Protein AF-0000000073378204 (afdb_homodimer)

Secondary structure (DSSP, 8-state):
--GGG-HHHHHHHHHHHHT--EEEEE-SSHHHHHHHHHHHHHHT--EEEEE-HHHHHHHTTHHHHHHHHHHHH-SS-EEEEEEEE-SHHHHHHHHHHS--SEEEE--TTS-HHHHHHHHHHHHHHHHTTT-EEEE--SB-EE-BTTB--GGGSPPB---HHHHHHHHTTT-SEE---SS-EES---TT-----HHHHHHHHHHHGGGSEEEE----S--HHHHHHHHHTTEEEEEE-HHHHHHHHHHHHHHBTTB-HHHHHHHHHHHHHHHHHHHHHHTT-TTS--/--GGG-HHHHHHHHHHHHT--EEEEE-SSHHHHHHHHHHHHHHT--EEEEE-HHHHHHHTTHHHHHHHHHHHH-SS-EEEEEEEE-SHHHHHHHHHH---SEEEE--TTS-HHHHHHHHHHHHHHHHTTT-EEEE--SB-EE-BTTB--GGGSPPB---HHHHHHHHTTT-SEE---SS-EES---TT-----HHHHHHHHHHHGGGSEEEE----S--HHHHHHHHHTTEEEEEE-HHHHHHHHHHHHHHBTTB-HHHHHHHHHHHHHHHHHHHHHHTT-TTS--

Structure (mmCIF, N/CA/C/O backbone):
data_AF-0000000073378204-model_v1
#
loop_
_entity.id
_entity.type
_entity.pdbx_description
1 polymer 'Fructose-bisphosphate aldolase'
#
loop_
_atom_site.group_PDB
_atom_site.id
_atom_site.type_symbol
_atom_site.label_atom_id
_atom_site.label_alt_id
_atom_site.label_comp_id
_atom_site.label_asym_id
_atom_site.label_entity_id
_atom_site.label_seq_id
_atom_site.pdbx_PDB_ins_code
_atom_site.Cartn_x
_atom_site.Cartn_y
_atom_site.Cartn_z
_atom_site.occupancy
_atom_site.B_iso_or_equiv
_atom_site.auth_seq_id
_atom_site.auth_comp_id
_atom_site.auth_asym_id
_atom_site.auth_atom_id
_atom_site.pdbx_PDB_model_num
ATOM 1 N N . MET A 1 1 ? 7.633 -24.75 12.312 1 57.06 1 MET A N 1
ATOM 2 C CA . MET A 1 1 ? 6.176 -24.797 12.219 1 57.06 1 MET A CA 1
ATOM 3 C C . MET A 1 1 ? 5.73 -25.75 11.117 1 57.06 1 MET A C 1
ATOM 5 O O . MET A 1 1 ? 6.355 -25.828 10.062 1 57.06 1 MET A O 1
ATOM 9 N N . SER A 1 2 ? 4.984 -26.734 11.469 1 72.56 2 SER A N 1
ATOM 10 C CA . SER A 1 2 ? 4.527 -27.812 10.586 1 72.56 2 SER A CA 1
ATOM 11 C C . SER A 1 2 ? 3.59 -27.266 9.508 1 72.56 2 SER A C 1
ATOM 13 O O . SER A 1 2 ? 3.012 -26.188 9.664 1 72.56 2 SER A O 1
ATOM 15 N N . LEU A 1 3 ? 3.717 -27.734 8.211 1 88.31 3 LEU A N 1
ATOM 16 C CA . LEU A 1 3 ? 2.859 -27.406 7.082 1 88.31 3 LEU A CA 1
ATOM 17 C C . LEU A 1 3 ? 1.402 -27.734 7.387 1 88.31 3 LEU A C 1
ATOM 19 O O . LEU A 1 3 ? 0.507 -27.359 6.621 1 88.31 3 LEU A O 1
ATOM 23 N N . SER A 1 4 ? 1.128 -28.344 8.5 1 83.06 4 SER A N 1
ATOM 24 C CA . SER A 1 4 ? -0.202 -28.859 8.805 1 83.06 4 SER A CA 1
ATOM 25 C C . SER A 1 4 ? -1.228 -27.734 8.883 1 83.06 4 SER A C 1
ATOM 27 O O . SER A 1 4 ? -2.402 -27.938 8.57 1 83.06 4 SER A O 1
ATOM 29 N N . ASN A 1 5 ? -0.866 -26.547 9.094 1 87.19 5 ASN A N 1
ATOM 30 C CA . ASN A 1 5 ? -1.813 -25.438 9.219 1 87.19 5 ASN A CA 1
ATOM 31 C C . ASN A 1 5 ? -1.605 -24.391 8.133 1 87.19 5 ASN A C 1
ATOM 33 O O . ASN A 1 5 ? -1.984 -23.234 8.297 1 87.19 5 ASN A O 1
ATOM 37 N N . ASN A 1 6 ? -1.101 -24.859 7.051 1 95.31 6 ASN A N 1
ATOM 38 C CA . ASN A 1 6 ? -0.832 -23.906 5.973 1 95.31 6 ASN A CA 1
ATOM 39 C C . ASN A 1 6 ? -2.08 -23.641 5.141 1 95.31 6 ASN A C 1
ATOM 41 O O . ASN A 1 6 ? -2.613 -24.547 4.5 1 95.31 6 ASN A O 1
ATOM 45 N N . ARG A 1 7 ? -2.523 -22.484 5.07 1 93.44 7 ARG A N 1
ATOM 46 C CA . ARG A 1 7 ? -3.771 -22.078 4.43 1 93.44 7 ARG A CA 1
ATOM 47 C C . ARG A 1 7 ? -3.705 -22.281 2.922 1 93.44 7 ARG A C 1
ATOM 49 O O . ARG A 1 7 ? -4.711 -22.609 2.289 1 93.44 7 ARG A O 1
ATOM 56 N N . ALA A 1 8 ? -2.568 -22.094 2.35 1 97.38 8 ALA A N 1
ATOM 57 C CA . ALA A 1 8 ? -2.418 -22.219 0.901 1 97.38 8 ALA A CA 1
ATOM 58 C C . ALA A 1 8 ? -2.633 -23.656 0.445 1 97.38 8 ALA A C 1
ATOM 60 O O . ALA A 1 8 ? -3.242 -23.906 -0.601 1 97.38 8 ALA A O 1
ATOM 61 N N . LEU A 1 9 ? -2.172 -24.594 1.227 1 97.56 9 LEU A N 1
ATOM 62 C CA . LEU A 1 9 ? -2.355 -26 0.885 1 97.56 9 LEU A CA 1
ATOM 63 C C . LEU A 1 9 ? -3.834 -26.375 0.898 1 97.56 9 LEU A C 1
ATOM 65 O O . LEU A 1 9 ? -4.312 -27.062 -0.005 1 97.56 9 LEU A O 1
ATOM 69 N N . ASP A 1 10 ? -4.5 -25.891 1.884 1 96.62 10 ASP A N 1
ATOM 70 C CA . ASP A 1 10 ? -5.918 -26.203 2.016 1 96.62 10 ASP A CA 1
ATOM 71 C C . ASP A 1 10 ? -6.707 -25.672 0.816 1 96.62 10 ASP A C 1
ATOM 73 O O . ASP A 1 10 ? -7.59 -26.359 0.301 1 96.62 10 ASP A O 1
ATOM 77 N N . ILE A 1 11 ? -6.359 -24.547 0.421 1 97.38 11 ILE A N 1
ATOM 78 C CA . ILE A 1 11 ? -7.094 -23.891 -0.661 1 97.38 11 ILE A CA 1
ATOM 79 C C . ILE A 1 11 ? -6.887 -24.672 -1.961 1 97.38 11 ILE A C 1
ATOM 81 O O . ILE A 1 11 ? -7.848 -24.938 -2.688 1 97.38 11 ILE A O 1
ATOM 85 N N . LEU A 1 12 ? -5.676 -25.047 -2.266 1 97.75 12 LEU A N 1
ATOM 86 C CA . LEU A 1 12 ? -5.418 -25.734 -3.527 1 97.75 12 LEU A CA 1
ATOM 87 C C . LEU A 1 12 ? -5.93 -27.172 -3.486 1 97.75 12 LEU A C 1
ATOM 89 O O . LEU A 1 12 ? -6.367 -27.703 -4.508 1 97.75 12 LEU A O 1
ATOM 93 N N . ASN A 1 13 ? -5.867 -27.781 -2.314 1 96.94 13 ASN A N 1
ATOM 94 C CA . ASN A 1 13 ? -6.461 -29.109 -2.176 1 96.94 13 ASN A CA 1
ATOM 95 C C . ASN A 1 13 ? -7.969 -29.078 -2.428 1 96.94 13 ASN A C 1
ATOM 97 O O . ASN A 1 13 ? -8.5 -29.953 -3.121 1 96.94 13 ASN A O 1
ATOM 101 N N . HIS A 1 14 ? -8.578 -28.109 -1.845 1 98 14 HIS A N 1
ATOM 102 C CA . HIS A 1 14 ? -10.016 -27.953 -2.055 1 98 14 HIS A CA 1
ATOM 103 C C . HIS A 1 14 ? -10.336 -27.719 -3.527 1 98 14 HIS A C 1
ATOM 105 O O . HIS A 1 14 ? -11.289 -28.281 -4.059 1 98 14 HIS A O 1
ATOM 111 N N . ALA A 1 15 ? -9.57 -26.922 -4.176 1 98.56 15 ALA A N 1
ATOM 112 C CA . ALA A 1 15 ? -9.773 -26.609 -5.59 1 98.56 15 ALA A CA 1
ATOM 113 C C . ALA A 1 15 ? -9.609 -27.859 -6.453 1 98.56 15 ALA A C 1
ATOM 115 O O . ALA A 1 15 ? -10.414 -28.109 -7.352 1 98.56 15 ALA A O 1
ATOM 116 N N . ALA A 1 16 ? -8.562 -28.578 -6.184 1 97.5 16 ALA A N 1
ATOM 117 C CA . ALA A 1 16 ? -8.297 -29.797 -6.934 1 97.5 16 ALA A CA 1
ATOM 118 C C . ALA A 1 16 ? -9.43 -30.812 -6.766 1 97.5 16 ALA A C 1
ATOM 120 O O . ALA A 1 16 ? -9.883 -31.406 -7.746 1 97.5 16 ALA A O 1
ATOM 121 N N . SER A 1 17 ? -9.93 -30.938 -5.559 1 96.88 17 SER A N 1
ATOM 122 C CA . SER A 1 17 ? -10.961 -31.922 -5.254 1 96.88 17 SER A CA 1
ATOM 123 C C . SER A 1 17 ? -12.305 -31.516 -5.848 1 96.88 17 SER A C 1
ATOM 125 O O . SER A 1 17 ? -13.141 -32.375 -6.156 1 96.88 17 SER A O 1
ATOM 127 N N . ASN A 1 18 ? -12.477 -30.25 -5.98 1 97.88 18 ASN A N 1
ATOM 128 C CA . ASN A 1 18 ? -13.773 -29.75 -6.441 1 97.88 18 ASN A CA 1
ATOM 129 C C . ASN A 1 18 ? -13.703 -29.234 -7.871 1 97.88 18 ASN A C 1
ATOM 131 O O . ASN A 1 18 ? -14.656 -28.641 -8.367 1 97.88 18 ASN A O 1
ATOM 135 N N . HIS A 1 19 ? -12.617 -29.359 -8.508 1 97.31 19 HIS A N 1
ATOM 136 C CA . HIS A 1 19 ? -12.414 -29.156 -9.938 1 97.31 19 HIS A CA 1
ATOM 137 C C . HIS A 1 19 ? -12.672 -27.703 -10.328 1 97.31 19 HIS A C 1
ATOM 139 O O . HIS A 1 19 ? -13.461 -27.438 -11.242 1 97.31 19 HIS A O 1
ATOM 145 N N . TYR A 1 20 ? -12 -26.781 -9.719 1 98.44 20 TYR A N 1
ATOM 146 C CA . TYR A 1 20 ? -11.953 -25.375 -10.102 1 98.44 2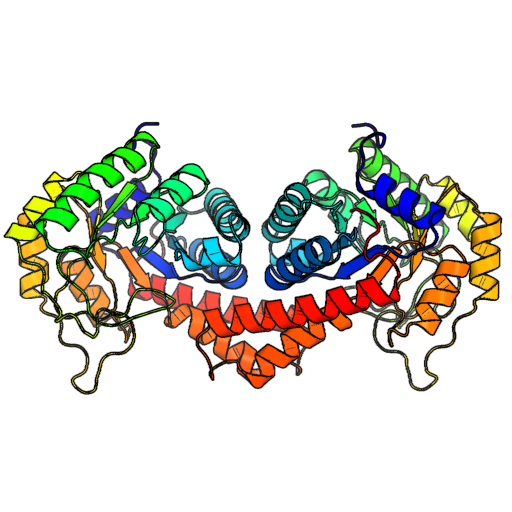0 TYR A CA 1
ATOM 147 C C . TYR A 1 20 ? -10.547 -24.812 -9.945 1 98.44 20 TYR A C 1
ATOM 149 O O . TYR A 1 20 ? -9.641 -25.516 -9.477 1 98.44 20 TYR A O 1
ATOM 157 N N . GLY A 1 21 ? -10.336 -23.594 -10.422 1 98.5 21 GLY A N 1
ATOM 158 C CA . GLY A 1 21 ? -9.039 -22.938 -10.328 1 98.5 21 GLY A CA 1
ATOM 159 C C . GLY A 1 21 ? -9.031 -21.781 -9.344 1 98.5 21 GLY A C 1
ATOM 160 O O . GLY A 1 21 ? -9.938 -20.953 -9.352 1 98.5 21 GLY A O 1
ATOM 161 N N . VAL A 1 22 ? -8.062 -21.766 -8.469 1 98.75 22 VAL A N 1
ATOM 162 C CA . VAL A 1 22 ? -7.883 -20.625 -7.566 1 98.75 22 VAL A CA 1
ATOM 163 C C . VAL A 1 22 ? -7.266 -19.453 -8.328 1 98.75 22 VAL A C 1
ATOM 165 O O . VAL A 1 22 ? -6.199 -19.594 -8.93 1 98.75 22 VAL A O 1
ATOM 168 N N . PRO A 1 23 ? -7.984 -18.312 -8.344 1 98.5 23 PRO A N 1
ATOM 169 C CA . PRO A 1 23 ? -7.34 -17.141 -8.945 1 98.5 23 PRO A CA 1
ATOM 170 C C . PRO A 1 23 ? -6.148 -16.641 -8.133 1 98.5 23 PRO A C 1
ATOM 172 O O . PRO A 1 23 ? -6.309 -16.234 -6.977 1 98.5 23 PRO A O 1
ATOM 175 N N . ALA A 1 24 ? -4.992 -16.703 -8.633 1 98.38 24 ALA A N 1
ATOM 176 C CA . ALA A 1 24 ? -3.785 -16.125 -8.047 1 98.38 24 ALA A CA 1
ATOM 177 C C . ALA A 1 24 ? -3.389 -14.836 -8.766 1 98.38 24 ALA A C 1
ATOM 179 O O . ALA A 1 24 ? -2.801 -14.883 -9.852 1 98.38 24 ALA A O 1
ATOM 180 N N . MET A 1 25 ? -3.664 -13.766 -8.141 1 98.38 25 MET A N 1
ATOM 181 C CA . MET A 1 25 ? -3.586 -12.461 -8.797 1 98.38 25 MET A CA 1
ATOM 182 C C . MET A 1 25 ? -2.246 -11.789 -8.523 1 98.38 25 MET A C 1
ATOM 184 O O . MET A 1 25 ? -1.874 -11.594 -7.363 1 98.38 25 MET A O 1
ATOM 188 N N . CYS A 1 26 ? -1.526 -11.453 -9.586 1 97.31 26 CYS A N 1
ATOM 189 C CA . CYS A 1 26 ? -0.28 -10.711 -9.445 1 97.31 26 CYS A CA 1
ATOM 190 C C . CYS A 1 26 ? -0.55 -9.273 -9.023 1 97.31 26 CYS A C 1
ATOM 192 O O . CYS A 1 26 ? -1.123 -8.492 -9.781 1 97.31 26 CYS A O 1
ATOM 194 N N . CYS A 1 27 ? -0.089 -8.953 -7.855 1 98.38 27 CYS A N 1
ATOM 195 C CA . CYS A 1 27 ? -0.317 -7.609 -7.332 1 98.38 27 CYS A CA 1
ATOM 196 C C . CYS A 1 27 ? 0.992 -6.836 -7.219 1 98.38 27 CYS A C 1
ATOM 198 O O . CYS A 1 27 ? 2.014 -7.395 -6.816 1 98.38 27 CYS A O 1
ATOM 200 N N . TYR A 1 28 ? 0.91 -5.535 -7.551 1 97.94 28 TYR A N 1
ATOM 201 C CA . TYR A 1 28 ? 2.096 -4.688 -7.531 1 97.94 28 TYR A CA 1
ATOM 202 C C . TYR A 1 28 ? 1.899 -3.498 -6.602 1 97.94 28 TYR A C 1
ATOM 204 O O . TYR A 1 28 ? 2.84 -2.744 -6.34 1 97.94 28 TYR A O 1
ATOM 212 N N . ASN A 1 29 ? 0.733 -3.305 -6.121 1 98.38 29 ASN A N 1
ATOM 213 C CA . ASN A 1 29 ? 0.37 -2.172 -5.273 1 98.38 29 ASN A CA 1
ATOM 214 C C . ASN A 1 29 ? -0.802 -2.51 -4.359 1 98.38 29 ASN A C 1
ATOM 216 O O . ASN A 1 29 ? -1.336 -3.619 -4.41 1 98.38 29 ASN A O 1
ATOM 220 N N . LEU A 1 30 ? -1.118 -1.62 -3.471 1 98.62 30 LEU A N 1
ATOM 221 C CA . LEU A 1 30 ? -2.193 -1.842 -2.51 1 98.62 30 LEU A CA 1
ATOM 222 C C . LEU A 1 30 ? -3.535 -1.991 -3.221 1 98.62 30 LEU A C 1
ATOM 224 O O . LEU A 1 30 ? -4.395 -2.758 -2.777 1 98.62 30 LEU A O 1
ATOM 228 N N . GLU A 1 31 ? -3.756 -1.239 -4.312 1 98.81 31 GLU A N 1
ATOM 229 C CA . GLU A 1 31 ? -4.992 -1.285 -5.09 1 98.81 31 GLU A CA 1
ATOM 230 C C . GLU A 1 31 ? -5.293 -2.703 -5.562 1 98.81 31 GLU A C 1
ATOM 232 O O . GLU A 1 31 ? -6.43 -3.17 -5.465 1 98.81 31 GLU A O 1
ATOM 237 N N . GLY A 1 32 ? -4.227 -3.354 -6.039 1 98.81 32 GLY A N 1
ATOM 238 C CA . GLY A 1 32 ? -4.41 -4.73 -6.477 1 98.81 32 GLY A CA 1
ATOM 239 C C . GLY A 1 32 ? -4.789 -5.668 -5.344 1 98.81 32 GLY A C 1
ATOM 240 O O . GLY A 1 32 ? -5.625 -6.559 -5.523 1 98.81 32 GLY A O 1
ATOM 241 N N . ILE A 1 33 ? -4.137 -5.523 -4.227 1 98.94 33 ILE A N 1
ATOM 242 C CA . ILE A 1 33 ? -4.441 -6.328 -3.045 1 98.94 33 ILE A CA 1
ATOM 243 C C . ILE A 1 33 ? -5.898 -6.121 -2.645 1 98.94 33 ILE A C 1
ATOM 245 O O . ILE A 1 33 ? -6.641 -7.09 -2.459 1 98.94 33 ILE A O 1
ATOM 249 N N . LEU A 1 34 ? -6.32 -4.879 -2.561 1 98.94 34 LEU A N 1
ATOM 250 C CA . LEU A 1 34 ? -7.688 -4.551 -2.18 1 98.94 34 LEU A CA 1
ATOM 251 C C . LEU A 1 34 ? -8.688 -5.133 -3.176 1 98.94 34 LEU A C 1
ATOM 253 O O . LEU A 1 34 ? -9.68 -5.742 -2.779 1 98.94 34 LEU A O 1
ATOM 257 N N . ALA A 1 35 ? -8.398 -4.926 -4.43 1 98.94 35 ALA A N 1
ATOM 258 C CA . ALA A 1 35 ? -9.289 -5.418 -5.48 1 98.94 35 ALA A CA 1
ATOM 259 C C . ALA A 1 35 ? -9.469 -6.93 -5.383 1 98.94 35 ALA A C 1
ATOM 261 O O . ALA A 1 35 ? -10.578 -7.441 -5.543 1 98.94 35 ALA A O 1
ATOM 262 N N . THR A 1 36 ? -8.383 -7.621 -5.16 1 98.94 36 THR A N 1
ATOM 263 C CA . THR A 1 36 ? -8.414 -9.078 -5.082 1 98.94 36 THR A CA 1
ATOM 264 C C . THR A 1 36 ? -9.258 -9.539 -3.896 1 98.94 36 THR A C 1
ATOM 266 O O . THR A 1 36 ? -10.125 -10.406 -4.043 1 98.94 36 THR A O 1
ATOM 269 N N . VAL A 1 37 ? -9.047 -8.961 -2.748 1 98.94 37 VAL A N 1
ATOM 270 C CA . VAL A 1 37 ? -9.758 -9.352 -1.537 1 98.94 37 VAL A CA 1
ATOM 271 C C . VAL A 1 37 ? -11.234 -9.016 -1.67 1 98.94 37 VAL A C 1
ATOM 273 O O . VAL A 1 37 ? -12.102 -9.844 -1.373 1 98.94 37 VAL A O 1
ATOM 276 N N . ARG A 1 38 ? -11.531 -7.797 -2.117 1 98.88 38 ARG A N 1
ATOM 277 C CA . ARG A 1 38 ? -12.914 -7.375 -2.285 1 98.88 38 ARG A CA 1
ATOM 278 C C . ARG A 1 38 ? -13.648 -8.281 -3.268 1 98.88 38 ARG A C 1
ATOM 280 O O . ARG A 1 38 ? -14.805 -8.648 -3.035 1 98.88 38 ARG A O 1
ATOM 287 N N . ALA A 1 39 ? -12.992 -8.609 -4.363 1 98.94 39 ALA A N 1
ATOM 288 C CA . ALA A 1 39 ? -13.594 -9.516 -5.344 1 98.94 39 ALA A CA 1
ATOM 289 C C . ALA A 1 39 ? -13.867 -10.883 -4.734 1 98.94 39 ALA A C 1
ATOM 291 O O . ALA A 1 39 ? -14.953 -11.445 -4.922 1 98.94 39 ALA A O 1
ATOM 292 N N . ALA A 1 40 ? -12.859 -11.414 -4.043 1 98.94 40 ALA A N 1
ATOM 293 C CA . ALA A 1 40 ? -12.992 -12.727 -3.422 1 98.94 40 ALA A CA 1
ATOM 294 C C . ALA A 1 40 ? -14.156 -12.75 -2.439 1 98.94 40 ALA A C 1
ATOM 296 O O . ALA A 1 40 ? -14.945 -13.703 -2.416 1 98.94 40 ALA A O 1
ATOM 297 N N . GLU A 1 41 ? -14.281 -11.75 -1.634 1 98.88 41 GLU A N 1
ATOM 298 C CA . GLU A 1 41 ? -15.375 -11.672 -0.671 1 98.88 41 GLU A CA 1
ATOM 299 C C . GLU A 1 41 ? -16.719 -11.531 -1.375 1 98.88 41 GLU A C 1
ATOM 301 O O . GLU A 1 41 ? -17.703 -12.188 -0.996 1 98.88 41 GLU A O 1
ATOM 306 N N . ALA A 1 42 ? -16.766 -10.688 -2.398 1 98.88 42 ALA A N 1
ATOM 307 C CA . ALA A 1 42 ? -18.016 -10.469 -3.137 1 98.88 42 ALA A CA 1
ATOM 308 C C . ALA A 1 42 ? -18.484 -11.75 -3.811 1 98.88 42 ALA A C 1
ATOM 310 O O . ALA A 1 42 ? -19.688 -12.016 -3.877 1 98.88 42 ALA A O 1
ATOM 311 N N . LYS A 1 43 ? -17.531 -12.539 -4.266 1 98.88 43 LYS A N 1
ATOM 312 C CA . LYS A 1 43 ? -17.859 -13.727 -5.047 1 98.88 43 LYS A CA 1
ATOM 313 C C . LYS A 1 43 ? -17.812 -14.984 -4.184 1 98.88 43 LYS A C 1
ATOM 315 O O . LYS A 1 43 ? -18.062 -16.094 -4.668 1 98.88 43 LYS A O 1
ATOM 320 N N . ARG A 1 44 ? -17.438 -14.82 -2.875 1 98.88 44 ARG A N 1
ATOM 321 C CA . ARG A 1 44 ? -17.266 -15.953 -1.971 1 98.88 44 ARG A CA 1
ATOM 322 C C . ARG A 1 44 ? -16.328 -16.984 -2.566 1 98.88 44 ARG A C 1
ATOM 324 O O . ARG A 1 44 ? -16.625 -18.172 -2.588 1 98.88 44 ARG A O 1
ATOM 331 N N . SER A 1 45 ? -15.281 -16.516 -3.082 1 98.88 45 SER A N 1
ATOM 332 C CA . SER A 1 45 ? -14.25 -17.297 -3.742 1 98.88 45 SER A CA 1
ATOM 333 C C . SER A 1 45 ? -12.945 -17.281 -2.945 1 98.88 45 SER A C 1
ATOM 335 O O . SER A 1 45 ? -12.625 -16.281 -2.293 1 98.88 45 SER A O 1
ATOM 337 N N . PRO A 1 46 ? -12.172 -18.391 -2.914 1 98.88 46 PRO A N 1
ATOM 338 C CA . PRO A 1 46 ? -10.773 -18.25 -2.49 1 98.88 46 PRO A CA 1
ATOM 339 C C . PRO A 1 46 ? -9.93 -17.453 -3.48 1 98.88 46 PRO A C 1
ATOM 341 O O . PRO A 1 46 ? -10.344 -17.234 -4.621 1 98.88 46 PRO A O 1
ATOM 344 N N . ALA A 1 47 ? -8.867 -16.984 -3.037 1 98.88 47 ALA A N 1
ATOM 345 C CA . ALA A 1 47 ? -7.922 -16.297 -3.916 1 98.88 47 ALA A CA 1
ATOM 346 C C . ALA A 1 47 ? -6.512 -16.328 -3.34 1 98.88 47 ALA A C 1
ATOM 348 O O . ALA A 1 47 ? -6.316 -16.688 -2.178 1 98.88 47 ALA A O 1
ATOM 349 N N . MET A 1 48 ? -5.582 -16.062 -4.145 1 98.81 48 MET A N 1
ATOM 350 C CA . MET A 1 48 ? -4.191 -15.867 -3.74 1 98.81 48 MET A CA 1
ATOM 351 C C . MET A 1 48 ? -3.672 -14.516 -4.215 1 98.81 48 MET A C 1
ATOM 353 O O . MET A 1 48 ?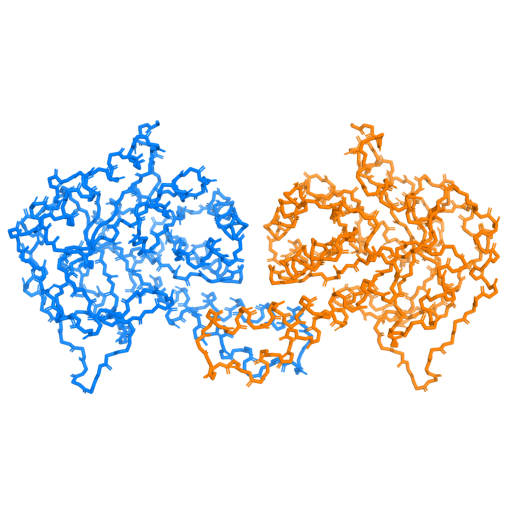 -3.943 -14.102 -5.344 1 98.81 48 MET A O 1
ATOM 357 N N . ILE A 1 49 ? -3.049 -13.828 -3.309 1 98.88 49 ILE A N 1
ATOM 358 C CA . ILE A 1 49 ? -2.301 -12.633 -3.67 1 98.88 49 ILE A CA 1
ATOM 359 C C . ILE A 1 49 ? -0.861 -13.008 -4.016 1 98.88 49 ILE A C 1
ATOM 361 O O . ILE A 1 49 ? -0.121 -13.508 -3.166 1 98.88 49 ILE A O 1
ATOM 365 N N . LEU A 1 50 ? -0.532 -12.742 -5.25 1 98.38 50 LEU A N 1
ATOM 366 C CA . LEU A 1 50 ? 0.798 -13.094 -5.734 1 98.38 50 LEU A CA 1
ATOM 367 C C . LEU A 1 50 ? 1.697 -11.867 -5.805 1 98.38 50 LEU A C 1
ATOM 369 O O . LEU A 1 50 ? 1.312 -10.844 -6.371 1 98.38 50 LEU A O 1
ATOM 373 N N . LEU A 1 51 ? 2.846 -12.031 -5.203 1 98 51 LEU A N 1
ATOM 374 C CA . LEU A 1 51 ? 3.871 -11 -5.273 1 98 51 LEU A CA 1
ATOM 375 C C . LEU A 1 51 ? 5.152 -11.539 -5.902 1 98 51 LEU A C 1
ATOM 377 O O . LEU A 1 51 ? 5.461 -12.727 -5.758 1 98 51 LEU A O 1
ATOM 381 N N . PHE A 1 52 ? 5.848 -10.703 -6.598 1 96.75 52 PHE A N 1
ATOM 382 C CA . PHE A 1 52 ? 7.168 -11.023 -7.129 1 96.75 52 PHE A CA 1
ATOM 383 C C . PHE A 1 52 ? 8.258 -10.508 -6.199 1 96.75 52 PHE A C 1
ATOM 385 O O . PHE A 1 52 ? 8.008 -9.656 -5.34 1 96.75 52 PHE A O 1
ATOM 392 N N . PRO A 1 53 ? 9.492 -11.055 -6.367 1 96.25 53 PRO A N 1
ATOM 393 C CA . PRO A 1 53 ? 10.609 -10.492 -5.602 1 96.25 53 PRO A CA 1
ATOM 394 C C . PRO A 1 53 ? 10.711 -8.977 -5.73 1 96.25 53 PRO A C 1
ATOM 396 O O . PRO A 1 53 ? 11.164 -8.305 -4.801 1 96.25 53 PRO A O 1
ATOM 399 N N . TRP A 1 54 ? 10.242 -8.422 -6.824 1 95.94 54 TRP A N 1
ATOM 400 C CA . TRP A 1 54 ? 10.211 -6.98 -7.051 1 95.94 54 TRP A CA 1
ATOM 401 C C . TRP A 1 54 ? 9.539 -6.262 -5.887 1 95.94 54 TRP A C 1
ATOM 403 O O . TRP A 1 54 ? 9.984 -5.195 -5.461 1 95.94 54 TRP A O 1
ATOM 413 N N . ALA A 1 55 ? 8.492 -6.844 -5.363 1 96.25 55 ALA A N 1
ATOM 414 C CA . ALA A 1 55 ? 7.742 -6.223 -4.273 1 96.25 55 ALA A CA 1
ATOM 415 C C . ALA A 1 55 ? 8.633 -6.012 -3.051 1 96.25 55 ALA A C 1
ATOM 417 O O . ALA A 1 55 ? 8.531 -4.984 -2.371 1 96.25 55 ALA A O 1
ATOM 418 N N . VAL A 1 56 ? 9.469 -6.984 -2.785 1 95.5 56 VAL A N 1
ATOM 419 C CA . VAL A 1 56 ? 10.375 -6.91 -1.644 1 95.5 56 VAL A CA 1
ATOM 420 C C . VAL A 1 56 ? 11.469 -5.879 -1.918 1 95.5 56 VAL A C 1
ATOM 422 O O . VAL A 1 56 ? 11.812 -5.086 -1.041 1 95.5 56 VAL A O 1
ATOM 425 N N . HIS A 1 57 ? 11.992 -5.906 -3.113 1 95.38 57 HIS A N 1
ATOM 426 C CA . HIS A 1 57 ? 13.023 -4.938 -3.473 1 95.38 57 HIS A CA 1
ATOM 427 C C . HIS A 1 57 ? 12.469 -3.516 -3.449 1 95.38 57 HIS A C 1
ATOM 429 O O . HIS A 1 57 ? 13.148 -2.592 -2.994 1 95.38 57 HIS A O 1
ATOM 435 N N . TYR A 1 58 ? 11.305 -3.354 -3.914 1 96.94 58 TYR A N 1
ATOM 436 C CA . TYR A 1 58 ? 10.656 -2.057 -4.086 1 96.94 58 TYR A CA 1
ATOM 437 C C . TYR A 1 58 ? 10.172 -1.507 -2.752 1 96.94 58 TYR A C 1
ATOM 439 O O . TYR A 1 58 ? 10.367 -0.329 -2.449 1 96.94 58 TYR A O 1
ATOM 447 N N . ALA A 1 59 ? 9.547 -2.359 -1.939 1 96.5 59 ALA A N 1
ATOM 448 C CA . ALA A 1 59 ? 8.828 -1.857 -0.772 1 96.5 59 ALA A CA 1
ATOM 449 C C . ALA A 1 59 ? 9.25 -2.592 0.495 1 96.5 59 ALA A C 1
ATOM 451 O O . ALA A 1 59 ? 8.602 -2.482 1.534 1 96.5 59 ALA A O 1
ATOM 452 N N . ASP A 1 60 ? 10.32 -3.408 0.297 1 91.62 60 ASP A N 1
ATOM 453 C CA . ASP A 1 60 ? 10.711 -4.273 1.404 1 91.62 60 ASP A CA 1
ATOM 454 C C . ASP A 1 60 ? 9.523 -5.098 1.904 1 91.62 60 ASP A C 1
ATOM 456 O O . ASP A 1 60 ? 8.812 -5.719 1.11 1 91.62 60 ASP A O 1
ATOM 460 N N . GLY A 1 61 ? 9.258 -5.062 3.258 1 94.88 61 GLY A N 1
ATOM 461 C CA . GLY A 1 61 ? 8.219 -5.91 3.814 1 94.88 61 GLY A CA 1
ATOM 462 C C . GLY A 1 61 ? 6.848 -5.258 3.797 1 94.88 61 GLY A C 1
ATOM 463 O O . GLY A 1 61 ? 5.844 -5.91 4.082 1 94.88 61 GLY A O 1
ATOM 464 N N . LEU A 1 62 ? 6.754 -4.016 3.32 1 98 62 LEU A N 1
ATOM 465 C CA . LEU A 1 62 ? 5.531 -3.246 3.525 1 98 62 LEU A CA 1
ATOM 466 C C . LEU A 1 62 ? 4.383 -3.826 2.705 1 98 62 LEU A C 1
ATOM 468 O O . LEU A 1 62 ? 3.295 -4.062 3.234 1 98 62 LEU A O 1
ATOM 472 N N . LEU A 1 63 ? 4.621 -4.066 1.411 1 98.25 63 LEU A N 1
ATOM 473 C CA . LEU A 1 63 ? 3.562 -4.598 0.561 1 98.25 63 LEU A CA 1
ATOM 474 C C . LEU A 1 63 ? 3.205 -6.023 0.965 1 98.25 63 LEU A C 1
ATOM 476 O O . LEU A 1 63 ? 2.029 -6.398 0.964 1 98.25 63 LEU A O 1
ATOM 480 N N . VAL A 1 64 ? 4.203 -6.828 1.365 1 98.5 64 VAL A N 1
ATOM 481 C CA . VAL A 1 64 ? 4.008 -8.211 1.797 1 98.5 64 VAL A CA 1
ATOM 482 C C . VAL A 1 64 ? 3.125 -8.242 3.043 1 98.5 64 VAL A C 1
ATOM 484 O O . VAL A 1 64 ? 2.174 -9.016 3.119 1 98.5 64 VAL A O 1
ATOM 487 N N . HIS A 1 65 ? 3.412 -7.406 3.992 1 98.62 65 HIS A N 1
ATOM 488 C CA . HIS A 1 65 ? 2.672 -7.402 5.25 1 98.62 65 HIS A CA 1
ATOM 489 C C . HIS A 1 65 ? 1.264 -6.848 5.059 1 98.62 65 HIS A C 1
ATOM 491 O O . HIS A 1 65 ? 0.324 -7.285 5.727 1 98.62 65 HIS A O 1
ATOM 497 N N . ALA A 1 66 ? 1.138 -5.895 4.172 1 98.69 66 ALA A N 1
ATOM 498 C CA . ALA A 1 66 ? -0.205 -5.438 3.82 1 98.69 66 ALA A CA 1
ATOM 499 C C . ALA A 1 66 ? -1.025 -6.57 3.207 1 98.69 66 ALA A C 1
ATOM 501 O O . ALA A 1 66 ? -2.191 -6.758 3.561 1 98.69 66 ALA A O 1
ATOM 502 N N . ALA A 1 67 ? -0.422 -7.297 2.299 1 98.81 67 ALA A N 1
ATOM 503 C CA . ALA A 1 67 ? -1.097 -8.438 1.679 1 98.81 67 ALA A CA 1
ATOM 504 C C . ALA A 1 67 ? -1.479 -9.484 2.721 1 98.81 67 ALA A C 1
ATOM 506 O O . ALA A 1 67 ? -2.596 -10 2.703 1 98.81 67 ALA A O 1
ATOM 507 N N . ALA A 1 68 ? -0.538 -9.789 3.574 1 98.69 68 ALA A N 1
ATOM 508 C CA . ALA A 1 68 ? -0.778 -10.789 4.609 1 98.69 68 ALA A CA 1
ATOM 509 C C . ALA A 1 68 ? -1.921 -10.359 5.527 1 98.69 68 ALA A C 1
ATOM 511 O O . ALA A 1 68 ? -2.787 -11.172 5.867 1 98.69 68 ALA A O 1
ATOM 512 N N . GLU A 1 69 ? -1.903 -9.109 5.973 1 98.56 69 GLU A N 1
ATOM 513 C CA . GLU A 1 69 ? -2.982 -8.609 6.816 1 98.56 69 GLU A CA 1
ATOM 514 C C . GLU A 1 69 ? -4.328 -8.688 6.102 1 98.56 69 GLU A C 1
ATOM 516 O O . GLU A 1 69 ? -5.324 -9.109 6.688 1 98.56 69 GLU A O 1
ATOM 521 N N . ALA A 1 70 ? -4.32 -8.258 4.848 1 98.75 70 ALA A N 1
ATOM 522 C CA . ALA A 1 70 ? -5.551 -8.305 4.062 1 98.75 70 ALA A CA 1
ATOM 523 C C . ALA A 1 70 ? -6.074 -9.734 3.953 1 98.75 70 ALA A C 1
ATOM 525 O O . ALA A 1 70 ? -7.273 -9.977 4.109 1 98.75 70 ALA A O 1
ATOM 526 N N . ALA A 1 71 ? -5.184 -10.625 3.664 1 98.69 71 ALA A N 1
ATOM 527 C CA . ALA A 1 71 ? -5.555 -12.031 3.516 1 98.69 71 ALA A CA 1
ATOM 528 C C . ALA A 1 71 ? -6.137 -12.586 4.812 1 98.69 71 ALA A C 1
ATOM 530 O O . ALA A 1 71 ? -7.16 -13.266 4.797 1 98.69 71 ALA A O 1
ATOM 531 N N . ARG A 1 72 ? -5.547 -12.305 5.922 1 97.75 72 ARG A N 1
ATOM 532 C CA . ARG A 1 72 ? -5.953 -12.844 7.215 1 97.75 72 ARG A CA 1
ATOM 533 C C . ARG A 1 72 ? -7.297 -12.273 7.652 1 97.75 72 ARG A C 1
ATOM 535 O O . ARG A 1 72 ? -8.07 -12.945 8.328 1 97.75 72 ARG A O 1
ATOM 542 N N . LYS A 1 73 ? -7.582 -11.094 7.254 1 97.62 73 LYS A N 1
ATOM 543 C CA . LYS A 1 73 ? -8.805 -10.422 7.684 1 97.62 73 LYS A CA 1
ATOM 544 C C . LYS A 1 73 ? -9.984 -10.789 6.789 1 97.62 73 LYS A C 1
ATOM 546 O O . LYS A 1 73 ? -11.141 -10.531 7.133 1 97.62 73 LYS A O 1
ATOM 551 N N . ALA A 1 74 ? -9.68 -11.344 5.66 1 98.25 74 ALA A N 1
ATOM 552 C CA . ALA A 1 74 ? -10.727 -11.648 4.684 1 98.25 74 ALA A CA 1
ATOM 553 C C . ALA A 1 74 ? -11.711 -12.672 5.238 1 98.25 74 ALA A C 1
ATOM 555 O O . ALA A 1 74 ? -11.336 -13.555 6.016 1 98.25 74 ALA A O 1
ATOM 556 N N . SER A 1 75 ? -12.938 -12.609 4.789 1 98.5 75 SER A N 1
ATOM 557 C CA . SER A 1 75 ? -13.984 -13.508 5.254 1 98.5 75 SER A CA 1
ATOM 558 C C . SER A 1 75 ? -13.984 -14.812 4.465 1 98.5 75 SER A C 1
ATOM 560 O O . SER A 1 75 ? -14.75 -15.727 4.766 1 98.5 75 SER A O 1
ATOM 562 N N . VAL A 1 76 ? -13.25 -14.953 3.426 1 98.75 76 VAL A N 1
ATOM 563 C CA . VAL A 1 76 ? -13.016 -16.156 2.633 1 98.75 76 VAL A CA 1
ATOM 564 C C . VAL A 1 76 ? -11.531 -16.5 2.629 1 98.75 76 VAL A C 1
ATOM 566 O O . VAL A 1 76 ? -10.695 -15.656 2.977 1 98.75 76 VAL A O 1
ATOM 569 N N . PRO A 1 77 ? -11.133 -17.734 2.309 1 98.62 77 PRO A N 1
ATOM 570 C CA . PRO A 1 77 ? -9.719 -18.094 2.334 1 98.62 77 PRO A CA 1
ATOM 571 C C . PRO A 1 77 ? -8.898 -17.344 1.285 1 98.62 77 PRO A C 1
ATOM 573 O O . PRO A 1 77 ? -9.188 -17.438 0.089 1 98.62 77 PRO A O 1
ATOM 576 N N . ILE A 1 78 ? -7.992 -16.594 1.691 1 98.81 78 ILE A N 1
ATOM 577 C CA . ILE A 1 78 ? -7.02 -15.906 0.849 1 98.81 78 ILE A CA 1
ATOM 578 C C . ILE A 1 78 ? -5.609 -16.141 1.383 1 98.81 78 ILE A C 1
ATOM 580 O O . ILE A 1 78 ? -5.395 -16.172 2.596 1 98.81 78 ILE A O 1
ATOM 584 N N . THR A 1 79 ? -4.672 -16.344 0.546 1 98.75 79 THR A N 1
ATOM 585 C CA . THR A 1 79 ? -3.289 -16.594 0.947 1 98.75 79 THR A CA 1
ATOM 586 C C . THR A 1 79 ? -2.332 -15.703 0.153 1 98.75 79 THR A C 1
ATOM 588 O O . THR A 1 79 ? -2.736 -15.062 -0.818 1 98.75 79 THR A O 1
ATOM 591 N N . VAL A 1 80 ? -1.104 -15.609 0.614 1 98.88 80 VAL A N 1
ATOM 592 C CA . VAL A 1 80 ? -0.073 -14.789 -0.012 1 98.88 80 VAL A CA 1
ATOM 593 C C . VAL A 1 80 ? 1.058 -15.672 -0.523 1 98.88 80 VAL A C 1
ATOM 595 O O . VAL A 1 80 ? 1.536 -16.562 0.195 1 98.88 80 VAL A O 1
ATOM 598 N N . HIS A 1 81 ? 1.462 -15.438 -1.775 1 98.75 81 HIS A N 1
ATOM 599 C CA . HIS A 1 81 ? 2.447 -16.266 -2.461 1 98.75 81 HIS A CA 1
ATOM 600 C C . HIS A 1 81 ? 3.551 -15.414 -3.08 1 98.75 81 HIS A C 1
ATOM 602 O O . HIS A 1 81 ? 3.271 -14.383 -3.703 1 98.75 81 HIS A O 1
ATOM 608 N N . MET A 1 82 ? 4.812 -15.789 -2.832 1 97.94 82 MET A N 1
ATOM 609 C CA . MET A 1 82 ? 5.93 -15.227 -3.588 1 97.94 82 MET A CA 1
ATOM 610 C C . MET A 1 82 ? 6.145 -16 -4.887 1 97.94 82 MET A C 1
ATOM 612 O O . MET A 1 82 ? 6.516 -17.172 -4.867 1 97.94 82 MET A O 1
ATOM 616 N N . ASP A 1 83 ? 5.961 -15.281 -5.988 1 96.56 83 ASP A N 1
ATOM 617 C CA . ASP A 1 83 ? 6.105 -15.898 -7.301 1 96.56 83 ASP A CA 1
ATOM 618 C C . ASP A 1 83 ? 7.5 -15.656 -7.871 1 96.56 83 ASP A C 1
ATOM 620 O O . ASP A 1 83 ? 8.055 -14.562 -7.727 1 96.56 83 ASP A O 1
ATOM 624 N N . HIS A 1 84 ? 8.109 -16.672 -8.43 1 94.56 84 HIS A N 1
ATOM 625 C CA . HIS A 1 84 ? 9.375 -16.656 -9.164 1 94.56 84 HIS A CA 1
ATOM 626 C C . HIS A 1 84 ? 10.5 -16.094 -8.305 1 94.56 84 HIS A C 1
ATOM 628 O O . HIS A 1 84 ? 11.203 -15.164 -8.727 1 94.56 84 HIS A O 1
ATOM 634 N N . ALA A 1 85 ? 10.695 -16.547 -7.137 1 95.5 85 ALA A N 1
ATOM 635 C CA . ALA A 1 85 ? 11.93 -16.266 -6.406 1 95.5 85 ALA A CA 1
ATOM 636 C C . ALA A 1 85 ? 13.109 -17.031 -7.008 1 95.5 85 ALA A C 1
ATOM 638 O O . ALA A 1 85 ? 13.141 -18.266 -6.969 1 95.5 85 ALA A O 1
ATOM 639 N N . GLN A 1 86 ? 14.141 -16.281 -7.469 1 93.69 86 GLN A N 1
ATOM 640 C CA . GLN A 1 86 ? 15.062 -16.922 -8.406 1 93.69 86 GLN A CA 1
ATOM 641 C C . GLN A 1 86 ? 16.469 -17.016 -7.816 1 93.69 86 GLN A C 1
ATOM 643 O O . GLN A 1 86 ? 17.422 -17.328 -8.531 1 93.69 86 GLN A O 1
ATOM 648 N N . THR A 1 87 ? 16.625 -16.641 -6.562 1 95.25 87 THR A N 1
ATOM 649 C CA . THR A 1 87 ? 17.891 -16.844 -5.875 1 95.25 87 THR A CA 1
ATOM 650 C C . THR A 1 87 ? 17.672 -17.359 -4.461 1 95.25 87 THR A C 1
ATOM 652 O O . THR A 1 87 ? 16.656 -17.062 -3.832 1 95.25 87 THR A O 1
ATOM 655 N N . PRO A 1 88 ? 18.656 -18.203 -4.027 1 97.94 88 PRO A N 1
ATOM 656 C CA . PRO A 1 88 ? 18.547 -18.672 -2.645 1 97.94 88 PRO A CA 1
ATOM 657 C C . PRO A 1 88 ? 18.406 -17.516 -1.646 1 97.94 88 PRO A C 1
ATOM 659 O O . PRO A 1 88 ? 17.656 -17.625 -0.676 1 97.94 88 PRO A O 1
ATOM 662 N N . GLU A 1 89 ? 19.047 -16.453 -1.897 1 97.81 89 GLU A N 1
ATOM 663 C CA . GLU A 1 89 ? 19.062 -15.305 -0.987 1 97.81 89 GLU A CA 1
ATOM 664 C C . GLU A 1 89 ? 17.672 -14.703 -0.839 1 97.81 89 GLU A C 1
ATOM 666 O O . GLU A 1 89 ? 17.219 -14.461 0.278 1 97.81 89 GLU A O 1
ATOM 671 N N . ILE A 1 90 ? 16.984 -14.461 -1.946 1 97.19 90 ILE A N 1
ATOM 672 C CA . ILE A 1 90 ? 15.672 -13.812 -1.873 1 97.19 90 ILE A CA 1
ATOM 673 C C . ILE A 1 90 ? 14.656 -14.773 -1.274 1 97.19 90 ILE A C 1
ATOM 675 O O . ILE A 1 90 ? 13.734 -14.359 -0.57 1 97.19 90 ILE A O 1
ATOM 679 N N . ILE A 1 91 ? 14.844 -16.062 -1.537 1 98.25 91 ILE A N 1
ATOM 680 C CA . ILE A 1 91 ? 13.945 -17.078 -0.984 1 98.25 91 ILE A CA 1
ATOM 681 C C . ILE A 1 91 ? 14.086 -17.109 0.536 1 98.25 91 ILE A C 1
ATOM 683 O O . ILE A 1 91 ? 13.086 -17.078 1.26 1 98.25 91 ILE A O 1
ATOM 687 N N . ARG A 1 92 ? 15.289 -17.141 1.017 1 98.5 92 ARG A N 1
ATOM 688 C CA . ARG A 1 92 ? 15.523 -17.172 2.459 1 98.5 92 ARG A CA 1
ATOM 689 C C . ARG A 1 92 ? 15.047 -15.875 3.107 1 98.5 92 ARG A C 1
ATOM 691 O O . ARG A 1 92 ? 14.445 -15.891 4.184 1 98.5 92 ARG A O 1
ATOM 698 N N . TYR A 1 93 ? 15.305 -14.773 2.494 1 98.06 93 TYR A N 1
ATOM 699 C CA . TYR A 1 93 ? 14.859 -13.492 3.018 1 98.06 93 TYR A CA 1
ATOM 700 C C . TYR A 1 93 ? 13.336 -13.438 3.115 1 98.06 93 TYR A C 1
ATOM 702 O O . TYR A 1 93 ? 12.789 -13.031 4.141 1 98.06 93 TYR A O 1
ATOM 710 N N . ALA A 1 94 ? 12.703 -13.82 2.027 1 97.5 94 ALA A N 1
ATOM 711 C CA . ALA A 1 94 ? 11.242 -13.812 1.986 1 97.5 94 ALA A CA 1
ATOM 712 C C . ALA A 1 94 ? 10.656 -14.742 3.053 1 97.5 94 ALA A C 1
ATOM 714 O O . ALA A 1 94 ? 9.664 -14.398 3.701 1 97.5 94 ALA A O 1
ATOM 715 N N . ALA A 1 95 ? 11.281 -15.883 3.186 1 97.81 95 ALA A N 1
ATOM 716 C CA . ALA A 1 95 ? 10.812 -16.844 4.184 1 97.81 95 ALA A CA 1
ATOM 717 C C . ALA A 1 95 ? 10.922 -16.266 5.59 1 97.81 95 ALA A C 1
ATOM 719 O O . ALA A 1 95 ? 10.039 -16.484 6.426 1 97.81 95 ALA A O 1
ATOM 720 N N . ASP A 1 96 ? 11.93 -15.508 5.844 1 97.75 96 ASP A N 1
ATOM 721 C CA . ASP A 1 96 ? 12.188 -14.984 7.18 1 97.75 96 ASP A CA 1
ATOM 722 C C . ASP A 1 96 ? 11.422 -13.68 7.414 1 97.75 96 ASP A C 1
ATOM 724 O O . ASP A 1 96 ? 11.203 -13.281 8.562 1 97.75 96 ASP A O 1
ATOM 728 N N . LEU A 1 97 ? 11.078 -13.008 6.383 1 96.56 97 LEU A N 1
ATOM 729 C CA . LEU A 1 97 ? 10.391 -11.727 6.434 1 96.56 97 LEU A CA 1
ATOM 730 C C . LEU A 1 97 ? 9.016 -11.867 7.078 1 96.56 97 LEU A C 1
ATOM 732 O O . LEU A 1 97 ? 8.531 -10.945 7.742 1 96.56 97 LEU A O 1
ATOM 736 N N . GLY A 1 98 ? 8.43 -13.062 6.91 1 96.06 98 GLY A N 1
ATOM 737 C CA . GLY A 1 98 ? 7.055 -13.266 7.336 1 96.06 98 GLY A CA 1
ATOM 738 C C . GLY A 1 98 ? 6.035 -12.734 6.348 1 96.06 98 GLY A C 1
ATOM 739 O O . GLY A 1 98 ? 6.328 -11.812 5.578 1 96.06 98 GLY A O 1
ATOM 740 N N . GLY A 1 99 ? 4.918 -13.32 6.375 1 97.31 99 GLY A N 1
ATOM 741 C CA . GLY A 1 99 ? 3.83 -12.836 5.543 1 97.31 99 GLY A CA 1
ATOM 742 C C . GLY A 1 99 ? 3.469 -13.781 4.414 1 97.31 99 GLY A C 1
ATOM 743 O O . GLY A 1 99 ? 2.33 -13.789 3.943 1 97.31 99 GLY A O 1
ATOM 744 N N . PHE A 1 100 ? 4.359 -14.586 3.992 1 98.31 100 PHE A N 1
ATOM 745 C CA . PHE A 1 100 ? 4.09 -15.508 2.9 1 98.31 100 PHE A CA 1
ATOM 746 C C . PHE A 1 100 ? 3.605 -16.859 3.436 1 98.31 100 PHE A C 1
ATOM 748 O O . PHE A 1 100 ? 4.18 -17.391 4.383 1 98.31 100 PHE A O 1
ATOM 755 N N . ASP A 1 101 ? 2.607 -17.344 2.768 1 98.56 101 ASP A N 1
ATOM 756 C CA . ASP A 1 101 ? 2.129 -18.688 3.045 1 98.56 101 ASP A CA 1
ATOM 757 C C . ASP A 1 101 ? 2.812 -19.719 2.139 1 98.56 101 ASP A C 1
ATOM 759 O O . ASP A 1 101 ? 2.85 -20.906 2.453 1 98.56 101 ASP A O 1
ATOM 763 N N . SER A 1 102 ? 3.295 -19.266 1.064 1 98.81 102 SER A N 1
ATOM 764 C CA . SER A 1 102 ? 3.947 -20.109 0.078 1 98.81 102 SER A CA 1
ATOM 765 C C . SER A 1 102 ? 4.945 -19.328 -0.762 1 98.81 102 SER A C 1
ATOM 767 O O . SER A 1 102 ? 4.832 -18.109 -0.888 1 98.81 102 SER A O 1
ATOM 769 N N . ILE A 1 103 ? 5.949 -20.031 -1.276 1 98.75 103 ILE A N 1
ATOM 770 C CA . ILE A 1 103 ? 7.004 -19.422 -2.084 1 98.75 103 ILE A CA 1
ATOM 771 C C . ILE A 1 103 ? 7.336 -20.328 -3.264 1 98.75 103 ILE A C 1
ATOM 773 O O . ILE A 1 103 ? 7.477 -21.547 -3.102 1 98.75 103 ILE A O 1
ATOM 777 N N . MET A 1 104 ? 7.402 -19.766 -4.438 1 98.25 104 MET A N 1
ATOM 778 C CA . MET A 1 104 ? 7.934 -20.5 -5.578 1 98.25 104 MET A CA 1
ATOM 779 C C . MET A 1 104 ? 9.461 -20.484 -5.578 1 98.25 104 MET A C 1
ATOM 781 O O . MET A 1 104 ? 10.07 -19.422 -5.664 1 98.25 104 MET A O 1
ATOM 785 N N . VAL A 1 105 ? 10.008 -21.625 -5.48 1 97.81 105 VAL A N 1
ATOM 786 C CA . VAL A 1 105 ? 11.445 -21.844 -5.637 1 97.81 105 VAL A CA 1
ATOM 787 C C . VAL A 1 105 ? 11.781 -22.031 -7.117 1 97.81 105 VAL A C 1
ATOM 789 O O . VAL A 1 105 ? 11.695 -23.141 -7.641 1 97.81 105 VAL A O 1
ATOM 792 N N . ASP A 1 106 ? 12.141 -20.938 -7.754 1 95.25 106 ASP A N 1
ATOM 793 C CA . ASP A 1 106 ? 12.406 -20.984 -9.188 1 95.25 106 ASP A CA 1
ATOM 794 C C . ASP A 1 106 ? 13.906 -21 -9.477 1 95.25 106 ASP A C 1
ATOM 796 O O . ASP A 1 106 ? 14.531 -19.953 -9.617 1 95.25 106 ASP A O 1
ATOM 800 N N . MET A 1 107 ? 14.438 -22.188 -9.633 1 92.62 107 MET A N 1
ATOM 801 C CA . MET A 1 107 ? 15.844 -22.359 -9.969 1 92.62 107 MET A CA 1
ATOM 802 C C . MET A 1 107 ? 16 -22.859 -11.406 1 92.62 107 MET A C 1
ATOM 804 O O . MET A 1 107 ? 17 -23.484 -11.734 1 92.62 107 MET A O 1
ATOM 808 N N . SER A 1 108 ? 15.016 -22.547 -12.219 1 88.19 108 SER A N 1
ATOM 809 C CA . SER A 1 108 ? 14.93 -23.141 -13.555 1 88.19 108 SER A CA 1
ATOM 810 C C . SER A 1 108 ? 15.992 -22.547 -14.477 1 88.19 108 SER A C 1
ATOM 812 O O . SER A 1 108 ? 16.25 -23.078 -15.555 1 88.19 108 SER A O 1
ATOM 814 N N . HIS A 1 109 ? 16.594 -21.438 -14.07 1 85.94 109 HIS A N 1
ATOM 815 C CA . HIS A 1 109 ? 17.641 -20.844 -14.898 1 85.94 109 HIS A CA 1
ATOM 816 C C . HIS A 1 109 ? 18.969 -21.562 -14.711 1 85.94 109 HIS A C 1
ATOM 818 O O . HIS A 1 109 ? 19.922 -21.328 -15.461 1 85.94 109 HIS A O 1
ATOM 824 N N . TYR A 1 110 ? 19.031 -22.531 -13.789 1 87.31 110 TYR A N 1
ATOM 825 C CA . TYR A 1 110 ? 20.188 -23.391 -13.609 1 87.31 110 TYR A CA 1
ATOM 826 C C . TYR A 1 110 ? 20.047 -24.688 -14.414 1 87.31 110 TYR A C 1
ATOM 828 O O . TYR A 1 110 ? 18.953 -25.031 -14.852 1 87.31 110 TYR A O 1
ATOM 836 N N . GLU A 1 111 ? 21.188 -25.344 -14.594 1 88 111 GLU A N 1
ATOM 837 C CA . GLU A 1 111 ? 21.125 -26.703 -15.133 1 88 111 GLU A CA 1
ATOM 838 C C . GLU A 1 111 ? 20.344 -27.641 -14.203 1 88 111 GLU A C 1
ATOM 840 O O . GLU A 1 111 ? 20.266 -27.391 -12.992 1 88 111 GLU A O 1
ATOM 845 N N . LYS A 1 112 ? 19.875 -28.656 -14.742 1 87.88 112 LYS A N 1
ATOM 846 C CA . LYS A 1 112 ? 18.906 -29.516 -14.07 1 87.88 112 LYS A CA 1
ATOM 847 C C . LYS A 1 112 ? 19.438 -29.984 -12.719 1 87.88 112 LYS A C 1
ATOM 849 O O . LYS A 1 112 ? 18.734 -29.906 -11.711 1 87.88 112 LYS A O 1
ATOM 854 N N . GLU A 1 113 ? 20.625 -30.516 -12.711 1 92.75 113 GLU A N 1
ATOM 855 C CA . GLU A 1 113 ? 21.188 -31.062 -11.469 1 92.75 113 GLU A CA 1
ATOM 856 C C . GLU A 1 113 ? 21.25 -30 -10.383 1 92.75 113 GLU A C 1
ATOM 858 O O . GLU A 1 113 ? 20.859 -30.25 -9.242 1 92.75 113 GLU A O 1
ATOM 863 N N . LYS A 1 114 ? 21.703 -28.875 -10.766 1 94.12 114 LYS A N 1
ATOM 864 C CA . LYS A 1 114 ? 21.797 -27.766 -9.82 1 94.12 114 LYS A CA 1
ATOM 865 C C . LYS A 1 114 ? 20.406 -27.266 -9.438 1 94.12 114 LYS A C 1
ATOM 867 O O . LYS A 1 114 ? 20.156 -26.938 -8.273 1 94.12 114 LYS A O 1
ATOM 872 N N . ASN A 1 115 ? 19.516 -27.141 -10.383 1 93.69 115 ASN A N 1
ATOM 873 C CA . ASN A 1 115 ? 18.125 -26.781 -10.125 1 93.69 115 ASN A CA 1
ATOM 874 C C . ASN A 1 115 ? 17.5 -27.688 -9.07 1 93.69 115 ASN A C 1
ATOM 876 O O . ASN A 1 115 ? 16.969 -27.203 -8.062 1 93.69 115 ASN A O 1
ATOM 880 N N . LEU A 1 116 ? 17.703 -28.969 -9.211 1 96.19 116 LEU A N 1
ATOM 881 C CA . LEU A 1 116 ? 17.109 -29.938 -8.297 1 96.19 116 LEU A CA 1
ATOM 882 C C . LEU A 1 116 ? 17.75 -29.844 -6.914 1 96.19 116 LEU A C 1
ATOM 884 O O . LEU A 1 116 ? 17.047 -29.891 -5.902 1 96.19 116 LEU A O 1
ATOM 888 N N . ALA A 1 117 ? 19.062 -29.719 -6.879 1 97.44 117 ALA A N 1
ATOM 889 C CA . ALA A 1 117 ? 19.766 -29.656 -5.602 1 97.44 117 ALA A CA 1
ATOM 890 C C . ALA A 1 117 ? 19.344 -28.422 -4.801 1 97.44 117 ALA A C 1
ATOM 892 O O . ALA A 1 117 ? 19.031 -28.531 -3.611 1 97.44 117 ALA A O 1
ATOM 893 N N . LEU A 1 118 ? 19.297 -27.312 -5.441 1 97.69 118 LEU A N 1
ATOM 894 C CA . LEU A 1 118 ? 18.906 -26.078 -4.777 1 97.69 118 LEU A CA 1
ATOM 895 C C . LEU A 1 118 ? 17.438 -26.109 -4.371 1 97.69 118 LEU A C 1
ATOM 897 O O . LEU A 1 118 ? 17.078 -25.641 -3.291 1 97.69 118 LEU A O 1
ATOM 901 N N . THR A 1 119 ? 16.656 -26.625 -5.25 1 98.19 119 THR A N 1
ATOM 902 C CA . THR A 1 119 ? 15.227 -26.75 -4.93 1 98.19 119 THR A CA 1
ATOM 903 C C . THR A 1 119 ? 15.023 -27.578 -3.67 1 98.19 119 THR A C 1
ATOM 905 O O . THR A 1 119 ? 14.289 -27.188 -2.768 1 98.19 119 THR A O 1
ATOM 908 N N . ARG A 1 120 ? 15.695 -28.719 -3.6 1 98.31 120 ARG A N 1
ATOM 909 C CA . ARG A 1 120 ? 15.57 -29.578 -2.424 1 98.31 120 ARG A CA 1
ATOM 910 C C . ARG A 1 120 ? 15.969 -28.812 -1.156 1 98.31 120 ARG A C 1
ATOM 912 O O . ARG A 1 120 ? 15.25 -28.875 -0.151 1 98.31 120 ARG A O 1
ATOM 919 N N . GLU A 1 121 ? 17.031 -28.141 -1.251 1 98.5 121 GLU A N 1
ATOM 920 C CA . GLU A 1 121 ? 17.531 -27.391 -0.104 1 98.5 121 GLU A CA 1
ATOM 921 C C . GLU A 1 121 ? 16.562 -26.297 0.322 1 98.5 121 GLU A C 1
ATOM 923 O O . GLU A 1 121 ? 16.234 -26.172 1.505 1 98.5 121 GLU A O 1
ATOM 928 N N . LEU A 1 122 ? 16.109 -25.531 -0.575 1 98.75 122 LEU A N 1
ATOM 929 C CA . LEU A 1 122 ? 15.297 -24.344 -0.291 1 98.75 122 LEU A CA 1
ATOM 930 C C . LEU A 1 122 ? 13.875 -24.766 0.092 1 98.75 122 LEU A C 1
ATOM 932 O O . LEU A 1 122 ? 13.234 -24.094 0.902 1 98.75 122 LEU A O 1
ATOM 936 N N . VAL A 1 123 ? 13.422 -25.875 -0.458 1 98.44 123 VAL A N 1
ATOM 937 C CA . VAL A 1 123 ? 12.133 -26.422 -0.061 1 98.44 123 VAL A CA 1
ATOM 938 C C . VAL A 1 123 ? 12.172 -26.797 1.418 1 98.44 123 VAL A C 1
ATOM 940 O O . VAL A 1 123 ? 11.25 -26.484 2.17 1 98.44 123 VAL A O 1
ATOM 943 N N . ALA A 1 124 ? 13.188 -27.469 1.805 1 98.19 124 ALA A N 1
ATOM 944 C CA . ALA A 1 124 ? 13.336 -27.844 3.211 1 98.19 124 ALA A CA 1
ATOM 945 C C . ALA A 1 124 ? 13.352 -26.609 4.102 1 98.19 124 ALA A C 1
ATOM 947 O O . ALA A 1 124 ? 12.719 -26.578 5.16 1 98.19 124 ALA A O 1
ATOM 948 N N . TYR A 1 125 ? 14.086 -25.594 3.67 1 98.31 125 TYR A N 1
ATOM 949 C CA . TYR A 1 125 ? 14.18 -24.359 4.418 1 98.31 125 TYR A CA 1
ATOM 950 C C . TYR A 1 125 ? 12.805 -23.719 4.613 1 98.31 125 TYR A C 1
ATOM 952 O O . TYR A 1 125 ? 12.461 -23.297 5.719 1 98.31 125 TYR A O 1
ATOM 960 N N . CYS A 1 126 ? 12.031 -23.672 3.586 1 98.31 126 CYS A N 1
ATOM 961 C CA . CYS A 1 126 ? 10.703 -23.078 3.619 1 98.31 126 CYS A CA 1
ATOM 962 C C . CYS A 1 126 ? 9.75 -23.938 4.445 1 98.31 126 CYS A C 1
ATOM 964 O O . CYS A 1 126 ? 9.023 -23.422 5.301 1 98.31 126 CYS A O 1
ATOM 966 N N . ASN A 1 127 ? 9.805 -25.234 4.227 1 97.38 127 ASN A N 1
ATOM 967 C CA . ASN A 1 127 ? 8.898 -26.141 4.914 1 97.38 127 ASN A CA 1
ATOM 968 C C . ASN A 1 127 ? 9.117 -26.125 6.426 1 97.38 127 ASN A C 1
ATOM 970 O O . ASN A 1 127 ? 8.164 -26.234 7.199 1 97.38 127 ASN A O 1
ATOM 974 N N . GLU A 1 128 ? 10.312 -25.969 6.812 1 96.62 128 GLU A N 1
ATOM 975 C CA . GLU A 1 128 ? 10.633 -25.875 8.234 1 96.62 128 GLU A CA 1
ATOM 976 C C . GLU A 1 128 ? 9.969 -24.656 8.875 1 96.62 128 GLU A C 1
ATOM 978 O O . GLU A 1 128 ? 9.781 -24.625 10.094 1 96.62 128 GLU A O 1
ATOM 983 N N . ARG A 1 129 ? 9.625 -23.766 8.109 1 96.38 129 ARG A N 1
ATOM 984 C CA . ARG A 1 129 ? 9.039 -22.516 8.586 1 96.38 129 ARG A CA 1
ATOM 985 C C . ARG A 1 129 ? 7.535 -22.484 8.305 1 96.38 129 ARG A C 1
ATOM 987 O O . ARG A 1 129 ? 6.902 -21.438 8.422 1 96.38 129 ARG A O 1
ATOM 994 N N . GLY A 1 130 ? 7.027 -23.578 7.836 1 97 130 GLY A N 1
ATOM 995 C CA . GLY A 1 130 ? 5.602 -23.703 7.586 1 97 130 GLY A CA 1
ATOM 996 C C . GLY A 1 130 ? 5.164 -23.062 6.285 1 97 130 GLY A C 1
ATOM 997 O O . GLY A 1 130 ? 3.992 -22.703 6.121 1 97 130 GLY A O 1
ATOM 998 N N . ILE A 1 131 ? 6.066 -22.844 5.406 1 98.44 131 ILE A N 1
ATOM 999 C CA . ILE A 1 131 ? 5.789 -22.219 4.121 1 98.44 131 ILE A CA 1
ATOM 1000 C C . ILE A 1 131 ? 5.734 -23.281 3.023 1 98.44 131 ILE A C 1
ATOM 1002 O O . ILE A 1 131 ? 6.676 -24.062 2.857 1 98.44 131 ILE A O 1
ATOM 1006 N N . ALA A 1 132 ? 4.613 -23.344 2.283 1 98.62 132 ALA A N 1
ATOM 1007 C CA . ALA A 1 132 ? 4.484 -24.25 1.151 1 98.62 132 ALA A CA 1
ATOM 1008 C C . ALA A 1 132 ? 5.352 -23.797 -0.02 1 98.62 132 ALA A C 1
ATOM 1010 O O . ALA A 1 132 ? 5.734 -22.641 -0.101 1 98.62 132 ALA A O 1
ATOM 1011 N N . THR A 1 133 ? 5.676 -24.781 -0.895 1 98.75 133 THR A N 1
ATOM 1012 C CA . THR A 1 133 ? 6.613 -24.422 -1.949 1 98.75 133 THR A CA 1
ATOM 1013 C C . THR A 1 133 ? 6.105 -24.875 -3.312 1 98.75 133 THR A C 1
ATOM 1015 O O . THR A 1 133 ? 5.418 -25.906 -3.41 1 98.75 133 THR A O 1
ATOM 1018 N N . GLU A 1 134 ? 6.41 -24.109 -4.293 1 98.69 134 GLU A N 1
ATOM 1019 C CA . GLU A 1 134 ? 6.148 -24.328 -5.711 1 98.69 134 GLU A CA 1
ATOM 1020 C C . GLU A 1 134 ? 7.449 -24.359 -6.512 1 98.69 134 GLU A C 1
ATOM 1022 O O . GLU A 1 134 ? 8.414 -23.672 -6.168 1 98.69 134 GLU A O 1
ATOM 1027 N N . ALA A 1 135 ? 7.516 -25.141 -7.555 1 97.44 135 ALA A N 1
ATOM 1028 C CA . ALA A 1 135 ? 8.672 -25.156 -8.453 1 97.44 135 ALA A CA 1
ATOM 1029 C C . ALA A 1 135 ? 8.234 -25.266 -9.906 1 97.44 135 ALA A C 1
ATOM 1031 O O . ALA A 1 135 ? 7.09 -25.641 -10.195 1 97.44 135 ALA A O 1
ATOM 1032 N N . GLU A 1 136 ? 9.07 -24.844 -10.758 1 92.44 136 GLU A N 1
ATOM 1033 C CA . GLU A 1 136 ? 8.867 -24.891 -12.203 1 92.44 136 GLU A CA 1
ATOM 1034 C C . GLU A 1 136 ? 9.875 -25.812 -12.875 1 92.44 136 GLU A C 1
ATOM 1036 O O . GLU A 1 136 ? 11 -25.406 -13.164 1 92.44 136 GLU A O 1
ATOM 1041 N N . PRO A 1 137 ? 9.375 -27.062 -13.086 1 91 137 PRO A N 1
ATOM 1042 C CA . PRO A 1 137 ? 10.227 -27.922 -13.914 1 91 137 PRO A CA 1
ATOM 1043 C C . PRO A 1 137 ? 10.289 -27.453 -15.367 1 91 137 PRO A C 1
ATOM 1045 O O . PRO A 1 137 ? 9.359 -26.812 -15.859 1 91 137 PRO A O 1
ATOM 1048 N N . GLY A 1 138 ? 11.242 -27.766 -16.031 1 87.38 138 GLY A N 1
ATOM 1049 C CA . GLY A 1 138 ? 11.43 -27.203 -17.359 1 87.38 138 GLY A CA 1
ATOM 1050 C C . GLY A 1 138 ? 11.781 -25.734 -17.328 1 87.38 138 GLY A C 1
ATOM 1051 O O . GLY A 1 138 ? 12.508 -25.281 -16.453 1 87.38 138 GLY A O 1
ATOM 1052 N N . ARG A 1 139 ? 11.422 -25.109 -18.438 1 84.81 139 ARG A N 1
ATOM 1053 C CA . ARG A 1 139 ? 11.672 -23.688 -18.562 1 84.81 139 ARG A CA 1
ATOM 1054 C C . ARG A 1 139 ? 10.609 -23.016 -19.422 1 84.81 139 ARG A C 1
ATOM 1056 O O . ARG A 1 139 ? 10.516 -23.281 -20.625 1 84.81 139 ARG A O 1
ATOM 1063 N N . ILE A 1 140 ? 9.758 -22.266 -18.734 1 83.81 140 ILE A N 1
ATOM 1064 C CA . ILE A 1 140 ? 8.766 -21.484 -19.469 1 83.81 140 ILE A CA 1
ATOM 1065 C C . ILE A 1 140 ? 9.414 -20.219 -20.016 1 83.81 140 ILE A C 1
ATOM 1067 O O . ILE A 1 140 ? 10.016 -19.438 -19.281 1 83.81 140 ILE A O 1
ATOM 1071 N N . GLU A 1 141 ? 9.25 -19.953 -21.234 1 82.25 141 GLU A N 1
ATOM 1072 C CA . GLU A 1 141 ? 9.898 -18.828 -21.906 1 82.25 141 GLU A CA 1
ATOM 1073 C C . GLU A 1 141 ? 9.211 -17.516 -21.594 1 82.25 141 GLU A C 1
ATOM 1075 O O . GLU A 1 141 ? 8.109 -17.5 -21.031 1 82.25 141 GLU A O 1
ATOM 1080 N N . GLY A 1 142 ? 9.953 -16.469 -21.953 1 79.19 142 GLY A N 1
ATOM 1081 C CA . GLY A 1 142 ? 9.398 -15.141 -21.812 1 79.19 142 GLY A CA 1
ATOM 1082 C C . GLY A 1 142 ? 9.766 -14.469 -20.5 1 79.19 142 GLY A C 1
ATOM 1083 O O . GLY A 1 142 ? 10.625 -14.969 -19.766 1 79.19 142 GLY A O 1
ATOM 1084 N N . GLY A 1 143 ? 9.297 -13.273 -20.328 1 72.56 143 GLY A N 1
ATOM 1085 C CA . GLY A 1 143 ? 9.609 -12.516 -19.125 1 72.56 143 GLY A CA 1
ATOM 1086 C C . GLY A 1 143 ? 8.469 -11.633 -18.672 1 72.56 143 GLY A C 1
ATOM 1087 O O . GLY A 1 143 ? 7.555 -11.328 -19.438 1 72.56 143 GLY A O 1
ATOM 1088 N N . GLU A 1 144 ? 8.508 -11.445 -17.328 1 72.06 144 GLU A N 1
ATOM 1089 C CA . GLU A 1 144 ? 7.543 -10.531 -16.734 1 72.06 144 GLU A CA 1
ATOM 1090 C C . GLU A 1 144 ? 8.047 -9.977 -15.406 1 72.06 144 GLU A C 1
ATOM 1092 O O . GLU A 1 144 ? 8.531 -10.734 -14.555 1 72.06 144 GLU A O 1
ATOM 1097 N N . ASP A 1 145 ? 8.016 -8.664 -15.32 1 71.5 145 ASP A N 1
ATOM 1098 C CA . ASP A 1 145 ? 8.148 -7.938 -14.062 1 71.5 145 ASP A CA 1
ATOM 1099 C C . ASP A 1 145 ? 9.375 -8.414 -13.273 1 71.5 145 ASP A C 1
ATOM 1101 O O . ASP A 1 145 ? 9.266 -8.742 -12.094 1 71.5 145 ASP A O 1
ATOM 1105 N N . GLY A 1 146 ? 10.453 -8.656 -13.945 1 68.31 146 GLY A N 1
ATOM 1106 C CA . GLY A 1 146 ? 11.734 -8.977 -13.328 1 68.31 146 GLY A CA 1
ATOM 1107 C C . GLY A 1 146 ? 12.094 -10.453 -13.414 1 68.31 146 GLY A C 1
ATOM 1108 O O . GLY A 1 146 ? 13.156 -10.867 -12.953 1 68.31 146 GLY A O 1
ATOM 1109 N N . VAL A 1 147 ? 11.141 -11.195 -13.859 1 69.31 147 VAL A N 1
ATOM 1110 C CA . VAL A 1 147 ? 11.469 -12.594 -14.133 1 69.31 147 VAL A CA 1
ATOM 1111 C C . VAL A 1 147 ? 12.414 -12.68 -15.328 1 69.31 147 VAL A C 1
ATOM 1113 O O . VAL A 1 147 ? 12.148 -12.109 -16.391 1 69.31 147 VAL A O 1
ATOM 1116 N N . ALA A 1 148 ? 13.633 -13.141 -14.992 1 62.28 148 ALA A N 1
ATOM 1117 C CA . ALA A 1 148 ? 14.711 -13.172 -15.977 1 62.28 148 ALA A CA 1
ATOM 1118 C C . ALA A 1 148 ? 14.227 -13.773 -17.297 1 62.28 148 ALA A C 1
ATOM 1120 O O . ALA A 1 148 ? 13.516 -14.773 -17.312 1 62.28 148 ALA A O 1
ATOM 1121 N N . ASP A 1 149 ? 14.383 -12.914 -18.328 1 59.84 149 ASP A N 1
ATOM 1122 C CA . ASP A 1 149 ? 14.117 -13.359 -19.688 1 59.84 149 ASP A CA 1
ATOM 1123 C C . ASP A 1 149 ? 15.07 -14.477 -20.094 1 59.84 149 ASP A C 1
ATOM 1125 O O . ASP A 1 149 ? 16.281 -14.297 -20.109 1 59.84 149 ASP A O 1
ATOM 1129 N N . THR A 1 150 ? 14.578 -15.672 -19.906 1 56.47 150 THR A N 1
ATOM 1130 C CA . THR A 1 150 ? 15.391 -16.781 -20.375 1 56.47 150 THR A CA 1
ATOM 1131 C C . THR A 1 150 ? 15.344 -16.875 -21.906 1 56.47 150 THR A C 1
ATOM 1133 O O . THR A 1 150 ? 15.469 -17.953 -22.469 1 56.47 150 THR A O 1
ATOM 1136 N N . ALA A 1 151 ? 15.125 -15.672 -22.562 1 54.62 151 ALA A N 1
ATOM 1137 C CA . ALA A 1 151 ? 15.023 -15.617 -24.016 1 54.62 151 ALA A CA 1
ATOM 1138 C C . ALA A 1 151 ? 16.203 -16.328 -24.672 1 54.62 151 ALA A C 1
ATOM 1140 O O . ALA A 1 151 ? 16.047 -16.969 -25.719 1 54.62 151 ALA A O 1
ATOM 1141 N N . ASP A 1 152 ? 17.25 -16.172 -23.922 1 56.72 152 ASP A N 1
ATOM 1142 C CA . ASP A 1 152 ? 18.375 -16.797 -24.594 1 56.72 152 ASP A CA 1
ATOM 1143 C C . ASP A 1 152 ? 18.438 -18.297 -24.312 1 56.72 152 ASP A C 1
ATOM 1145 O O . ASP A 1 152 ? 19.25 -19.016 -24.906 1 56.72 152 ASP A O 1
ATOM 1149 N N . LEU A 1 153 ? 17.5 -18.672 -23.359 1 63.75 153 LEU A N 1
ATOM 1150 C CA . LEU A 1 153 ? 17.5 -20.109 -23.094 1 63.75 153 LEU A CA 1
ATOM 1151 C C . LEU A 1 153 ? 16.312 -20.781 -23.797 1 63.75 153 LEU A C 1
ATOM 1153 O O . LEU A 1 153 ? 15.188 -20.281 -23.75 1 63.75 153 LEU A O 1
ATOM 1157 N N . GLU A 1 154 ? 16.547 -21.609 -24.562 1 68.56 154 GLU A N 1
ATOM 1158 C CA . GLU A 1 154 ? 15.461 -22.344 -25.219 1 68.56 154 GLU A CA 1
ATOM 1159 C C . GLU A 1 154 ? 14.516 -22.953 -24.188 1 68.56 154 GLU A C 1
ATOM 1161 O O . GLU A 1 154 ? 14.945 -23.453 -23.141 1 68.56 154 GLU A O 1
ATOM 1166 N N . GLY A 1 155 ? 13.234 -22.656 -24.391 1 73.5 155 GLY A N 1
ATOM 1167 C CA . GLY A 1 155 ? 12.227 -23.312 -23.562 1 73.5 155 GLY A CA 1
ATOM 1168 C C . GLY A 1 155 ? 12.398 -24.828 -23.5 1 73.5 155 GLY A C 1
ATOM 1169 O O . GLY A 1 155 ? 12.891 -25.438 -24.453 1 73.5 155 GLY A O 1
ATOM 1170 N N . LEU A 1 156 ? 12.203 -25.281 -22.297 1 83.12 156 LEU A N 1
ATOM 1171 C CA . LEU A 1 156 ? 12.227 -26.734 -22.062 1 83.12 156 LEU A CA 1
ATOM 1172 C C . LEU A 1 156 ? 10.891 -27.219 -21.516 1 83.12 156 LEU A C 1
ATOM 1174 O O . LEU A 1 156 ? 10.492 -26.844 -20.406 1 83.12 156 LEU A O 1
ATOM 1178 N N . LEU A 1 157 ? 10.219 -28.031 -22.328 1 93.56 157 LEU A N 1
ATOM 1179 C CA . LEU A 1 157 ? 8.93 -28.547 -21.875 1 93.56 157 LEU A CA 1
ATOM 1180 C C . LEU A 1 157 ? 9.109 -29.578 -20.766 1 93.56 157 LEU A C 1
ATOM 1182 O O . LEU A 1 157 ? 10.055 -30.375 -20.797 1 93.56 157 LEU A O 1
ATOM 1186 N N . THR A 1 158 ? 8.234 -29.516 -19.844 1 95.75 158 THR A N 1
ATOM 1187 C CA . THR A 1 158 ? 8.281 -30.438 -18.719 1 95.75 158 THR A CA 1
ATOM 1188 C C . THR A 1 158 ? 7.914 -31.844 -19.141 1 95.75 158 THR A C 1
ATOM 1190 O O . THR A 1 158 ? 6.969 -32.031 -19.922 1 95.75 158 THR A O 1
ATOM 1193 N N . THR A 1 159 ? 8.703 -32.875 -18.656 1 96.56 159 THR A N 1
ATOM 1194 C CA . THR A 1 159 ? 8.375 -34.25 -18.906 1 96.56 159 THR A CA 1
ATOM 1195 C C . THR A 1 159 ? 7.82 -34.906 -17.641 1 96.56 159 THR A C 1
ATOM 1197 O O . THR A 1 159 ? 8.086 -34.469 -16.531 1 96.56 159 THR A O 1
ATOM 1200 N N . PRO A 1 160 ? 7.047 -35.969 -17.797 1 97.38 160 PRO A N 1
ATOM 1201 C CA . PRO A 1 160 ? 6.582 -36.719 -16.625 1 97.38 160 PRO A CA 1
ATOM 1202 C C . PRO A 1 160 ? 7.727 -37.188 -15.719 1 97.38 160 PRO A C 1
ATOM 1204 O O . PRO A 1 160 ? 7.621 -37.094 -14.492 1 97.38 160 PRO A O 1
ATOM 1207 N N . GLU A 1 161 ? 8.828 -37.625 -16.344 1 96.12 161 GLU A N 1
ATOM 1208 C CA . GLU A 1 161 ? 9.977 -38.094 -15.578 1 96.12 161 GLU A CA 1
ATOM 1209 C C . GLU A 1 161 ? 10.57 -36.969 -14.734 1 96.12 161 GLU A C 1
ATOM 1211 O O . GLU A 1 161 ? 10.859 -37.156 -13.547 1 96.12 161 GLU A O 1
ATOM 1216 N N . GLU A 1 162 ? 10.727 -35.875 -15.328 1 95.44 162 GLU A N 1
ATOM 1217 C CA . GLU A 1 162 ? 11.25 -34.719 -14.617 1 95.44 162 GLU A CA 1
ATOM 1218 C C . GLU A 1 162 ? 10.32 -34.312 -13.477 1 95.44 162 GLU A C 1
ATOM 1220 O O . GLU A 1 162 ? 10.781 -33.844 -12.43 1 95.44 162 GLU A O 1
ATOM 1225 N N . SER A 1 163 ? 9.094 -34.406 -13.719 1 97.5 163 SER A N 1
ATOM 1226 C CA . SER A 1 163 ? 8.109 -34.031 -12.703 1 97.5 163 SER A CA 1
ATOM 1227 C C . SER A 1 163 ? 8.273 -34.875 -11.445 1 97.5 163 SER A C 1
ATOM 1229 O O . SER A 1 163 ? 8.133 -34.375 -10.328 1 97.5 163 SER A O 1
ATOM 1231 N N . ILE A 1 164 ? 8.562 -36.156 -11.602 1 98 164 ILE A N 1
ATOM 1232 C CA . ILE A 1 164 ? 8.773 -37.031 -10.461 1 98 164 ILE A CA 1
ATOM 1233 C C . ILE A 1 164 ? 10 -36.562 -9.672 1 98 164 ILE A C 1
ATOM 1235 O O . ILE A 1 164 ? 9.984 -36.594 -8.438 1 98 164 ILE A O 1
ATOM 1239 N N . GLU A 1 165 ? 10.992 -36.188 -10.383 1 97.81 165 GLU A N 1
ATOM 1240 C CA . GLU A 1 165 ? 12.203 -35.719 -9.719 1 97.81 165 GLU A CA 1
ATOM 1241 C C . GLU A 1 165 ? 11.906 -34.5 -8.859 1 97.81 165 GLU A C 1
ATOM 1243 O O . GLU A 1 165 ? 12.43 -34.375 -7.75 1 97.81 165 GLU A O 1
ATOM 1248 N N . PHE A 1 166 ? 11.148 -33.625 -9.359 1 97.81 166 PHE A N 1
ATOM 1249 C CA . PHE A 1 166 ? 10.82 -32.406 -8.617 1 97.81 166 PHE A CA 1
ATOM 1250 C C . PHE A 1 166 ? 9.883 -32.719 -7.453 1 97.81 166 PHE A C 1
ATOM 1252 O O . PHE A 1 166 ? 10.008 -32.156 -6.375 1 97.81 166 PHE A O 1
ATOM 1259 N N . VAL A 1 167 ? 8.93 -33.625 -7.641 1 98.25 167 VAL A N 1
ATOM 1260 C CA . VAL A 1 167 ? 8.07 -34.062 -6.543 1 98.25 167 VAL A CA 1
ATOM 1261 C C . VAL A 1 167 ? 8.938 -34.594 -5.402 1 98.25 167 VAL A C 1
ATOM 1263 O O . VAL A 1 167 ? 8.664 -34.312 -4.23 1 98.25 167 VAL A O 1
ATOM 1266 N N . ASN A 1 168 ? 9.961 -35.312 -5.758 1 98.06 168 ASN A N 1
ATOM 1267 C CA . ASN A 1 168 ? 10.836 -35.938 -4.773 1 98.06 168 ASN A CA 1
ATOM 1268 C C . ASN A 1 168 ? 11.633 -34.906 -3.984 1 98.06 168 ASN A C 1
ATOM 1270 O O . ASN A 1 168 ? 12.234 -35.219 -2.957 1 98.06 168 ASN A O 1
ATOM 1274 N N . THR A 1 169 ? 11.695 -33.625 -4.449 1 98.06 169 THR A N 1
ATOM 1275 C CA . THR A 1 169 ? 12.367 -32.594 -3.693 1 98.06 169 THR A CA 1
ATOM 1276 C C . THR A 1 169 ? 11.516 -32.156 -2.504 1 98.06 169 THR A C 1
ATOM 1278 O O . THR A 1 169 ? 12.008 -31.469 -1.601 1 98.06 169 THR A O 1
ATOM 1281 N N . GLY A 1 170 ? 10.227 -32.438 -2.502 1 97.81 170 GLY A N 1
ATOM 1282 C CA . GLY A 1 170 ? 9.344 -32.125 -1.395 1 97.81 170 GLY A CA 1
ATOM 1283 C C . GLY A 1 170 ? 8.445 -30.922 -1.682 1 97.81 170 GLY A C 1
ATOM 1284 O O . GLY A 1 170 ? 7.781 -30.406 -0.78 1 97.81 170 GLY A O 1
ATOM 1285 N N . ILE A 1 171 ? 8.383 -30.5 -2.906 1 98.31 171 ILE A N 1
ATOM 1286 C CA . ILE A 1 171 ? 7.535 -29.375 -3.264 1 98.31 171 ILE A CA 1
ATOM 1287 C C . ILE A 1 171 ? 6.07 -29.75 -3.086 1 98.31 171 ILE A C 1
ATOM 1289 O O . ILE A 1 171 ? 5.727 -30.938 -3.049 1 98.31 171 ILE A O 1
ATOM 1293 N N . ASN A 1 172 ? 5.215 -28.703 -3.014 1 98.38 172 ASN A N 1
ATOM 1294 C CA . ASN A 1 172 ? 3.777 -28.906 -2.873 1 98.38 172 ASN A CA 1
ATOM 1295 C C . ASN A 1 172 ? 3.047 -28.672 -4.191 1 98.38 172 ASN A C 1
ATOM 1297 O O . ASN A 1 172 ? 1.996 -29.266 -4.434 1 98.38 172 ASN A O 1
ATOM 1301 N N . TRP A 1 173 ? 3.623 -27.797 -5.004 1 98.69 173 TRP A N 1
ATOM 1302 C CA . TRP A 1 173 ? 2.977 -27.438 -6.266 1 98.69 173 TRP A CA 1
ATOM 1303 C C . TRP A 1 173 ? 3.979 -27.453 -7.414 1 98.69 173 TRP A C 1
ATOM 1305 O O . TRP A 1 173 ? 5.156 -27.141 -7.219 1 98.69 173 TRP A O 1
ATOM 1315 N N . LEU A 1 174 ? 3.494 -27.828 -8.586 1 98.25 174 LEU A N 1
ATOM 1316 C CA . LEU A 1 174 ? 4.301 -27.922 -9.797 1 98.25 174 LEU A CA 1
ATOM 1317 C C . LEU A 1 174 ? 3.729 -27.031 -10.898 1 98.25 174 LEU A C 1
ATOM 1319 O O . LEU A 1 174 ? 2.531 -27.078 -11.188 1 98.25 174 LEU A O 1
ATOM 1323 N N . ALA A 1 175 ? 4.59 -26.156 -11.477 1 97 175 ALA A N 1
ATOM 1324 C CA . ALA A 1 175 ? 4.211 -25.328 -12.617 1 97 175 ALA A CA 1
ATOM 1325 C C . ALA A 1 175 ? 4.859 -25.844 -13.898 1 97 175 ALA A C 1
ATOM 1327 O O . ALA A 1 175 ? 5.938 -25.391 -14.289 1 97 175 ALA A O 1
ATOM 1328 N N . PRO A 1 176 ? 4.203 -26.656 -14.641 1 96.5 176 PRO A N 1
ATOM 1329 C CA . PRO A 1 176 ? 4.84 -27.312 -15.789 1 96.5 176 PRO A CA 1
ATOM 1330 C C . PRO A 1 176 ? 4.906 -26.406 -17.016 1 96.5 176 PRO A C 1
ATOM 1332 O O . PRO A 1 176 ? 4.008 -25.578 -17.234 1 96.5 176 PRO A O 1
ATOM 1335 N N . ALA A 1 177 ? 5.941 -26.594 -17.75 1 94.06 177 ALA A N 1
ATOM 1336 C CA . ALA A 1 177 ? 6.039 -26.016 -19.094 1 94.06 177 ALA A CA 1
ATOM 1337 C C . ALA A 1 177 ? 5.402 -26.938 -20.125 1 94.06 177 ALA A C 1
ATOM 1339 O O . ALA A 1 177 ? 5.867 -28.062 -20.344 1 94.06 177 ALA A O 1
ATOM 1340 N N . PHE A 1 178 ? 4.379 -26.484 -20.812 1 95.06 178 PHE A N 1
ATOM 1341 C CA . PHE A 1 178 ? 3.691 -27.328 -21.781 1 95.06 178 PHE A CA 1
ATOM 1342 C C . PHE A 1 178 ? 3.199 -26.5 -22.969 1 95.06 178 PHE A C 1
ATOM 1344 O O . PHE A 1 178 ? 2.107 -26.734 -23.484 1 95.06 178 PHE A O 1
ATOM 1351 N N . GLY A 1 179 ? 3.992 -25.453 -23.281 1 92.38 179 GLY A N 1
ATOM 1352 C CA . GLY A 1 179 ? 3.705 -24.562 -24.391 1 92.38 179 GLY A CA 1
ATOM 1353 C C . GLY A 1 179 ? 3.295 -23.172 -23.938 1 92.38 179 GLY A C 1
ATOM 1354 O O . GLY A 1 179 ? 3.162 -22.25 -24.766 1 92.38 179 GLY A O 1
ATOM 1355 N N . ASN A 1 180 ? 3.031 -22.969 -22.609 1 91.94 180 ASN A N 1
ATOM 1356 C CA . ASN A 1 180 ? 2.715 -21.672 -22.016 1 91.94 180 ASN A CA 1
ATOM 1357 C C . ASN A 1 180 ? 3.932 -20.75 -21.984 1 91.94 180 ASN A C 1
ATOM 1359 O O . ASN A 1 180 ? 5.07 -21.219 -22.062 1 91.94 180 ASN A O 1
ATOM 1363 N N . VAL A 1 181 ? 3.662 -19.469 -22 1 87.69 181 VAL A N 1
ATOM 1364 C CA . VAL A 1 181 ? 4.738 -18.484 -22.031 1 87.69 181 VAL A CA 1
ATOM 1365 C C . VAL A 1 181 ? 4.461 -17.375 -21.016 1 87.69 181 VAL A C 1
ATOM 1367 O O . VAL A 1 181 ? 3.312 -16.953 -20.859 1 87.69 181 VAL A O 1
ATOM 1370 N N . HIS A 1 182 ? 5.516 -16.906 -20.312 1 84.69 182 HIS A N 1
ATOM 1371 C CA . HIS A 1 182 ? 5.367 -15.711 -19.5 1 84.69 182 HIS A CA 1
ATOM 1372 C C . HIS A 1 182 ? 5.199 -14.469 -20.359 1 84.69 182 HIS A C 1
ATOM 1374 O O . HIS A 1 182 ? 6.051 -14.172 -21.203 1 84.69 182 HIS A O 1
ATOM 1380 N N . GLY A 1 183 ? 4.117 -13.773 -20.188 1 81.06 183 GLY A N 1
ATOM 1381 C CA . GLY A 1 183 ? 3.932 -12.562 -20.969 1 81.06 183 GLY A CA 1
ATOM 1382 C C . GLY A 1 183 ? 3.186 -12.797 -22.266 1 81.06 183 GLY A C 1
ATOM 1383 O O . GLY A 1 183 ? 2.201 -13.539 -22.297 1 81.06 183 GLY A O 1
ATOM 1384 N N . GLU A 1 184 ? 3.701 -12.133 -23.281 1 79.44 184 GLU A N 1
ATOM 1385 C CA . GLU A 1 184 ? 2.975 -12.141 -24.547 1 79.44 184 GLU A CA 1
ATOM 1386 C C . GLU A 1 184 ? 3.457 -13.273 -25.453 1 79.44 184 GLU A C 1
ATOM 1388 O O . GLU A 1 184 ? 4.66 -13.516 -25.562 1 79.44 184 GLU A O 1
ATOM 1393 N N . TYR A 1 185 ? 2.436 -13.891 -25.953 1 82.88 185 TYR A N 1
ATOM 1394 C CA . TYR A 1 185 ? 2.744 -14.898 -26.953 1 82.88 185 TYR A CA 1
ATOM 1395 C C . TYR A 1 185 ? 3.158 -14.25 -28.266 1 82.88 185 TYR A C 1
ATOM 1397 O O . TYR A 1 185 ? 2.658 -13.18 -28.625 1 82.88 185 TYR A O 1
ATOM 1405 N N . GLY A 1 186 ? 4.051 -14.812 -28.906 1 78.56 186 GLY A N 1
ATOM 1406 C CA . GLY A 1 186 ? 4.449 -14.352 -30.234 1 78.56 186 GLY A CA 1
ATOM 1407 C C . GLY A 1 186 ? 3.379 -14.555 -31.281 1 78.56 186 GLY A C 1
ATOM 1408 O O . GLY A 1 186 ? 2.227 -14.844 -30.969 1 78.56 186 GLY A O 1
ATOM 1409 N N . PRO A 1 187 ? 3.764 -14.328 -32.469 1 83.25 187 PRO A N 1
ATOM 1410 C CA . PRO A 1 187 ? 2.812 -14.344 -33.594 1 83.25 187 PRO A CA 1
ATOM 1411 C C . PRO A 1 187 ? 2.137 -15.695 -33.75 1 83.25 187 PRO A C 1
ATOM 1413 O O . PRO A 1 187 ? 1.018 -15.773 -34.281 1 83.25 187 PRO A O 1
ATOM 1416 N N . ARG A 1 188 ? 2.807 -16.766 -33.406 1 83.75 188 ARG A N 1
ATOM 1417 C CA . ARG A 1 188 ? 2.242 -18.094 -33.562 1 83.75 188 ARG A CA 1
ATOM 1418 C C . ARG A 1 188 ? 1.073 -18.312 -32.594 1 83.75 188 ARG A C 1
ATOM 1420 O O . ARG A 1 188 ? 0.303 -19.266 -32.75 1 83.75 188 ARG A O 1
ATOM 1427 N N . GLY A 1 189 ? 1.009 -17.469 -31.656 1 83.19 189 GLY A N 1
ATOM 1428 C CA . GLY A 1 189 ? -0.085 -17.547 -30.703 1 83.19 189 GLY A CA 1
ATOM 1429 C C . GLY A 1 189 ? 0.087 -18.672 -29.688 1 83.19 189 GLY A C 1
ATOM 1430 O O . GLY A 1 189 ? 1.181 -19.219 -29.547 1 83.19 189 GLY A O 1
ATOM 1431 N N . ILE A 1 190 ? -0.976 -19.031 -29.016 1 85.12 190 ILE A N 1
ATOM 1432 C CA . ILE A 1 190 ? -0.962 -19.984 -27.906 1 85.12 190 ILE A CA 1
ATOM 1433 C C . ILE A 1 190 ? -1.009 -21.406 -28.453 1 85.12 190 ILE A C 1
ATOM 1435 O O . ILE A 1 190 ? -1.878 -21.75 -29.25 1 85.12 190 ILE A O 1
ATOM 1439 N N . GLN A 1 191 ? -0.026 -22.156 -28.188 1 88.94 191 GLN A N 1
ATOM 1440 C CA . GLN A 1 191 ? 0.03 -23.578 -28.5 1 88.94 191 GLN A CA 1
ATOM 1441 C C . GLN A 1 191 ? 0.322 -24.406 -27.25 1 88.94 191 GLN A C 1
ATOM 1443 O O . GLN A 1 191 ? 1.481 -24.703 -26.953 1 88.94 191 GLN A O 1
ATOM 1448 N N . LEU A 1 192 ? -0.741 -24.906 -26.578 1 94.12 192 LEU A N 1
ATOM 1449 C CA . LEU A 1 192 ? -0.605 -25.672 -25.328 1 94.12 192 LEU A CA 1
ATOM 1450 C C . LEU A 1 192 ? -0.727 -27.172 -25.594 1 94.12 192 LEU A C 1
ATOM 1452 O O . LEU A 1 192 ? -1.574 -27.594 -26.375 1 94.12 192 LEU A O 1
ATOM 1456 N N . GLU A 1 193 ? 0.159 -27.906 -25.031 1 95.94 193 GLU A N 1
ATOM 1457 C CA . GLU A 1 193 ? 0.125 -29.359 -25.141 1 95.94 193 GLU A CA 1
ATOM 1458 C C . GLU A 1 193 ? -0.653 -29.984 -23.984 1 95.94 193 GLU A C 1
ATOM 1460 O O . GLU A 1 193 ? -0.059 -30.5 -23.047 1 95.94 193 GLU A O 1
ATOM 1465 N N . TYR A 1 194 ? -1.952 -30.062 -24.125 1 96.88 194 TYR A N 1
ATOM 1466 C CA . TYR A 1 194 ? -2.836 -30.547 -23.062 1 96.88 194 TYR A CA 1
ATOM 1467 C C . TYR A 1 194 ? -2.572 -32 -22.75 1 96.88 194 TYR A C 1
ATOM 1469 O O . TYR A 1 194 ? -2.682 -32.438 -21.594 1 96.88 194 TYR A O 1
ATOM 1477 N N . ASP A 1 195 ? -2.213 -32.75 -23.812 1 98 195 ASP A N 1
ATOM 1478 C CA . ASP A 1 195 ? -1.893 -34.156 -23.578 1 98 195 ASP A CA 1
ATOM 1479 C C . ASP A 1 195 ? -0.688 -34.281 -22.656 1 98 195 ASP A C 1
ATOM 1481 O O . ASP A 1 195 ? -0.654 -35.188 -21.797 1 98 195 ASP A O 1
ATOM 1485 N N . ARG A 1 196 ? 0.275 -33.469 -22.906 1 97.62 196 ARG A N 1
ATOM 1486 C CA . ARG A 1 196 ? 1.446 -33.438 -22.031 1 97.62 196 ARG A CA 1
ATOM 1487 C C . ARG A 1 196 ? 1.057 -33.125 -20.594 1 97.62 196 ARG A C 1
ATOM 1489 O O . ARG A 1 196 ? 1.507 -33.781 -19.656 1 97.62 196 ARG A O 1
ATOM 1496 N N . LEU A 1 197 ? 0.263 -32.125 -20.406 1 97.81 197 LEU A N 1
ATOM 1497 C CA . LEU A 1 197 ? -0.201 -31.688 -19.094 1 97.81 197 LEU A CA 1
ATOM 1498 C C . LEU A 1 197 ? -0.939 -32.844 -18.391 1 97.81 197 LEU A C 1
ATOM 1500 O O . LEU A 1 197 ? -0.713 -33.094 -17.203 1 97.81 197 LEU A O 1
ATOM 1504 N N . GLN A 1 198 ? -1.779 -33.5 -19.109 1 98.31 198 GLN A N 1
ATOM 1505 C CA . GLN A 1 198 ? -2.523 -34.625 -18.562 1 98.31 198 GLN A CA 1
ATOM 1506 C C . GLN A 1 198 ? -1.584 -35.75 -18.125 1 98.31 198 GLN A C 1
ATOM 1508 O O . GLN A 1 198 ? -1.771 -36.344 -17.047 1 98.31 198 GLN A O 1
ATOM 1513 N N . ARG A 1 199 ? -0.606 -36.031 -18.938 1 98.44 199 ARG A N 1
ATOM 1514 C CA . ARG A 1 199 ? 0.353 -37.094 -18.609 1 98.44 199 ARG A CA 1
ATOM 1515 C C . ARG A 1 199 ? 1.125 -36.75 -17.344 1 98.44 199 ARG A C 1
ATOM 1517 O O . ARG A 1 199 ? 1.407 -37.594 -16.516 1 98.44 199 ARG A O 1
ATOM 1524 N N . ILE A 1 200 ? 1.499 -35.5 -17.266 1 98.38 200 ILE A N 1
ATOM 1525 C CA . ILE A 1 200 ? 2.189 -35.031 -16.062 1 98.38 200 ILE A CA 1
ATOM 1526 C C . ILE A 1 200 ? 1.289 -35.219 -14.844 1 98.38 200 ILE A C 1
ATOM 1528 O O . ILE A 1 200 ? 1.723 -35.75 -13.82 1 98.38 200 ILE A O 1
ATOM 1532 N N . HIS A 1 201 ? 0.06 -34.812 -14.945 1 98.44 201 HIS A N 1
ATOM 1533 C CA . HIS A 1 201 ? -0.896 -34.969 -13.852 1 98.44 201 HIS A CA 1
ATOM 1534 C C . HIS A 1 201 ? -1.06 -36.406 -13.445 1 98.44 201 HIS A C 1
ATOM 1536 O O . HIS A 1 201 ? -1.059 -36.75 -12.258 1 98.44 201 HIS A O 1
ATOM 1542 N N . ASP A 1 202 ? -1.189 -37.281 -14.422 1 98.25 202 ASP A N 1
ATOM 1543 C CA . ASP A 1 202 ? -1.349 -38.719 -14.164 1 98.25 202 ASP A CA 1
ATOM 1544 C C . ASP A 1 202 ? -0.131 -39.281 -13.43 1 98.25 202 ASP A C 1
ATOM 1546 O O . ASP A 1 202 ? -0.256 -40.188 -12.625 1 98.25 202 ASP A O 1
ATOM 1550 N N . THR A 1 203 ? 0.928 -38.75 -13.789 1 98.44 203 THR A N 1
ATOM 1551 C CA . THR A 1 203 ? 2.191 -39.25 -13.25 1 98.44 203 THR A CA 1
ATOM 1552 C C . THR A 1 203 ? 2.375 -38.781 -11.805 1 98.44 203 THR A C 1
ATOM 1554 O O . THR A 1 203 ? 2.754 -39.594 -10.945 1 98.44 203 THR A O 1
ATOM 1557 N N . VAL A 1 204 ? 2.113 -37.531 -11.5 1 98.06 204 VAL A N 1
ATOM 1558 C CA . VAL A 1 204 ? 2.451 -37 -10.188 1 98.06 204 VAL A CA 1
ATOM 1559 C C . VAL A 1 204 ? 1.287 -37.188 -9.227 1 98.06 204 VAL A C 1
ATOM 1561 O O . VAL A 1 204 ? 1.469 -37.156 -8.008 1 98.06 204 VAL A O 1
ATOM 1564 N N . GLY A 1 205 ? 0.075 -37.375 -9.727 1 96 205 GLY A N 1
ATOM 1565 C CA . GLY A 1 205 ? -1.099 -37.594 -8.898 1 96 205 GLY A CA 1
ATOM 1566 C C . GLY A 1 205 ? -1.307 -36.531 -7.844 1 96 205 GLY A C 1
ATOM 1567 O O . GLY A 1 205 ? -1.166 -35.344 -8.125 1 96 205 GLY A O 1
ATOM 1568 N N . ASP A 1 206 ? -1.669 -37 -6.625 1 95.75 206 ASP A N 1
ATOM 1569 C CA . ASP A 1 206 ? -2.023 -36.094 -5.555 1 95.75 206 ASP A CA 1
ATOM 1570 C C . ASP A 1 206 ? -0.791 -35.688 -4.754 1 95.75 206 ASP A C 1
ATOM 1572 O O . ASP A 1 206 ? -0.903 -34.969 -3.75 1 95.75 206 ASP A O 1
ATOM 1576 N N . ASN A 1 207 ? 0.328 -36.094 -5.223 1 97.44 207 ASN A N 1
ATOM 1577 C CA . ASN A 1 207 ? 1.549 -35.75 -4.508 1 97.44 207 ASN A CA 1
ATOM 1578 C C . ASN A 1 207 ? 1.828 -34.25 -4.582 1 97.44 207 ASN A C 1
ATOM 1580 O O . ASN A 1 207 ? 2.461 -33.688 -3.686 1 97.44 207 ASN A O 1
ATOM 1584 N N . VAL A 1 208 ? 1.46 -33.625 -5.664 1 98.25 208 VAL A N 1
ATOM 1585 C CA . VAL A 1 208 ? 1.546 -32.188 -5.828 1 98.25 208 VAL A CA 1
ATOM 1586 C C . VAL A 1 208 ? 0.317 -31.672 -6.574 1 98.25 208 VAL A C 1
ATOM 1588 O O . VAL A 1 208 ? -0.369 -32.438 -7.25 1 98.25 208 VAL A O 1
ATOM 1591 N N . ARG A 1 209 ? 0.026 -30.438 -6.426 1 98.31 209 ARG A N 1
ATOM 1592 C CA . ARG A 1 209 ? -0.982 -29.766 -7.242 1 98.31 209 ARG A CA 1
ATOM 1593 C C . ARG A 1 209 ? -0.339 -29.031 -8.414 1 98.31 209 ARG A C 1
ATOM 1595 O O . ARG A 1 209 ? 0.792 -28.547 -8.312 1 98.31 209 ARG A O 1
ATOM 1602 N N . LEU A 1 210 ? -1.041 -28.953 -9.523 1 98.5 210 LEU A N 1
ATOM 1603 C CA . LEU A 1 210 ? -0.516 -28.312 -10.719 1 98.5 210 LEU A CA 1
ATOM 1604 C C . LEU A 1 210 ? -0.956 -26.844 -10.781 1 98.5 210 LEU A C 1
ATOM 1606 O O . LEU A 1 210 ? -2.092 -26.516 -10.43 1 98.5 210 LEU A O 1
ATOM 1610 N N . VAL A 1 211 ? -0.046 -26.016 -11.289 1 98.31 211 VAL A N 1
ATOM 1611 C CA . VAL A 1 211 ? -0.241 -24.578 -11.383 1 98.31 211 VAL A CA 1
ATOM 1612 C C . VAL A 1 211 ? -0.076 -24.125 -12.836 1 98.31 211 VAL A C 1
ATOM 1614 O O . VAL A 1 211 ? 0.803 -24.625 -13.547 1 98.31 211 VAL A O 1
ATOM 1617 N N . LEU A 1 212 ? -0.883 -23.219 -13.258 1 97 212 LEU A N 1
ATOM 1618 C CA . LEU A 1 212 ? -0.79 -22.672 -14.602 1 97 212 LEU A CA 1
ATOM 1619 C C . LEU A 1 212 ? -0.137 -21.281 -14.578 1 97 212 LEU A C 1
ATOM 1621 O O . LEU A 1 212 ? -0.652 -20.359 -13.945 1 97 212 LEU A O 1
ATOM 1625 N N . HIS A 1 213 ? 1 -21.125 -15.234 1 93.81 213 HIS A N 1
ATOM 1626 C CA . HIS A 1 213 ? 1.621 -19.844 -15.562 1 93.81 213 HIS A CA 1
ATOM 1627 C C . HIS A 1 213 ? 1.387 -19.484 -17.016 1 93.81 213 HIS A C 1
ATOM 1629 O O . HIS A 1 213 ? 1.355 -20.359 -17.891 1 93.81 213 HIS A O 1
ATOM 1635 N N . GLY A 1 214 ? 1.312 -18.219 -17.328 1 87.31 214 GLY A N 1
ATOM 1636 C CA . GLY A 1 214 ? 1.529 -17.703 -18.656 1 87.31 214 GLY A CA 1
ATOM 1637 C C . GLY A 1 214 ? 0.458 -18.109 -19.641 1 87.31 214 GLY A C 1
ATOM 1638 O O . GLY A 1 214 ? 0.767 -18.562 -20.75 1 87.31 214 GLY A O 1
ATOM 1639 N N . ALA A 1 215 ? -0.845 -18.031 -19.328 1 76.81 215 ALA A N 1
ATOM 1640 C CA . ALA A 1 215 ? -1.899 -18.359 -20.281 1 76.81 215 ALA A CA 1
ATOM 1641 C C . ALA A 1 215 ? -2.648 -17.109 -20.734 1 76.81 215 ALA A C 1
ATOM 1643 O O . ALA A 1 215 ? -3.873 -17.031 -20.609 1 76.81 215 ALA A O 1
ATOM 1644 N N . ASP A 1 216 ? -1.938 -16.156 -21.25 1 77.5 216 ASP A N 1
ATOM 1645 C CA . ASP A 1 216 ? -2.551 -14.977 -21.859 1 77.5 216 ASP A CA 1
ATOM 1646 C C . ASP A 1 216 ? -2.801 -15.188 -23.344 1 77.5 216 ASP A C 1
ATOM 1648 O O . ASP A 1 216 ? -1.873 -15.484 -24.094 1 77.5 216 ASP A O 1
ATOM 1652 N N . PRO A 1 217 ? -4.094 -15.133 -24.078 1 76.31 217 PRO A N 1
ATOM 1653 C CA . PRO A 1 217 ? -5.301 -14.539 -23.484 1 76.31 217 PRO A CA 1
ATOM 1654 C C . PRO A 1 217 ? -6.016 -15.492 -22.531 1 76.31 217 PRO A C 1
ATOM 1656 O O . PRO A 1 217 ? -5.969 -16.719 -22.719 1 76.31 217 PRO A O 1
ATOM 1659 N N . PHE A 1 218 ? -6.617 -14.984 -21.578 1 76.62 218 PHE A N 1
ATOM 1660 C CA . PHE A 1 218 ? -7.398 -15.641 -20.547 1 76.62 218 PHE A CA 1
ATOM 1661 C C . PHE A 1 218 ? -8.82 -15.93 -21.031 1 76.62 218 PHE A C 1
ATOM 1663 O O . PHE A 1 218 ? -9.703 -15.078 -20.906 1 76.62 218 PHE A O 1
ATOM 1670 N N . THR A 1 219 ? -8.969 -17.172 -21.656 1 88.06 219 THR A N 1
ATOM 1671 C CA . THR A 1 219 ? -10.32 -17.547 -22.047 1 88.06 219 THR A CA 1
ATOM 1672 C C . THR A 1 219 ? -10.867 -18.656 -21.172 1 88.06 219 THR A C 1
ATOM 1674 O O . THR A 1 219 ? -10.094 -19.438 -20.609 1 88.06 219 THR A O 1
ATOM 1677 N N . GLU A 1 220 ? -12.117 -18.719 -21.141 1 92.69 220 GLU A N 1
ATOM 1678 C CA . GLU A 1 220 ? -12.773 -19.75 -20.359 1 92.69 220 GLU A CA 1
ATOM 1679 C C . GLU A 1 220 ? -12.391 -21.141 -20.859 1 92.69 220 GLU A C 1
ATOM 1681 O O . GLU A 1 220 ? -12.242 -22.078 -20.062 1 92.69 220 GLU A O 1
ATOM 1686 N N . GLU A 1 221 ? -12.266 -21.266 -22.125 1 93.88 221 GLU A N 1
ATOM 1687 C CA . GLU A 1 221 ? -11.93 -22.562 -22.719 1 93.88 221 GLU A CA 1
ATOM 1688 C C . GLU A 1 221 ? -10.555 -23.031 -22.25 1 93.88 221 GLU A C 1
ATOM 1690 O O . GLU A 1 221 ? -10.391 -24.203 -21.875 1 93.88 221 GLU A O 1
ATOM 1695 N N . ILE A 1 222 ? -9.586 -22.172 -22.297 1 93.5 222 ILE A N 1
ATOM 1696 C CA . ILE A 1 222 ? -8.234 -22.516 -21.875 1 93.5 222 ILE A CA 1
ATOM 1697 C C . ILE A 1 222 ? -8.234 -22.922 -20.406 1 93.5 222 ILE A C 1
ATOM 1699 O O . ILE A 1 222 ? -7.668 -23.938 -20.016 1 93.5 222 ILE A O 1
ATOM 1703 N N . PHE A 1 223 ? -8.914 -22.156 -19.562 1 95 223 PHE A N 1
ATOM 1704 C CA . PHE A 1 223 ? -8.969 -22.422 -18.141 1 95 223 PHE A CA 1
ATOM 1705 C C . PHE A 1 223 ? -9.641 -23.766 -17.859 1 95 223 PHE A C 1
ATOM 1707 O O . PHE A 1 223 ? -9.125 -24.578 -17.094 1 95 223 PHE A O 1
ATOM 1714 N N . SER A 1 224 ? -10.711 -23.969 -18.578 1 95.94 224 SER A N 1
ATOM 1715 C CA . SER A 1 224 ? -11.469 -25.188 -18.359 1 95.94 224 SER A CA 1
ATOM 1716 C C . SER A 1 224 ? -10.641 -26.422 -18.719 1 95.94 224 SER A C 1
ATOM 1718 O O . SER A 1 224 ? -10.625 -27.406 -17.984 1 95.94 224 SER A O 1
ATOM 1720 N N . LYS A 1 225 ? -9.945 -26.344 -19.844 1 96.38 225 LYS A N 1
ATOM 1721 C CA . LYS A 1 225 ? -9.125 -27.469 -20.281 1 96.38 225 LYS A CA 1
ATOM 1722 C C . LYS A 1 225 ? -7.988 -27.734 -19.297 1 96.38 225 LYS A C 1
ATOM 1724 O O . LYS A 1 225 ? -7.688 -28.891 -18.984 1 96.38 225 LYS A O 1
ATOM 1729 N N . CYS A 1 226 ? -7.379 -26.688 -18.828 1 97.19 226 CYS A N 1
ATOM 1730 C CA . CYS A 1 226 ? -6.273 -26.844 -17.891 1 97.19 226 CYS A CA 1
ATOM 1731 C C . CYS A 1 226 ? -6.758 -27.406 -16.562 1 97.19 226 CYS A C 1
ATOM 1733 O O . CYS A 1 226 ? -6.098 -28.25 -15.961 1 97.19 226 CYS A O 1
ATOM 1735 N N . ILE A 1 227 ? -7.902 -26.938 -16.078 1 97.88 227 ILE A N 1
ATOM 1736 C CA . ILE A 1 227 ? -8.477 -27.422 -14.828 1 97.88 227 ILE A CA 1
ATOM 1737 C C . ILE A 1 227 ? -8.844 -28.891 -14.961 1 97.88 227 ILE A C 1
ATOM 1739 O O . ILE A 1 227 ? -8.609 -29.688 -14.047 1 97.88 227 ILE A O 1
ATOM 1743 N N . GLU A 1 228 ? -9.359 -29.234 -16.125 1 97.31 228 GLU A N 1
ATOM 1744 C CA . GLU A 1 228 ? -9.68 -30.641 -16.406 1 97.31 228 GLU A CA 1
ATOM 1745 C C . GLU A 1 228 ? -8.43 -31.516 -16.344 1 97.31 228 GLU A C 1
ATOM 1747 O O . GLU A 1 228 ? -8.508 -32.688 -15.953 1 97.31 228 GLU A O 1
ATOM 1752 N N . CYS A 1 229 ? -7.301 -30.906 -16.672 1 97.5 229 CYS A N 1
ATOM 1753 C CA . CYS A 1 229 ? -6.039 -31.625 -16.672 1 97.5 229 CYS A CA 1
ATOM 1754 C C . CYS A 1 229 ? -5.379 -31.562 -15.297 1 97.5 229 CYS A C 1
ATOM 1756 O O . CYS A 1 229 ? -4.227 -31.969 -15.133 1 97.5 229 CYS A O 1
ATOM 1758 N N . GLY A 1 230 ? -6.051 -30.984 -14.328 1 97.44 230 GLY A N 1
ATOM 1759 C CA . GLY A 1 230 ? -5.57 -31.109 -12.961 1 97.44 230 GLY A CA 1
ATOM 1760 C C . GLY A 1 230 ? -5.07 -29.797 -12.391 1 97.44 230 GLY A C 1
ATOM 1761 O O . GLY A 1 230 ? -4.684 -29.719 -11.219 1 97.44 230 GLY A O 1
ATOM 1762 N N . VAL A 1 231 ? -5.098 -28.719 -13.18 1 98.31 231 VAL A N 1
ATOM 1763 C CA . VAL A 1 231 ? -4.633 -27.422 -12.695 1 98.31 231 VAL A CA 1
ATOM 1764 C C . VAL A 1 231 ? -5.586 -26.906 -11.625 1 98.31 231 VAL A C 1
ATOM 1766 O O . VAL A 1 231 ? -6.805 -26.953 -11.781 1 98.31 231 VAL A O 1
ATOM 1769 N N . SER A 1 232 ? -4.984 -26.391 -10.555 1 98.31 232 SER A N 1
ATOM 1770 C CA . SER A 1 232 ? -5.828 -25.906 -9.469 1 98.31 232 SER A CA 1
ATOM 1771 C C . SER A 1 232 ? -5.461 -24.484 -9.07 1 98.31 232 SER A C 1
ATOM 1773 O O . SER A 1 232 ? -6.152 -23.859 -8.258 1 98.31 232 SER A O 1
ATOM 1775 N N . LYS A 1 233 ? -4.414 -23.953 -9.531 1 98.38 233 LYS A N 1
ATOM 1776 C CA . LYS A 1 233 ? -3.977 -22.578 -9.312 1 98.38 233 LYS A CA 1
ATOM 1777 C C . LYS A 1 233 ? -3.605 -21.906 -10.633 1 98.38 233 LYS A C 1
ATOM 1779 O O . LYS A 1 233 ? -2.867 -22.469 -11.445 1 98.38 233 LYS A O 1
ATOM 1784 N N . ILE A 1 234 ? -4.137 -20.734 -10.852 1 97.62 234 ILE A N 1
ATOM 1785 C CA . ILE A 1 234 ? -3.885 -20.031 -12.102 1 97.62 234 ILE A CA 1
ATOM 1786 C C . ILE A 1 234 ? -3.332 -18.641 -11.797 1 97.62 234 ILE A C 1
ATOM 1788 O O . ILE A 1 234 ? -3.998 -17.828 -11.156 1 97.62 234 ILE A O 1
ATOM 1792 N N . ASN A 1 235 ? -2.078 -18.359 -12.227 1 96.56 235 ASN A N 1
ATOM 1793 C CA . ASN A 1 235 ? -1.483 -17.047 -12.102 1 96.56 235 ASN A CA 1
ATOM 1794 C C . ASN A 1 235 ? -2.062 -16.062 -13.125 1 96.56 235 ASN A C 1
ATOM 1796 O O . ASN A 1 235 ? -2.047 -16.328 -14.32 1 96.56 235 ASN A O 1
ATOM 1800 N N . ILE A 1 236 ? -2.527 -14.992 -12.664 1 95.44 236 ILE A N 1
ATOM 1801 C CA . ILE A 1 236 ? -3.145 -13.992 -13.539 1 95.44 236 ILE A CA 1
ATOM 1802 C C . ILE A 1 236 ? -2.539 -12.625 -13.258 1 95.44 236 ILE A C 1
ATOM 1804 O O . ILE A 1 236 ? -2.525 -12.164 -12.109 1 95.44 236 ILE A O 1
ATOM 1808 N N . ASN A 1 237 ? -2.055 -11.93 -14.289 1 95.06 237 ASN A N 1
ATOM 1809 C CA . ASN A 1 237 ? -1.382 -10.641 -14.141 1 95.06 237 ASN A CA 1
ATOM 1810 C C . ASN A 1 237 ? -2.096 -9.547 -14.93 1 95.06 237 ASN A C 1
ATOM 1812 O O . ASN A 1 237 ? -2.764 -8.695 -14.344 1 95.06 237 ASN A O 1
ATOM 1816 N N . LYS A 1 238 ? -2.156 -9.656 -16.188 1 92.5 238 LYS A N 1
ATOM 1817 C CA . LYS A 1 238 ? -2.568 -8.562 -17.062 1 92.5 238 LYS A CA 1
ATOM 1818 C C . LYS A 1 238 ? -4.055 -8.258 -16.891 1 92.5 238 LYS A C 1
ATOM 1820 O O . LYS A 1 238 ? -4.469 -7.102 -17.016 1 92.5 238 LYS A O 1
ATOM 1825 N N . VAL A 1 239 ? -4.812 -9.25 -16.656 1 93.31 239 VAL A N 1
ATOM 1826 C CA . VAL A 1 239 ? -6.25 -9.055 -16.516 1 93.31 239 VAL A CA 1
ATOM 1827 C C . VAL A 1 239 ? -6.527 -8.031 -15.406 1 93.31 239 VAL A C 1
ATOM 1829 O O . VAL A 1 239 ? -7.383 -7.156 -15.562 1 93.31 239 VAL A O 1
ATOM 1832 N N . LEU A 1 240 ? -5.824 -8.117 -14.328 1 96.75 240 LEU A N 1
ATOM 1833 C CA . LEU A 1 240 ? -5.969 -7.223 -13.18 1 96.75 240 LEU A CA 1
ATOM 1834 C C . LEU A 1 240 ? -5.262 -5.898 -13.438 1 96.75 240 LEU A C 1
ATOM 1836 O O . LEU A 1 240 ? -5.867 -4.832 -13.312 1 96.75 240 LEU A O 1
ATOM 1840 N N . ASN A 1 241 ? -4.078 -5.934 -13.875 1 97.19 241 ASN A N 1
ATOM 1841 C CA . ASN A 1 241 ? -3.217 -4.758 -13.867 1 97.19 241 ASN A CA 1
ATOM 1842 C C . ASN A 1 241 ? -3.467 -3.871 -15.078 1 97.19 241 ASN A C 1
ATOM 1844 O O . ASN A 1 241 ? -3.232 -2.662 -15.031 1 97.19 241 ASN A O 1
ATOM 1848 N N . ASN A 1 242 ? -4 -4.453 -16.188 1 96.19 242 ASN A N 1
ATOM 1849 C CA . ASN A 1 242 ? -4.367 -3.621 -17.328 1 96.19 242 ASN A CA 1
ATOM 1850 C C . ASN A 1 242 ? -5.484 -2.643 -16.969 1 96.19 242 ASN A C 1
ATOM 1852 O O . ASN A 1 242 ? -5.543 -1.538 -17.516 1 96.19 242 ASN A O 1
ATOM 1856 N N . GLU A 1 243 ? -6.344 -3.102 -16.094 1 98.62 243 GLU A N 1
ATOM 1857 C CA . GLU A 1 243 ? -7.41 -2.201 -15.656 1 98.62 243 GLU A CA 1
ATOM 1858 C C . GLU A 1 243 ? -6.848 -1.014 -14.875 1 98.62 243 GLU A C 1
ATOM 1860 O O . GLU A 1 243 ? -7.289 0.122 -15.062 1 98.62 243 GLU A O 1
ATOM 1865 N N . TYR A 1 244 ? -5.922 -1.254 -14.008 1 98.81 244 TYR A N 1
ATOM 1866 C CA . TYR A 1 244 ? -5.242 -0.169 -13.305 1 98.81 244 TYR A CA 1
ATOM 1867 C C . TYR A 1 244 ? -4.621 0.814 -14.289 1 98.81 244 TYR A C 1
ATOM 1869 O O . TYR A 1 244 ? -4.863 2.021 -14.203 1 98.81 244 TYR A O 1
ATOM 1877 N N . VAL A 1 245 ? -3.873 0.283 -15.172 1 98.56 245 VAL A N 1
ATOM 1878 C CA . VAL A 1 245 ? -3.141 1.089 -16.141 1 98.56 245 VAL A CA 1
ATOM 1879 C C . VAL A 1 245 ? -4.121 1.89 -17 1 98.56 245 VAL A C 1
ATOM 1881 O O . VAL A 1 245 ? -3.908 3.078 -17.25 1 98.56 245 VAL A O 1
ATOM 1884 N N . ARG A 1 246 ? -5.156 1.263 -17.422 1 98.62 246 ARG A N 1
ATOM 1885 C CA . ARG A 1 246 ? -6.156 1.927 -18.25 1 98.62 246 ARG A CA 1
ATOM 1886 C C . ARG A 1 246 ? -6.758 3.127 -17.531 1 98.62 246 ARG A C 1
ATOM 1888 O O . ARG A 1 246 ? -6.828 4.223 -18.078 1 98.62 246 ARG A O 1
ATOM 1895 N N . VAL A 1 247 ? -7.18 2.934 -16.281 1 98.88 247 VAL A N 1
ATOM 1896 C CA . VAL A 1 247 ? -7.82 4.004 -15.531 1 98.88 247 VAL A CA 1
ATOM 1897 C C . VAL A 1 247 ? -6.828 5.145 -15.305 1 98.88 247 VAL A C 1
ATOM 1899 O O . VAL A 1 247 ? -7.176 6.316 -15.445 1 98.88 247 VAL A O 1
ATOM 1902 N N . GLN A 1 248 ? -5.602 4.789 -14.938 1 98.75 248 GLN A N 1
ATOM 1903 C CA . GLN A 1 248 ? -4.574 5.816 -14.773 1 98.75 248 GLN A CA 1
ATOM 1904 C C . GLN A 1 248 ? -4.371 6.605 -16.062 1 98.75 248 GLN A C 1
ATOM 1906 O O . GLN A 1 248 ? -4.312 7.836 -16.031 1 98.75 248 GLN A O 1
ATOM 1911 N N . ARG A 1 249 ? -4.266 5.934 -17.141 1 98.12 249 ARG A N 1
ATOM 1912 C CA . ARG A 1 249 ? -4.047 6.566 -18.438 1 98.12 249 ARG A CA 1
ATOM 1913 C C . ARG A 1 249 ? -5.195 7.5 -18.781 1 98.12 249 ARG A C 1
ATOM 1915 O O . ARG A 1 249 ? -4.973 8.609 -19.281 1 98.12 249 ARG A O 1
ATOM 1922 N N . GLU A 1 250 ? -6.371 7.105 -18.516 1 98.44 250 GLU A N 1
ATOM 1923 C CA . GLU A 1 250 ? -7.57 7.82 -18.938 1 98.44 250 GLU A CA 1
ATOM 1924 C C . GLU A 1 250 ? -7.891 8.977 -18 1 98.44 250 GLU A C 1
ATOM 1926 O O . GLU A 1 250 ? -8.414 10.008 -18.422 1 98.44 250 GLU A O 1
ATOM 1931 N N . LYS A 1 251 ? -7.547 8.812 -16.703 1 98.5 251 LYS A N 1
ATOM 1932 C CA . LYS A 1 251 ? -8.219 9.703 -15.758 1 98.5 251 LYS A CA 1
ATOM 1933 C C . LYS A 1 251 ? -7.211 10.453 -14.891 1 98.5 251 LYS A C 1
ATOM 1935 O O . LYS A 1 251 ? -7.57 11.406 -14.195 1 98.5 251 LYS A O 1
ATOM 1940 N N . ALA A 1 252 ? -5.965 10.055 -14.883 1 98.38 252 ALA A N 1
ATOM 1941 C CA . ALA A 1 252 ? -4.988 10.773 -14.07 1 98.38 252 ALA A CA 1
ATOM 1942 C C . ALA A 1 252 ? -4.938 12.25 -14.438 1 98.38 252 ALA A C 1
ATOM 1944 O O . ALA A 1 252 ? -4.785 12.602 -15.609 1 98.38 252 ALA A O 1
ATOM 1945 N N . GLY A 1 253 ? -5.07 13.133 -13.43 1 96.44 253 GLY A N 1
ATOM 1946 C CA . GLY A 1 253 ? -5.047 14.57 -13.641 1 96.44 253 GLY A CA 1
ATOM 1947 C C . GLY A 1 253 ? -6.402 15.141 -14.031 1 96.44 253 GLY A C 1
ATOM 1948 O O . GLY A 1 253 ? -6.57 16.359 -14.117 1 96.44 253 GLY A O 1
ATOM 1949 N N . ARG A 1 254 ? -7.367 14.234 -14.227 1 97.19 254 ARG A N 1
ATOM 1950 C CA . ARG A 1 254 ? -8.68 14.68 -14.672 1 97.19 254 ARG A CA 1
ATOM 1951 C C . ARG A 1 254 ? -9.719 14.539 -13.562 1 97.19 254 ARG A C 1
ATOM 1953 O O . ARG A 1 254 ? -10.812 15.102 -13.648 1 97.19 254 ARG A O 1
ATOM 1960 N N . VAL A 1 255 ? -9.414 13.781 -12.594 1 96.44 255 VAL A N 1
ATOM 1961 C CA . VAL A 1 255 ? -10.242 13.602 -11.398 1 96.44 255 VAL A CA 1
ATOM 1962 C C . VAL A 1 255 ? -9.367 13.711 -10.148 1 96.44 255 VAL A C 1
ATOM 1964 O O . VAL A 1 255 ? -8.148 13.57 -10.219 1 96.44 255 VAL A O 1
ATOM 1967 N N . PRO A 1 256 ? -9.992 14 -8.93 1 94.12 256 PRO A N 1
ATOM 1968 C CA . PRO A 1 256 ? -9.211 13.977 -7.691 1 94.12 256 PRO A CA 1
ATOM 1969 C C . PRO A 1 256 ? -8.5 12.648 -7.461 1 94.12 256 PRO A C 1
ATOM 1971 O O . PRO A 1 256 ? -9.023 11.594 -7.84 1 94.12 256 PRO A O 1
ATOM 1974 N N . LEU A 1 257 ? -7.383 12.695 -6.867 1 96.19 257 LEU A N 1
ATOM 1975 C CA . LEU A 1 257 ? -6.523 11.523 -6.703 1 96.19 257 LEU A CA 1
ATOM 1976 C C . LEU A 1 257 ? -7.273 10.398 -6 1 96.19 257 LEU A C 1
ATOM 1978 O O . LEU A 1 257 ? -7.164 9.234 -6.395 1 96.19 257 LEU A O 1
ATOM 1982 N N . THR A 1 258 ? -8.039 10.703 -4.914 1 96.81 258 THR A N 1
ATOM 1983 C CA . THR A 1 258 ? -8.773 9.68 -4.188 1 96.81 258 THR A CA 1
ATOM 1984 C C . THR A 1 258 ? -9.773 8.977 -5.102 1 96.81 258 THR A C 1
ATOM 1986 O O . THR A 1 258 ? -9.891 7.75 -5.078 1 96.81 258 THR A O 1
ATOM 1989 N N . THR A 1 259 ? -10.445 9.727 -5.945 1 97.25 259 THR A N 1
ATOM 1990 C CA . THR A 1 259 ? -11.375 9.172 -6.922 1 97.25 259 THR A CA 1
ATOM 1991 C C . THR A 1 259 ? -10.641 8.281 -7.926 1 97.25 259 THR A C 1
ATOM 1993 O O . THR A 1 259 ? -11.125 7.211 -8.281 1 97.25 259 THR A O 1
ATOM 1996 N N . LEU A 1 260 ? -9.523 8.766 -8.391 1 98.25 260 LEU A N 1
ATOM 1997 C CA . LEU A 1 260 ? -8.695 8.023 -9.336 1 98.25 260 LEU A CA 1
ATOM 1998 C C . LEU A 1 260 ? -8.344 6.645 -8.773 1 98.25 260 LEU A C 1
ATOM 2000 O O . LEU A 1 260 ? -8.5 5.633 -9.461 1 98.25 260 LEU A O 1
ATOM 2004 N N . LEU A 1 261 ? -7.883 6.59 -7.543 1 98.5 261 LEU A N 1
ATOM 2005 C CA . LEU A 1 261 ? -7.473 5.344 -6.898 1 98.5 261 LEU A CA 1
ATOM 2006 C C . LEU A 1 261 ? -8.664 4.426 -6.672 1 98.5 261 LEU A C 1
ATOM 2008 O O . LEU A 1 261 ? -8.578 3.219 -6.902 1 98.5 261 LEU A O 1
ATOM 2012 N N . GLU A 1 262 ? -9.766 5.004 -6.258 1 98.5 262 GLU A N 1
ATOM 2013 C CA . GLU A 1 262 ? -10.969 4.211 -6.039 1 98.5 262 GLU A CA 1
ATOM 2014 C C . GLU A 1 262 ? -11.469 3.596 -7.344 1 98.5 262 GLU A C 1
ATOM 2016 O O . GLU A 1 262 ? -11.82 2.416 -7.383 1 98.5 262 GLU A O 1
ATOM 2021 N N . GLU A 1 263 ? -11.5 4.418 -8.367 1 98.81 263 GLU A N 1
ATOM 2022 C CA . GLU A 1 263 ? -11.992 3.928 -9.648 1 98.81 263 GLU A CA 1
ATOM 2023 C C . GLU A 1 263 ? -11.078 2.844 -10.219 1 98.81 263 GLU A C 1
ATOM 2025 O O . GLU A 1 263 ? -11.555 1.854 -10.781 1 98.81 263 GLU A O 1
ATOM 2030 N N . ALA A 1 264 ? -9.797 3.045 -10.133 1 98.88 264 ALA A N 1
ATOM 2031 C CA . ALA A 1 264 ? -8.867 2.014 -10.57 1 98.88 264 ALA A CA 1
ATOM 2032 C C . ALA A 1 264 ? -9.102 0.706 -9.82 1 98.88 264 ALA A C 1
ATOM 2034 O O . ALA A 1 264 ? -9.188 -0.361 -10.43 1 98.88 264 ALA A O 1
ATOM 2035 N N . THR A 1 265 ? -9.258 0.78 -8.508 1 98.88 265 THR A N 1
ATOM 2036 C CA . THR A 1 265 ? -9.477 -0.397 -7.676 1 98.88 265 THR A CA 1
ATOM 2037 C C . THR A 1 265 ? -10.781 -1.091 -8.055 1 98.88 265 THR A C 1
ATOM 2039 O O . THR A 1 265 ? -10.844 -2.32 -8.125 1 98.88 265 THR A O 1
ATOM 2042 N N . ASN A 1 266 ? -11.797 -0.293 -8.266 1 98.94 266 ASN A N 1
ATOM 2043 C CA . ASN A 1 266 ? -13.094 -0.843 -8.641 1 98.94 266 ASN A CA 1
ATOM 2044 C C . ASN A 1 266 ? -13.023 -1.605 -9.961 1 98.94 266 ASN A C 1
ATOM 2046 O O . ASN A 1 266 ? -13.602 -2.686 -10.094 1 98.94 266 ASN A O 1
ATOM 2050 N N . GLU A 1 267 ? -12.328 -1.027 -10.914 1 98.94 267 GLU A N 1
ATOM 2051 C CA . GLU A 1 267 ? -12.203 -1.702 -12.203 1 98.94 267 GLU A CA 1
ATOM 2052 C C . GLU A 1 267 ? -11.359 -2.969 -12.086 1 98.94 267 GLU A C 1
ATOM 2054 O O . GLU A 1 267 ? -11.648 -3.977 -12.734 1 98.94 267 GLU A O 1
ATOM 2059 N N . MET A 1 268 ? -10.344 -2.916 -11.305 1 98.94 268 MET A N 1
ATOM 2060 C CA . MET A 1 268 ? -9.562 -4.113 -11.016 1 98.94 268 MET A CA 1
ATOM 2061 C C . MET A 1 268 ? -10.43 -5.191 -10.383 1 98.94 268 MET A C 1
ATOM 2063 O O . MET A 1 268 ? -10.352 -6.359 -10.766 1 98.94 268 MET A O 1
ATOM 2067 N N . GLN A 1 269 ? -11.211 -4.789 -9.398 1 98.94 269 GLN A N 1
ATOM 2068 C CA . GLN A 1 269 ? -12.078 -5.738 -8.711 1 98.94 269 GLN A CA 1
ATOM 2069 C C . GLN A 1 269 ? -13.016 -6.438 -9.688 1 98.94 269 GLN A C 1
ATOM 2071 O O . GLN A 1 269 ? -13.188 -7.656 -9.625 1 98.94 269 GLN A O 1
ATOM 2076 N N . LYS A 1 270 ? -13.609 -5.664 -10.578 1 98.88 270 LYS A N 1
ATOM 2077 C CA . LYS A 1 270 ? -14.516 -6.238 -11.57 1 98.88 270 LYS A CA 1
ATOM 2078 C C . LYS A 1 270 ? -13.797 -7.285 -12.414 1 98.88 270 LYS A C 1
ATOM 2080 O O . LYS A 1 270 ? -14.367 -8.336 -12.727 1 98.88 270 LYS A O 1
ATOM 2085 N N . ALA A 1 271 ? -12.617 -6.965 -12.789 1 98.25 271 ALA A N 1
ATOM 2086 C CA . ALA A 1 271 ? -11.836 -7.891 -13.602 1 98.25 271 ALA A CA 1
ATOM 2087 C C . ALA A 1 271 ? -11.555 -9.188 -12.844 1 98.25 271 ALA A C 1
ATOM 2089 O O . ALA A 1 271 ? -11.656 -10.281 -13.406 1 98.25 271 ALA A O 1
ATOM 2090 N N . VAL A 1 272 ? -11.188 -9.078 -11.586 1 98.69 272 VAL A N 1
ATOM 2091 C CA . VAL A 1 272 ? -10.898 -10.258 -10.766 1 98.69 272 VAL A CA 1
ATOM 2092 C C . VAL A 1 272 ? -12.164 -11.094 -10.609 1 98.69 272 VAL A C 1
ATOM 2094 O O . VAL A 1 272 ? -12.109 -12.328 -10.68 1 98.69 272 VAL A O 1
ATOM 2097 N N . GLU A 1 273 ? -13.273 -10.445 -10.391 1 98.88 273 GLU A N 1
ATOM 2098 C CA . GLU A 1 273 ? -14.547 -11.156 -10.266 1 98.88 273 GLU A CA 1
ATOM 2099 C C . GLU A 1 273 ? -14.852 -11.969 -11.516 1 98.88 273 GLU A C 1
ATOM 2101 O O . GLU A 1 273 ? -15.312 -13.102 -11.43 1 98.88 273 GLU A O 1
ATOM 2106 N N . ARG A 1 274 ? -14.586 -11.383 -12.672 1 97.94 274 ARG A N 1
ATOM 2107 C CA . ARG A 1 274 ? -14.789 -12.109 -13.922 1 97.94 274 ARG A CA 1
ATOM 2108 C C . ARG A 1 274 ? -13.891 -13.336 -14 1 97.94 274 ARG A C 1
ATOM 2110 O O . ARG A 1 274 ? -14.32 -14.391 -14.469 1 97.94 274 ARG A O 1
ATOM 2117 N N . CYS A 1 275 ? -12.695 -13.164 -13.578 1 97.06 275 CYS A N 1
ATOM 2118 C CA . CYS A 1 275 ? -11.781 -14.297 -13.555 1 97.06 275 CYS A CA 1
ATOM 2119 C C . CYS A 1 275 ? -12.32 -15.406 -12.656 1 97.06 275 CYS A C 1
ATOM 2121 O O . CYS A 1 275 ? -12.258 -16.578 -13.023 1 97.06 275 CYS A O 1
ATOM 2123 N N . MET A 1 276 ? -12.828 -15.023 -11.5 1 98.56 276 MET A N 1
ATOM 2124 C CA . MET A 1 276 ? -13.344 -16 -10.547 1 98.56 276 MET A CA 1
ATOM 2125 C C . MET A 1 276 ? -14.508 -16.781 -11.148 1 98.56 276 MET A C 1
ATOM 2127 O O . MET A 1 276 ? -14.609 -18 -10.945 1 98.56 276 MET A O 1
ATOM 2131 N N . ASP A 1 277 ? -15.32 -16.125 -11.922 1 98.38 277 ASP A N 1
ATOM 2132 C CA . ASP A 1 277 ? -16.406 -16.797 -12.625 1 98.38 277 ASP A CA 1
ATOM 2133 C C . ASP A 1 277 ? -15.875 -17.797 -13.648 1 98.38 277 ASP A C 1
ATOM 2135 O O . ASP A 1 277 ? -16.328 -18.938 -13.703 1 98.38 277 ASP A O 1
ATOM 2139 N N . MET A 1 278 ? -14.906 -17.406 -14.375 1 97.12 278 MET A N 1
ATOM 2140 C CA . MET A 1 278 ? -14.359 -18.25 -15.438 1 97.12 278 MET A CA 1
ATOM 2141 C C . MET A 1 278 ? -13.648 -19.453 -14.859 1 97.12 278 MET A C 1
ATOM 2143 O O . MET A 1 278 ? -13.656 -20.531 -15.453 1 97.12 278 MET A O 1
ATOM 2147 N N . LEU A 1 279 ? -13.062 -19.266 -13.703 1 98 279 LEU A N 1
ATOM 2148 C CA . LEU A 1 279 ? -12.273 -20.328 -13.07 1 98 279 LEU A CA 1
ATOM 2149 C C . LEU A 1 279 ? -13.156 -21.219 -12.219 1 98 279 LEU A C 1
ATOM 2151 O O . LEU A 1 279 ? -12.672 -22.188 -11.625 1 98 279 LEU A O 1
ATOM 2155 N N . LYS A 1 280 ? -14.398 -20.859 -12.086 1 98.19 280 LYS A N 1
ATOM 2156 C CA . LYS A 1 280 ? -15.414 -21.594 -11.344 1 98.19 280 LYS A CA 1
ATOM 2157 C C . LYS A 1 280 ? -15.102 -21.609 -9.852 1 98.19 280 LYS A C 1
ATOM 2159 O O . LYS A 1 280 ? -15.422 -22.562 -9.148 1 98.19 280 LYS A O 1
ATOM 2164 N N . SER A 1 281 ? -14.438 -20.562 -9.398 1 98.75 281 SER A N 1
ATOM 2165 C CA . SER A 1 281 ? -14.141 -20.453 -7.973 1 98.75 281 SER A CA 1
ATOM 2166 C C . SER A 1 281 ? -15.242 -19.688 -7.238 1 98.75 281 SER A C 1
ATOM 2168 O O . SER A 1 281 ? -15.312 -19.734 -6.008 1 98.75 281 SER A O 1
ATOM 2170 N N . THR A 1 282 ? -16.141 -19.016 -7.934 1 98.75 282 THR A N 1
ATOM 2171 C CA . THR A 1 282 ? -17.25 -18.281 -7.355 1 98.75 282 THR A CA 1
ATOM 2172 C C . THR A 1 282 ? -18.141 -19.188 -6.531 1 98.75 282 THR A C 1
ATOM 2174 O O . THR A 1 282 ? -18.516 -20.281 -6.988 1 98.75 282 THR A O 1
ATOM 2177 N N . GLY A 1 283 ? -18.391 -18.812 -5.348 1 98.69 283 GLY A N 1
ATOM 2178 C CA . GLY A 1 283 ? -19.375 -19.516 -4.523 1 98.69 283 GLY A CA 1
ATOM 2179 C C . GLY A 1 283 ? -18.812 -20.734 -3.826 1 98.69 283 GLY A C 1
ATOM 2180 O O . GLY A 1 283 ? -19.547 -21.469 -3.168 1 98.69 283 GLY A O 1
ATOM 2181 N N . ARG A 1 284 ? -17.547 -20.922 -3.842 1 98.56 284 ARG A N 1
ATOM 2182 C CA . ARG A 1 284 ? -16.953 -22.125 -3.279 1 98.56 284 ARG A CA 1
ATOM 2183 C C . ARG A 1 284 ? -16.828 -22.031 -1.762 1 98.56 284 ARG A C 1
ATOM 2185 O O . ARG A 1 284 ? -16.641 -23.031 -1.078 1 98.56 284 ARG A O 1
ATOM 2192 N N . TYR A 1 285 ? -16.938 -20.844 -1.219 1 97.5 285 TYR A N 1
ATOM 2193 C CA . TYR A 1 285 ? -16.906 -20.609 0.22 1 97.5 285 TYR A CA 1
ATOM 2194 C C . TYR A 1 285 ? -18.078 -19.719 0.65 1 97.5 285 TYR A C 1
ATOM 2196 O O . TYR A 1 285 ? -17.906 -18.547 0.946 1 97.5 285 TYR A O 1
ATOM 2204 N N . PRO A 1 286 ? -19.172 -20.328 0.771 1 91.38 286 PRO A N 1
ATOM 2205 C CA . PRO A 1 286 ? -20.391 -19.562 1.053 1 91.38 286 PRO A CA 1
ATOM 2206 C C . PRO A 1 286 ? -20.406 -18.984 2.463 1 91.38 286 PRO A C 1
ATOM 2208 O O . PRO A 1 286 ? -19.797 -19.531 3.373 1 91.38 286 PRO A O 1
ATOM 2211 N N . MET B 1 1 ? -1.711 4.137 28.156 1 57.59 1 MET B N 1
ATOM 2212 C CA . MET B 1 1 ? -0.331 4.406 27.766 1 57.59 1 MET B CA 1
ATOM 2213 C C . MET B 1 1 ? -0.042 5.906 27.781 1 57.59 1 MET B C 1
ATOM 2215 O O . MET B 1 1 ? -0.898 6.711 27.406 1 57.59 1 MET B O 1
ATOM 2219 N N . SER B 1 2 ? 0.889 6.34 28.547 1 73.12 2 SER B N 1
ATOM 2220 C CA . SER B 1 2 ? 1.244 7.738 28.781 1 73.12 2 SER B CA 1
ATOM 2221 C C . SER B 1 2 ? 1.861 8.367 27.531 1 73.12 2 SER B C 1
ATOM 2223 O O . SER B 1 2 ? 2.344 7.656 26.641 1 73.12 2 SER B O 1
ATOM 2225 N N . LEU B 1 3 ? 1.505 9.641 27.172 1 88.56 3 LEU B N 1
ATOM 2226 C CA . LEU B 1 3 ? 2.055 10.43 26.078 1 88.56 3 LEU B CA 1
ATOM 2227 C C . LEU B 1 3 ? 3.57 10.547 26.203 1 88.56 3 LEU B C 1
ATOM 2229 O O . LEU B 1 3 ? 4.234 11.016 25.281 1 88.56 3 LEU B O 1
ATOM 2233 N N . SER B 1 4 ? 4.137 10.078 27.266 1 83.19 4 SER B N 1
ATOM 2234 C CA . SER B 1 4 ? 5.547 10.289 27.562 1 83.19 4 SER B CA 1
ATOM 2235 C C . SER B 1 4 ? 6.438 9.656 26.5 1 83.19 4 SER B C 1
ATOM 2237 O O . SER B 1 4 ? 7.531 10.148 26.219 1 83.19 4 SER B O 1
ATOM 2239 N N . ASN B 1 5 ? 6.012 8.719 25.766 1 87.12 5 ASN B N 1
ATOM 2240 C CA . ASN B 1 5 ? 6.84 8.047 24.766 1 87.12 5 ASN B CA 1
ATOM 2241 C C . ASN B 1 5 ? 6.293 8.25 23.359 1 87.12 5 ASN B C 1
ATOM 2243 O O . ASN B 1 5 ? 6.582 7.461 22.453 1 87.12 5 ASN B O 1
ATOM 2247 N N . ASN B 1 6 ? 5.594 9.328 23.219 1 95.31 6 ASN B N 1
ATOM 2248 C CA . ASN B 1 6 ? 5.004 9.562 21.906 1 95.31 6 ASN B CA 1
ATOM 2249 C C . ASN B 1 6 ? 6.008 10.195 20.938 1 95.31 6 ASN B C 1
ATOM 2251 O O . ASN B 1 6 ? 6.492 11.305 21.172 1 95.31 6 ASN B O 1
ATOM 2255 N N . ARG B 1 7 ? 6.293 9.609 19.891 1 93.44 7 ARG B N 1
ATOM 2256 C CA . ARG B 1 7 ? 7.324 10 18.938 1 93.44 7 ARG B CA 1
ATOM 2257 C C . ARG B 1 7 ? 6.957 11.305 18.234 1 93.44 7 ARG B C 1
ATOM 2259 O O . ARG B 1 7 ? 7.828 12.109 17.906 1 93.44 7 ARG B O 1
ATOM 2266 N N . ALA B 1 8 ? 5.711 11.516 18.016 1 97.44 8 ALA B N 1
ATOM 2267 C CA . ALA B 1 8 ? 5.27 12.711 17.297 1 97.44 8 ALA B CA 1
ATOM 2268 C C . ALA B 1 8 ? 5.531 13.977 18.109 1 97.44 8 ALA B C 1
ATOM 2270 O O . ALA B 1 8 ? 5.914 15.008 17.562 1 97.44 8 ALA B O 1
ATOM 2271 N N . LEU B 1 9 ? 5.359 13.883 19.406 1 97.56 9 LEU B N 1
ATOM 2272 C CA . LEU B 1 9 ? 5.617 15.023 20.266 1 97.56 9 LEU B CA 1
ATOM 2273 C C . LEU B 1 9 ? 7.094 15.406 20.25 1 97.56 9 LEU B C 1
ATOM 2275 O O . LEU B 1 9 ? 7.43 16.594 20.156 1 97.56 9 LEU B O 1
ATOM 2279 N N . ASP B 1 10 ? 7.91 14.414 20.281 1 96.56 10 ASP B N 1
ATOM 2280 C CA . ASP B 1 10 ? 9.352 14.656 20.297 1 96.56 10 ASP B CA 1
ATOM 2281 C C . ASP B 1 10 ? 9.789 15.367 19.016 1 96.56 10 ASP B C 1
ATOM 2283 O O . ASP B 1 10 ? 10.617 16.281 19.062 1 96.56 10 ASP B O 1
ATOM 2287 N N . ILE B 1 11 ? 9.234 14.953 17.969 1 97.31 11 ILE B N 1
ATOM 2288 C CA . ILE B 1 11 ? 9.641 15.484 16.672 1 97.31 11 ILE B CA 1
ATOM 2289 C C . ILE B 1 11 ? 9.242 16.953 16.578 1 97.31 11 ILE B C 1
ATOM 2291 O O . ILE B 1 11 ? 10.039 17.797 16.156 1 97.31 11 ILE B O 1
ATOM 2295 N N . LEU B 1 12 ? 8.047 17.297 16.969 1 97.75 12 LEU B N 1
ATOM 2296 C CA . LEU B 1 12 ? 7.598 18.688 16.844 1 97.75 12 LEU B CA 1
ATOM 2297 C C . LEU B 1 12 ? 8.258 19.578 17.875 1 97.75 12 LEU B C 1
ATOM 2299 O O . LEU B 1 12 ? 8.523 20.75 17.625 1 97.75 12 LEU B O 1
ATOM 2303 N N . ASN B 1 13 ? 8.523 19.016 19.062 1 96.88 13 ASN B N 1
ATOM 2304 C CA . ASN B 1 13 ? 9.273 19.781 20.047 1 96.88 13 ASN B CA 1
ATOM 2305 C C . ASN B 1 13 ? 10.68 20.125 19.562 1 96.88 13 ASN B C 1
ATOM 2307 O O . ASN B 1 13 ? 11.141 21.25 19.719 1 96.88 13 ASN B O 1
ATOM 2311 N N . HIS B 1 14 ? 11.289 19.125 18.984 1 98 14 HIS B N 1
ATOM 2312 C CA . HIS B 1 14 ? 12.625 19.359 18.438 1 98 14 HIS B CA 1
ATOM 2313 C C . HIS B 1 14 ? 12.586 20.406 17.328 1 98 14 HIS B C 1
ATOM 2315 O O . HIS B 1 14 ? 13.461 21.281 17.266 1 98 14 HIS B O 1
ATOM 2321 N N . ALA B 1 15 ? 11.609 20.359 16.484 1 98.56 15 ALA B N 1
ATOM 2322 C CA . ALA B 1 15 ? 11.469 21.297 15.383 1 98.56 15 ALA B CA 1
ATOM 2323 C C . ALA B 1 15 ? 11.25 22.719 15.906 1 98.56 15 ALA B C 1
ATOM 2325 O O . ALA B 1 15 ? 11.867 23.672 15.422 1 98.56 15 ALA B O 1
ATOM 2326 N N . ALA B 1 16 ? 10.383 22.828 16.859 1 97.44 16 ALA B N 1
ATOM 2327 C CA . ALA B 1 16 ? 10.094 24.141 17.453 1 97.44 16 ALA B CA 1
ATOM 2328 C C . ALA B 1 16 ? 11.336 24.734 18.094 1 97.44 16 ALA B C 1
ATOM 2330 O O . ALA B 1 16 ? 11.625 25.922 17.906 1 97.44 16 ALA B O 1
ATOM 2331 N N . SER B 1 17 ? 12.094 23.922 18.781 1 96.94 17 SER B N 1
ATOM 2332 C CA . SER B 1 17 ? 13.266 24.391 19.5 1 96.94 17 SER B CA 1
ATOM 2333 C C . SER B 1 17 ? 14.398 24.766 18.547 1 96.94 17 SER B C 1
ATOM 2335 O O . SER B 1 17 ? 15.242 25.609 18.875 1 96.94 17 SER B O 1
ATOM 2337 N N . ASN B 1 18 ? 14.406 24.109 17.438 1 97.88 18 ASN B N 1
ATOM 2338 C CA . ASN B 1 18 ? 15.5 24.328 16.5 1 97.88 18 ASN B CA 1
ATOM 2339 C C . ASN B 1 18 ? 15.062 25.125 15.281 1 97.88 18 ASN B C 1
ATOM 2341 O O . ASN B 1 18 ? 15.812 25.25 14.312 1 97.88 18 ASN B O 1
ATOM 2345 N N . HIS B 1 19 ? 13.883 25.594 15.258 1 97.31 19 HIS B N 1
ATOM 2346 C CA . HIS B 1 19 ? 13.344 26.578 14.312 1 97.31 19 HIS B CA 1
ATOM 2347 C C . HIS B 1 19 ? 13.352 26.031 12.891 1 97.31 19 HIS B C 1
ATOM 2349 O O . HIS B 1 19 ? 13.891 26.656 11.984 1 97.31 19 HIS B O 1
ATOM 2355 N N . TYR B 1 20 ? 12.742 24.906 12.672 1 98.5 20 TYR B N 1
ATOM 2356 C CA . TYR B 1 20 ? 12.461 24.359 11.352 1 98.5 20 TYR B CA 1
ATOM 2357 C C . TYR B 1 20 ? 11.07 23.734 11.305 1 98.5 20 TYR B C 1
ATOM 2359 O O . TYR B 1 20 ? 10.375 23.688 12.32 1 98.5 20 TYR B O 1
ATOM 2367 N N . GLY B 1 21 ? 10.617 23.344 10.109 1 98.5 21 GLY B N 1
ATOM 2368 C CA . GLY B 1 21 ? 9.312 22.734 9.93 1 98.5 21 GLY B CA 1
ATOM 2369 C C . GLY B 1 21 ? 9.391 21.266 9.586 1 98.5 21 GLY B C 1
ATOM 2370 O O . GLY B 1 21 ? 10.18 20.859 8.727 1 98.5 21 GLY B O 1
ATOM 2371 N N . VAL B 1 22 ? 8.641 20.453 10.297 1 98.75 22 VAL B N 1
ATOM 2372 C CA . VAL B 1 22 ? 8.539 19.031 9.961 1 98.75 22 VAL B CA 1
ATOM 2373 C C . VAL B 1 22 ? 7.648 18.859 8.742 1 98.75 22 VAL B C 1
ATOM 2375 O O . VAL B 1 22 ? 6.496 19.297 8.734 1 98.75 22 VAL B O 1
ATOM 2378 N N . PRO B 1 23 ? 8.219 18.234 7.668 1 98.56 23 PRO B N 1
ATOM 2379 C CA . PRO B 1 23 ? 7.336 17.938 6.539 1 98.56 23 PRO B CA 1
ATOM 2380 C C . PRO B 1 23 ? 6.305 16.859 6.871 1 98.56 23 PRO B C 1
ATOM 2382 O O . PRO B 1 23 ? 6.672 15.727 7.191 1 98.56 23 PRO B O 1
ATOM 2385 N N . ALA B 1 24 ? 5.074 17.156 6.879 1 98.44 24 ALA B N 1
ATOM 2386 C CA . ALA B 1 24 ? 3.973 16.219 7.023 1 98.44 24 ALA B CA 1
ATOM 2387 C C . ALA B 1 24 ? 3.291 15.961 5.68 1 98.44 24 ALA B C 1
ATOM 2389 O O . ALA B 1 24 ? 2.486 16.781 5.223 1 98.44 24 ALA B O 1
ATOM 2390 N N . MET B 1 25 ? 3.582 14.852 5.133 1 98.44 25 MET B N 1
ATOM 2391 C CA . MET B 1 25 ? 3.221 14.57 3.746 1 98.44 25 MET B CA 1
ATOM 2392 C C . MET B 1 25 ? 1.91 13.797 3.67 1 98.44 25 MET B C 1
ATOM 2394 O O . MET B 1 25 ? 1.785 12.719 4.262 1 98.44 25 MET B O 1
ATOM 2398 N N . CYS B 1 26 ? 0.939 14.352 2.957 1 97.38 26 CYS B N 1
ATOM 2399 C CA . CYS B 1 26 ? -0.318 13.648 2.729 1 97.38 26 CYS B CA 1
ATOM 2400 C C . CYS B 1 26 ? -0.122 12.477 1.778 1 97.38 26 CYS B C 1
ATOM 2402 O O . CYS B 1 26 ? 0.18 12.672 0.6 1 97.38 26 CYS B O 1
ATOM 2404 N N . CYS B 1 27 ? -0.345 11.312 2.293 1 98.38 27 CYS B N 1
ATOM 2405 C CA . CYS B 1 27 ? -0.152 10.109 1.489 1 98.38 27 CYS B CA 1
ATOM 2406 C C . CYS B 1 27 ? -1.479 9.398 1.235 1 98.38 27 CYS B C 1
ATOM 2408 O O . CYS B 1 27 ? -2.318 9.305 2.133 1 98.38 27 CYS B O 1
ATOM 2410 N N . TYR B 1 28 ? -1.624 8.883 0.008 1 97.94 28 TYR B N 1
ATOM 2411 C CA . TYR B 1 28 ? -2.861 8.227 -0.389 1 97.94 28 TYR B CA 1
ATOM 2412 C C . TYR B 1 28 ? -2.596 6.789 -0.832 1 97.94 28 TYR B C 1
ATOM 2414 O O . TYR B 1 28 ? -3.533 6.02 -1.063 1 97.94 28 TYR B O 1
ATOM 2422 N N . ASN B 1 29 ? -1.389 6.43 -0.967 1 98.38 29 ASN B N 1
ATOM 2423 C CA . ASN B 1 29 ? -0.976 5.117 -1.452 1 98.38 29 ASN B CA 1
ATOM 2424 C C . ASN B 1 29 ? 0.399 4.727 -0.917 1 98.38 29 ASN B C 1
ATOM 2426 O O . ASN B 1 29 ? 1.028 5.5 -0.19 1 98.38 29 ASN B O 1
ATOM 2430 N N . LEU B 1 30 ? 0.807 3.52 -1.175 1 98.69 30 LEU B N 1
ATOM 2431 C CA . LEU B 1 30 ? 2.084 3.016 -0.683 1 98.69 30 LEU B CA 1
ATOM 2432 C C . LEU B 1 30 ? 3.244 3.814 -1.267 1 98.69 30 LEU B C 1
ATOM 2434 O O . LEU B 1 30 ? 4.258 4.027 -0.597 1 98.69 30 LEU B O 1
ATOM 2438 N N . GLU B 1 31 ? 3.137 4.25 -2.535 1 98.81 31 GLU B N 1
ATOM 2439 C CA . GLU B 1 31 ? 4.168 5.027 -3.217 1 98.81 31 GLU B CA 1
ATOM 2440 C C . GLU B 1 31 ? 4.512 6.293 -2.438 1 98.81 31 GLU B C 1
ATOM 2442 O O . GLU B 1 31 ? 5.684 6.625 -2.266 1 98.81 31 GLU B O 1
ATOM 2447 N N . GLY B 1 32 ? 3.447 6.945 -1.97 1 98.81 32 GLY B N 1
ATOM 2448 C CA . GLY B 1 32 ? 3.678 8.141 -1.177 1 98.81 32 GLY B CA 1
ATOM 2449 C C . GLY B 1 32 ? 4.398 7.863 0.129 1 98.81 32 GLY B C 1
ATOM 2450 O O . GLY B 1 32 ? 5.266 8.633 0.543 1 98.81 32 GLY B O 1
ATOM 2451 N N . ILE B 1 33 ? 3.996 6.809 0.802 1 98.94 33 ILE B N 1
ATOM 2452 C CA . ILE B 1 33 ? 4.637 6.398 2.047 1 98.94 33 ILE B CA 1
ATOM 2453 C C . ILE B 1 33 ? 6.117 6.121 1.796 1 98.94 33 ILE B C 1
ATOM 2455 O O . ILE B 1 33 ? 6.984 6.641 2.502 1 98.94 33 ILE B O 1
ATOM 2459 N N . LEU B 1 34 ? 6.41 5.352 0.771 1 98.94 34 LEU B N 1
ATOM 2460 C CA . LEU B 1 34 ? 7.785 5.004 0.43 1 98.94 34 LEU B CA 1
ATOM 2461 C C . LEU B 1 34 ? 8.594 6.25 0.095 1 98.94 34 LEU B C 1
ATOM 2463 O O . LEU B 1 34 ? 9.719 6.418 0.583 1 98.94 34 LEU B O 1
ATOM 2467 N N . ALA B 1 35 ? 8.023 7.086 -0.723 1 98.94 35 ALA B N 1
ATOM 2468 C CA . ALA B 1 35 ? 8.703 8.312 -1.136 1 98.94 35 ALA B CA 1
ATOM 2469 C C . ALA B 1 35 ? 9.062 9.172 0.071 1 98.94 35 ALA B C 1
ATOM 2471 O O . ALA B 1 35 ? 10.164 9.727 0.139 1 98.94 35 ALA B O 1
ATOM 2472 N N . THR B 1 36 ? 8.141 9.289 0.981 1 98.94 36 THR B N 1
ATOM 2473 C CA . THR B 1 36 ? 8.352 10.117 2.166 1 98.94 36 THR B CA 1
ATOM 2474 C C . THR B 1 36 ? 9.477 9.555 3.029 1 98.94 36 THR B C 1
ATOM 2476 O O . THR B 1 36 ? 10.375 10.289 3.438 1 98.94 36 THR B O 1
ATOM 2479 N N . VAL B 1 37 ? 9.453 8.273 3.275 1 98.94 37 VAL B N 1
ATOM 2480 C CA . VAL B 1 37 ? 10.453 7.633 4.129 1 98.94 37 VAL B CA 1
ATOM 2481 C C . VAL B 1 37 ? 11.82 7.695 3.459 1 98.94 37 VAL B C 1
ATOM 2483 O O . VAL B 1 37 ? 12.812 8.055 4.094 1 98.94 37 VAL B O 1
ATOM 2486 N N . ARG B 1 38 ? 11.883 7.344 2.182 1 98.88 38 ARG B N 1
ATOM 2487 C CA . ARG B 1 38 ? 13.141 7.371 1.447 1 98.88 38 ARG B CA 1
ATOM 2488 C C . ARG B 1 38 ? 13.734 8.773 1.437 1 98.88 38 ARG B C 1
ATOM 2490 O O . ARG B 1 38 ? 14.945 8.945 1.609 1 98.88 38 ARG B O 1
ATOM 2497 N N . ALA B 1 39 ? 12.891 9.773 1.212 1 98.94 39 ALA B N 1
ATOM 2498 C CA . ALA B 1 39 ? 13.359 11.156 1.222 1 98.94 39 ALA B CA 1
ATOM 2499 C C . ALA B 1 39 ? 13.906 11.539 2.592 1 98.94 39 ALA B C 1
ATOM 2501 O O . ALA B 1 39 ? 14.977 12.148 2.691 1 98.94 39 ALA B O 1
ATOM 2502 N N . ALA B 1 40 ? 13.133 11.203 3.631 1 98.94 40 ALA B N 1
ATOM 2503 C CA . ALA B 1 40 ? 13.547 11.523 4.996 1 98.94 40 ALA B CA 1
ATOM 2504 C C . ALA B 1 40 ? 14.898 10.891 5.324 1 98.94 40 ALA B C 1
ATOM 2506 O O . ALA B 1 40 ? 15.766 11.539 5.914 1 98.94 40 ALA B O 1
ATOM 2507 N N . GLU B 1 41 ? 15.078 9.672 4.973 1 98.88 41 GLU B N 1
ATOM 2508 C CA . GLU B 1 41 ? 16.344 8.984 5.223 1 98.88 41 GLU B CA 1
ATOM 2509 C C . GLU B 1 41 ? 17.484 9.602 4.418 1 98.88 41 GLU B C 1
ATOM 2511 O O . GLU B 1 41 ? 18.578 9.812 4.938 1 98.88 41 GLU B O 1
ATOM 2516 N N . ALA B 1 42 ? 17.219 9.898 3.143 1 98.88 42 ALA B N 1
ATOM 2517 C CA . ALA B 1 42 ? 18.234 10.484 2.271 1 98.88 42 ALA B CA 1
ATOM 2518 C C . ALA B 1 42 ? 18.688 11.844 2.791 1 98.88 42 ALA B C 1
ATOM 2520 O O . ALA B 1 42 ? 19.859 12.188 2.695 1 98.88 42 ALA B O 1
ATOM 2521 N N . LYS B 1 43 ? 17.734 12.586 3.369 1 98.88 43 LYS B N 1
ATOM 2522 C CA . LYS B 1 43 ? 18.016 13.953 3.783 1 98.88 43 LYS B CA 1
ATOM 2523 C C . LYS B 1 43 ? 18.297 14.031 5.281 1 98.88 43 LYS B C 1
ATOM 2525 O O . LYS B 1 43 ? 18.547 15.117 5.812 1 98.88 43 LYS B O 1
ATOM 2530 N N . ARG B 1 44 ? 18.203 12.859 5.98 1 98.88 44 ARG B N 1
ATOM 2531 C CA . ARG B 1 44 ? 18.359 12.82 7.434 1 98.88 44 ARG B CA 1
ATOM 2532 C C . ARG B 1 44 ? 17.422 13.812 8.109 1 98.88 44 ARG B C 1
ATOM 2534 O O . ARG B 1 44 ? 17.844 14.594 8.969 1 98.88 44 ARG B O 1
ATOM 2541 N N . SER B 1 45 ? 16.25 13.805 7.672 1 98.88 45 SER B N 1
ATOM 2542 C CA . SER B 1 45 ? 15.188 14.688 8.141 1 98.88 45 SER B CA 1
ATOM 2543 C C . SER B 1 45 ? 14.102 13.906 8.867 1 98.88 45 SER B C 1
ATOM 2545 O O . SER B 1 45 ? 13.82 12.758 8.523 1 98.88 45 SER B O 1
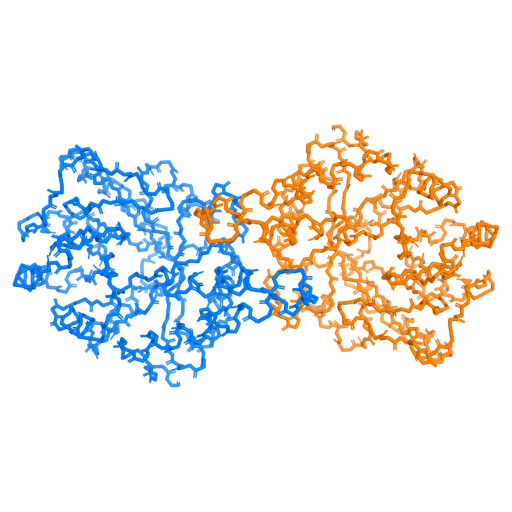ATOM 2547 N N . PRO B 1 46 ? 13.477 14.477 9.93 1 98.88 46 PRO B N 1
ATOM 2548 C CA . PRO B 1 46 ? 12.203 13.906 10.375 1 98.88 46 PRO B CA 1
ATOM 2549 C C . PRO B 1 46 ? 11.086 14.102 9.359 1 98.88 46 PRO B C 1
ATOM 2551 O O . PRO B 1 46 ? 11.219 14.922 8.438 1 98.88 46 PRO B O 1
ATOM 2554 N N . ALA B 1 47 ? 10.102 13.352 9.469 1 98.88 47 ALA B N 1
ATOM 2555 C CA . ALA B 1 47 ? 8.914 13.523 8.633 1 98.88 47 ALA B CA 1
ATOM 2556 C C . ALA B 1 47 ? 7.68 12.938 9.297 1 98.88 47 ALA B C 1
ATOM 2558 O O . ALA B 1 47 ? 7.785 12.211 10.289 1 98.88 47 ALA B O 1
ATOM 2559 N N . MET B 1 48 ? 6.57 13.305 8.844 1 98.81 48 MET B N 1
ATOM 2560 C CA . MET B 1 48 ? 5.293 12.719 9.227 1 98.81 48 MET B CA 1
ATOM 2561 C C . MET B 1 48 ? 4.535 12.211 8 1 98.81 48 MET B C 1
ATOM 2563 O O . MET B 1 48 ? 4.504 12.883 6.965 1 98.81 48 MET B O 1
ATOM 2567 N N . ILE B 1 49 ? 4.051 11.016 8.109 1 98.88 49 ILE B N 1
ATOM 2568 C CA . ILE B 1 49 ? 3.115 10.484 7.125 1 98.88 49 ILE B CA 1
ATOM 2569 C C . ILE B 1 49 ? 1.685 10.828 7.535 1 98.88 49 ILE B C 1
ATOM 2571 O O . ILE B 1 49 ? 1.208 10.383 8.578 1 98.88 49 ILE B O 1
ATOM 2575 N N . LEU B 1 50 ? 1.062 11.609 6.684 1 98.38 50 LEU B N 1
ATOM 2576 C CA . LEU B 1 50 ? -0.296 12.055 6.977 1 98.38 50 LEU B CA 1
ATOM 2577 C C . LEU B 1 50 ? -1.315 11.258 6.168 1 98.38 50 LEU B C 1
ATOM 2579 O O . LEU B 1 50 ? -1.175 11.125 4.949 1 98.38 50 LEU B O 1
ATOM 2583 N N . LEU B 1 51 ? -2.281 10.766 6.895 1 98 51 LEU B N 1
ATOM 2584 C CA . LEU B 1 51 ? -3.402 10.078 6.262 1 98 51 LEU B CA 1
ATOM 2585 C C . LEU B 1 51 ? -4.723 10.766 6.609 1 98 51 LEU B C 1
ATOM 2587 O O . LEU B 1 51 ? -4.863 11.336 7.691 1 98 51 LEU B O 1
ATOM 2591 N N . PHE B 1 52 ? -5.633 10.734 5.703 1 96.75 52 PHE B N 1
ATOM 2592 C CA . PHE B 1 52 ? -6.996 11.203 5.941 1 96.75 52 PHE B CA 1
ATOM 2593 C C . PHE B 1 52 ? -7.91 10.039 6.305 1 96.75 52 PHE B C 1
ATOM 2595 O O . PHE B 1 52 ? -7.566 8.875 6.078 1 96.75 52 PHE B O 1
ATOM 2602 N N . PRO B 1 53 ? -9.086 10.375 6.914 1 96.25 53 PRO B N 1
ATOM 2603 C CA . PRO B 1 53 ? -10.062 9.312 7.152 1 96.25 53 PRO B CA 1
ATOM 2604 C C . PRO B 1 53 ? -10.352 8.484 5.906 1 96.25 53 PRO B C 1
ATOM 2606 O O . PRO B 1 53 ? -10.664 7.293 6.008 1 96.25 53 PRO B O 1
ATOM 2609 N N . TRP B 1 54 ? -10.203 9.055 4.738 1 95.94 54 TRP B N 1
ATOM 2610 C CA . TRP B 1 54 ? -10.375 8.367 3.463 1 95.94 54 TRP B CA 1
ATOM 2611 C C . TRP B 1 54 ? -9.547 7.086 3.42 1 95.94 54 TRP B C 1
ATOM 2613 O O . TRP B 1 54 ? -10.008 6.059 2.92 1 95.94 54 TRP B O 1
ATOM 2623 N N . ALA B 1 55 ? -8.352 7.137 3.947 1 96.19 55 ALA B N 1
ATOM 2624 C CA . ALA B 1 55 ? -7.461 5.98 3.924 1 96.19 55 ALA B CA 1
ATOM 2625 C C . ALA B 1 55 ? -8.078 4.793 4.652 1 96.19 55 ALA B C 1
ATOM 2627 O O . ALA B 1 55 ? -7.949 3.648 4.215 1 96.19 55 ALA B O 1
ATOM 2628 N N . VAL B 1 56 ? -8.719 5.09 5.77 1 95.44 56 VAL B N 1
ATOM 2629 C CA . VAL B 1 56 ? -9.359 4.043 6.562 1 95.44 56 VAL B CA 1
ATOM 2630 C C . VAL B 1 56 ? -10.594 3.52 5.832 1 95.44 56 VAL B C 1
ATOM 2632 O O . VAL B 1 56 ? -10.828 2.309 5.781 1 95.44 56 VAL B O 1
ATOM 2635 N N . HIS B 1 57 ? -11.359 4.422 5.273 1 95.38 57 HIS B N 1
ATOM 2636 C CA . HIS B 1 57 ? -12.547 4.008 4.527 1 95.38 57 HIS B CA 1
ATOM 2637 C C . HIS B 1 57 ? -12.164 3.188 3.299 1 95.38 57 HIS B C 1
ATOM 2639 O O . HIS B 1 57 ? -12.82 2.197 2.979 1 95.38 57 HIS B O 1
ATOM 2645 N N . TYR B 1 58 ? -11.148 3.574 2.643 1 96.94 58 TYR B N 1
ATOM 2646 C CA . TYR B 1 58 ? -10.703 2.994 1.38 1 96.94 58 TYR B CA 1
ATOM 2647 C C . TYR B 1 58 ? -10 1.662 1.61 1 96.94 58 TYR B C 1
ATOM 2649 O O . TYR B 1 58 ? -10.258 0.686 0.902 1 96.94 58 TYR B O 1
ATOM 2657 N N . ALA B 1 59 ? -9.125 1.599 2.615 1 96.5 59 ALA B N 1
ATOM 2658 C CA . ALA B 1 59 ? -8.227 0.454 2.734 1 96.5 59 ALA B CA 1
ATOM 2659 C C . ALA B 1 59 ? -8.273 -0.139 4.141 1 96.5 59 ALA B C 1
ATOM 2661 O O . ALA B 1 59 ? -7.422 -0.947 4.512 1 96.5 59 ALA B O 1
ATOM 2662 N N . ASP B 1 60 ? -9.258 0.399 4.914 1 91.75 60 ASP B N 1
ATOM 2663 C CA . ASP B 1 60 ? -9.297 0.014 6.32 1 91.75 60 ASP B CA 1
ATOM 2664 C C . ASP B 1 60 ? -7.945 0.243 6.992 1 91.75 60 ASP B C 1
ATOM 2666 O O . ASP B 1 60 ? -7.363 1.322 6.875 1 91.75 60 ASP B O 1
ATOM 2670 N N . GLY B 1 61 ? -7.406 -0.813 7.68 1 95 61 GLY B N 1
ATOM 2671 C CA . GLY B 1 61 ? -6.184 -0.624 8.438 1 95 61 GLY B CA 1
ATOM 2672 C C . GLY B 1 61 ? -4.93 -0.859 7.621 1 95 61 GLY B C 1
ATOM 2673 O O . GLY B 1 61 ? -3.818 -0.578 8.078 1 95 61 GLY B O 1
ATOM 2674 N N . LEU B 1 62 ? -5.086 -1.229 6.355 1 98.06 62 LEU B N 1
ATOM 2675 C CA . LEU B 1 62 ? -3.939 -1.724 5.602 1 98.06 62 LEU B CA 1
ATOM 2676 C C . LEU B 1 62 ? -2.939 -0.603 5.332 1 98.06 62 LEU B C 1
ATOM 2678 O O . LEU B 1 62 ? -1.744 -0.755 5.594 1 98.06 62 LEU B O 1
ATOM 2682 N N . LEU B 1 63 ? -3.424 0.539 4.824 1 98.25 63 LEU B N 1
ATOM 2683 C CA . LEU B 1 63 ? -2.523 1.646 4.523 1 98.25 63 LEU B CA 1
ATOM 2684 C C . LEU B 1 63 ? -1.934 2.232 5.801 1 98.25 63 LEU B C 1
ATOM 2686 O O . LEU B 1 63 ? -0.754 2.59 5.84 1 98.25 63 LEU B O 1
ATOM 2690 N N . VAL B 1 64 ? -2.721 2.289 6.875 1 98.5 64 VAL B N 1
ATOM 2691 C CA . VAL B 1 64 ? -2.285 2.807 8.172 1 98.5 64 VAL B CA 1
ATOM 2692 C C . VAL B 1 64 ? -1.153 1.942 8.719 1 98.5 64 VAL B C 1
ATOM 2694 O O . VAL B 1 64 ? -0.128 2.461 9.164 1 98.5 64 VAL B O 1
ATOM 2697 N N . HIS B 1 65 ? -1.315 0.661 8.672 1 98.62 65 HIS B N 1
ATOM 2698 C CA . HIS B 1 65 ? -0.322 -0.249 9.227 1 98.62 65 HIS B CA 1
ATOM 2699 C C . HIS B 1 65 ? 0.939 -0.28 8.375 1 98.62 65 HIS B C 1
ATOM 2701 O O . HIS B 1 65 ? 2.045 -0.439 8.891 1 98.62 65 HIS B O 1
ATOM 2707 N N . ALA B 1 66 ? 0.762 -0.147 7.086 1 98.69 66 ALA B N 1
ATOM 2708 C CA . ALA B 1 66 ? 1.936 0.001 6.227 1 98.69 66 ALA B CA 1
ATOM 2709 C C . ALA B 1 66 ? 2.721 1.259 6.586 1 98.69 66 ALA B C 1
ATOM 2711 O O . ALA B 1 66 ? 3.951 1.225 6.68 1 98.69 66 ALA B O 1
ATOM 2712 N N . ALA B 1 67 ? 2.02 2.352 6.777 1 98.81 67 ALA B N 1
ATOM 2713 C CA . ALA B 1 67 ? 2.662 3.604 7.168 1 98.81 67 ALA B CA 1
ATOM 2714 C C . ALA B 1 67 ? 3.377 3.459 8.508 1 98.81 67 ALA B C 1
ATOM 2716 O O . ALA B 1 67 ? 4.516 3.91 8.664 1 98.81 67 ALA B O 1
ATOM 2717 N N . ALA B 1 68 ? 2.688 2.861 9.438 1 98.69 68 ALA B N 1
ATOM 2718 C CA . ALA B 1 68 ? 3.258 2.674 10.773 1 98.69 68 ALA B CA 1
ATOM 2719 C C . ALA B 1 68 ? 4.52 1.819 10.711 1 98.69 68 ALA B C 1
ATOM 2721 O O . ALA B 1 68 ? 5.523 2.137 11.359 1 98.69 68 ALA B O 1
ATOM 2722 N N . GLU B 1 69 ? 4.461 0.713 9.984 1 98.56 69 GLU B N 1
ATOM 2723 C CA . GLU B 1 69 ? 5.637 -0.14 9.836 1 98.56 69 GLU B CA 1
ATOM 2724 C C . GLU B 1 69 ? 6.793 0.617 9.188 1 98.56 69 GLU B C 1
ATOM 2726 O O . GLU B 1 69 ? 7.934 0.521 9.641 1 98.56 69 GLU B O 1
ATOM 2731 N N . ALA B 1 70 ? 6.461 1.343 8.133 1 98.75 70 ALA B N 1
ATOM 2732 C CA . ALA B 1 70 ? 7.488 2.127 7.445 1 98.75 70 ALA B CA 1
ATOM 2733 C C . ALA B 1 70 ? 8.125 3.139 8.398 1 98.75 70 ALA B C 1
ATOM 2735 O O . ALA B 1 70 ? 9.352 3.295 8.414 1 98.75 70 ALA B O 1
ATOM 2736 N N . ALA B 1 71 ? 7.301 3.805 9.125 1 98.69 71 ALA B N 1
ATOM 2737 C CA . ALA B 1 71 ? 7.781 4.816 10.062 1 98.69 71 ALA B CA 1
ATOM 2738 C C . ALA B 1 71 ? 8.688 4.195 11.117 1 98.69 71 ALA B C 1
ATOM 2740 O O . ALA B 1 71 ? 9.758 4.738 11.422 1 98.69 71 ALA B O 1
ATOM 2741 N N . ARG B 1 72 ? 8.328 3.084 11.672 1 97.75 72 ARG B N 1
ATOM 2742 C CA . ARG B 1 72 ? 9.062 2.438 12.75 1 97.75 72 ARG B CA 1
ATOM 2743 C C . ARG B 1 72 ? 10.406 1.896 12.258 1 97.75 72 ARG B C 1
ATOM 2745 O O . ARG B 1 72 ? 11.383 1.855 13.008 1 97.75 72 ARG B O 1
ATOM 2752 N N . LYS B 1 73 ? 10.469 1.533 11.039 1 97.62 73 LYS B N 1
ATOM 2753 C CA . LYS B 1 73 ? 11.664 0.917 10.492 1 97.62 73 LYS B CA 1
ATOM 2754 C C . LYS B 1 73 ? 12.656 1.977 10.008 1 97.62 73 LYS B C 1
ATOM 2756 O O . LYS B 1 73 ? 13.82 1.672 9.75 1 97.62 73 LYS B O 1
ATOM 2761 N N . ALA B 1 74 ? 12.18 3.174 9.859 1 98.25 74 ALA B N 1
ATOM 2762 C CA . ALA B 1 74 ? 13.008 4.238 9.305 1 98.25 74 ALA B CA 1
ATOM 2763 C C . ALA B 1 74 ? 14.195 4.535 10.219 1 98.25 74 ALA B C 1
ATOM 2765 O O . ALA B 1 74 ? 14.094 4.41 11.445 1 98.25 74 ALA B O 1
ATOM 2766 N N . SER B 1 75 ? 15.281 4.973 9.648 1 98.5 75 SER B N 1
ATOM 2767 C CA . SER B 1 75 ? 16.5 5.27 10.398 1 98.5 75 SER B CA 1
ATOM 2768 C C . SER B 1 75 ? 16.469 6.684 10.969 1 98.5 75 SER B C 1
ATOM 2770 O O . SER B 1 75 ? 17.375 7.09 11.695 1 98.5 75 SER B O 1
ATOM 2772 N N . VAL B 1 76 ? 15.539 7.516 10.641 1 98.75 76 VAL B N 1
ATOM 2773 C CA . VAL B 1 76 ? 15.273 8.844 11.18 1 98.75 76 VAL B CA 1
ATOM 2774 C C . VAL B 1 76 ? 13.867 8.891 11.766 1 98.75 76 VAL B C 1
ATOM 2776 O O . VAL B 1 76 ? 13.039 8.016 11.5 1 98.75 76 VAL B O 1
ATOM 2779 N N . PRO B 1 77 ? 13.547 9.852 12.641 1 98.62 77 PRO B N 1
ATOM 2780 C CA . PRO B 1 77 ? 12.219 9.898 13.25 1 98.62 77 PRO B CA 1
ATOM 2781 C C . PRO B 1 77 ? 11.109 10.172 12.234 1 98.62 77 PRO B C 1
ATOM 2783 O O . PRO B 1 77 ? 11.133 11.203 11.562 1 98.62 77 PRO B O 1
ATOM 2786 N N . ILE B 1 78 ? 10.242 9.297 12.078 1 98.81 78 ILE B N 1
ATOM 2787 C CA . ILE B 1 78 ? 9.039 9.43 11.258 1 98.81 78 ILE B CA 1
ATOM 2788 C C . ILE B 1 78 ? 7.816 9 12.062 1 98.81 78 ILE B C 1
ATOM 2790 O O . ILE B 1 78 ? 7.875 8.023 12.82 1 98.81 78 ILE B O 1
ATOM 2794 N N . THR B 1 79 ? 6.742 9.68 11.953 1 98.75 79 THR B N 1
ATOM 2795 C CA . THR B 1 79 ? 5.52 9.344 12.68 1 98.75 79 THR B CA 1
ATOM 2796 C C . THR B 1 79 ? 4.32 9.336 11.734 1 98.75 79 THR B C 1
ATOM 2798 O O . THR B 1 79 ? 4.426 9.758 10.578 1 98.75 79 THR B O 1
ATOM 2801 N N . VAL B 1 80 ? 3.217 8.781 12.195 1 98.88 80 VAL B N 1
ATOM 2802 C CA . VAL B 1 80 ? 1.988 8.664 11.414 1 98.88 80 VAL B CA 1
ATOM 2803 C C . VAL B 1 80 ? 0.88 9.484 12.062 1 98.88 80 VAL B C 1
ATOM 2805 O O . VAL B 1 80 ? 0.671 9.406 13.281 1 98.88 80 VAL B O 1
ATOM 2808 N N . HIS B 1 81 ? 0.193 10.297 11.242 1 98.75 81 HIS B N 1
ATOM 2809 C CA . HIS B 1 81 ? -0.822 11.227 11.719 1 98.75 81 HIS B CA 1
ATOM 2810 C C . HIS B 1 81 ? -2.119 11.078 10.93 1 98.75 81 HIS B C 1
ATOM 2812 O O . HIS B 1 81 ? -2.098 10.977 9.703 1 98.75 81 HIS B O 1
ATOM 2818 N N . MET B 1 82 ? -3.248 10.969 11.648 1 98 82 MET B N 1
ATOM 2819 C CA . MET B 1 82 ? -4.559 11.102 11.023 1 98 82 MET B CA 1
ATOM 2820 C C . MET B 1 82 ? -4.969 12.57 10.922 1 98 82 MET B C 1
ATOM 2822 O O . MET B 1 82 ? -5.188 13.227 11.938 1 98 82 MET B O 1
ATOM 2826 N N . ASP B 1 83 ? -5.117 13.016 9.688 1 96.62 83 ASP B N 1
ATOM 2827 C CA . ASP B 1 83 ? -5.477 14.414 9.445 1 96.62 83 ASP B CA 1
ATOM 2828 C C . ASP B 1 83 ? -6.98 14.562 9.227 1 96.62 83 ASP B C 1
ATOM 2830 O O . ASP B 1 83 ? -7.602 13.734 8.57 1 96.62 83 ASP B O 1
ATOM 2834 N N . HIS B 1 84 ? -7.594 15.562 9.852 1 94.62 84 HIS B N 1
ATOM 2835 C CA . HIS B 1 84 ? -8.977 15.992 9.695 1 94.62 84 HIS B CA 1
ATOM 2836 C C . HIS B 1 84 ? -9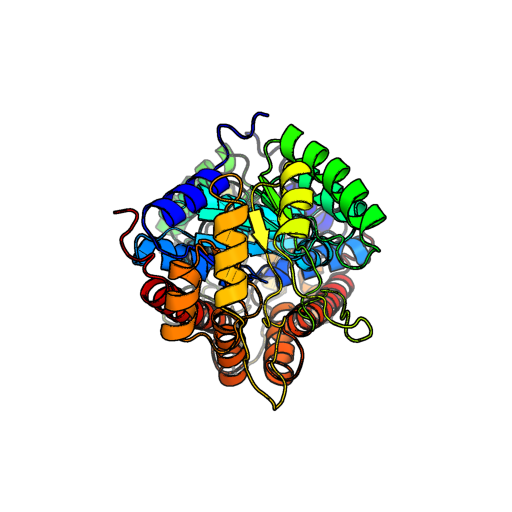.945 14.852 9.984 1 94.62 84 HIS B C 1
ATOM 2838 O O . HIS B 1 84 ? -10.82 14.547 9.172 1 94.62 84 HIS B O 1
ATOM 2844 N N . ALA B 1 85 ? -9.836 14.172 11.055 1 95.56 85 ALA B N 1
ATOM 2845 C CA . ALA B 1 85 ? -10.898 13.297 11.531 1 95.56 85 ALA B CA 1
ATOM 2846 C C . ALA B 1 85 ? -12.086 14.102 12.047 1 95.56 85 ALA B C 1
ATOM 2848 O O . ALA B 1 85 ? -11.984 14.812 13.047 1 95.56 85 ALA B O 1
ATOM 2849 N N . GLN B 1 86 ? -13.266 13.898 11.422 1 93.81 86 GLN B N 1
ATOM 2850 C CA . GLN B 1 86 ? -14.297 14.93 11.586 1 93.81 86 GLN B CA 1
ATOM 2851 C C . GLN B 1 86 ? -15.516 14.367 12.305 1 93.81 86 GLN B C 1
ATOM 2853 O O . GLN B 1 86 ? -16.562 15.016 12.352 1 93.81 86 GLN B O 1
ATOM 2858 N N . THR B 1 87 ? -15.445 13.133 12.758 1 95.25 87 THR B N 1
ATOM 2859 C CA . THR B 1 87 ? -16.5 12.57 13.586 1 95.25 87 THR B CA 1
ATOM 2860 C C . THR B 1 87 ? -15.914 11.805 14.766 1 95.25 87 THR B C 1
ATOM 2862 O O . THR B 1 87 ? -14.828 11.227 14.664 1 95.25 87 THR B O 1
ATOM 2865 N N . PRO B 1 88 ? -16.688 11.867 15.883 1 97.88 88 PRO B N 1
ATOM 2866 C CA . PRO B 1 88 ? -16.219 11.07 17.016 1 97.88 88 PRO B CA 1
ATOM 2867 C C . PRO B 1 88 ? -16 9.602 16.672 1 97.88 88 PRO B C 1
ATOM 2869 O O . PRO B 1 88 ? -15.039 8.977 17.141 1 97.88 88 PRO B O 1
ATOM 2872 N N . GLU B 1 89 ? -16.781 9.078 15.82 1 97.88 89 GLU B N 1
ATOM 2873 C CA . GLU B 1 89 ? -16.719 7.668 15.445 1 97.88 89 GLU B CA 1
ATOM 2874 C C . GLU B 1 89 ? -15.406 7.336 14.75 1 97.88 89 GLU B C 1
ATOM 2876 O O . GLU B 1 89 ? -14.742 6.363 15.102 1 97.88 89 GLU B O 1
ATOM 2881 N N . ILE B 1 90 ? -15.008 8.133 13.766 1 97.19 90 ILE B N 1
ATOM 2882 C CA . ILE B 1 90 ? -13.797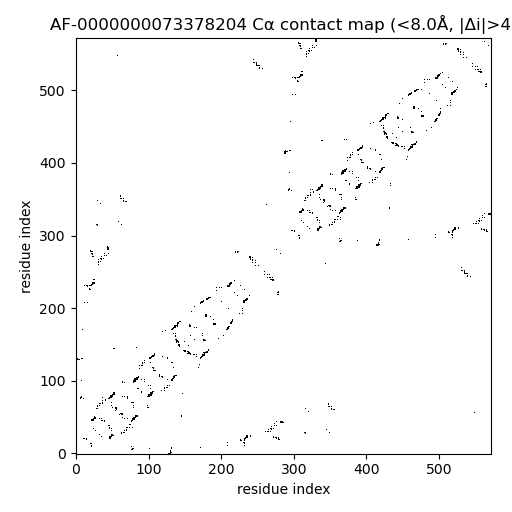 7.832 13.016 1 97.19 90 ILE B CA 1
ATOM 2883 C C . ILE B 1 90 ? -12.57 8.055 13.898 1 97.19 90 ILE B C 1
ATOM 2885 O O . ILE B 1 90 ? -11.57 7.348 13.773 1 97.19 90 ILE B O 1
ATOM 2889 N N . ILE B 1 91 ? -12.672 9.023 14.805 1 98.31 91 ILE B N 1
ATOM 2890 C CA . ILE B 1 91 ? -11.57 9.297 15.719 1 98.31 91 ILE B CA 1
ATOM 2891 C C . ILE B 1 91 ? -11.367 8.109 16.656 1 98.31 91 ILE B C 1
ATOM 2893 O O . ILE B 1 91 ? -10.242 7.625 16.812 1 98.31 91 ILE B O 1
ATOM 2897 N N . ARG B 1 92 ? -12.43 7.609 17.219 1 98.5 92 ARG B N 1
ATOM 2898 C CA . ARG B 1 92 ? -12.328 6.461 18.109 1 98.5 92 ARG B CA 1
ATOM 2899 C C . ARG B 1 92 ? -11.867 5.219 17.359 1 98.5 92 ARG B C 1
ATOM 2901 O O . ARG B 1 92 ? -11.047 4.449 17.875 1 98.5 92 ARG B O 1
ATOM 2908 N N . TYR B 1 93 ? -12.375 5.012 16.203 1 98.06 93 TYR B N 1
ATOM 2909 C CA . TYR B 1 93 ? -11.969 3.871 15.398 1 98.06 93 TYR B CA 1
ATOM 2910 C C . TYR B 1 93 ? -10.477 3.932 15.078 1 98.06 93 TYR B C 1
ATOM 2912 O O . TYR B 1 93 ? -9.766 2.936 15.227 1 98.06 93 TYR B O 1
ATOM 2920 N N . ALA B 1 94 ? -10.055 5.094 14.617 1 97.56 94 ALA B N 1
ATOM 2921 C CA . ALA B 1 94 ? -8.648 5.285 14.273 1 97.56 94 ALA B CA 1
ATOM 2922 C C . ALA B 1 94 ? -7.75 5.066 15.484 1 97.56 94 ALA B C 1
ATOM 2924 O O . ALA B 1 94 ? -6.68 4.461 15.375 1 97.56 94 ALA B O 1
ATOM 2925 N N . ALA B 1 95 ? -8.195 5.586 16.594 1 97.81 95 ALA B N 1
ATOM 2926 C CA . ALA B 1 95 ? -7.426 5.438 17.828 1 97.81 95 ALA B CA 1
ATOM 2927 C C . ALA B 1 95 ? -7.281 3.965 18.219 1 97.81 95 ALA B C 1
ATOM 2929 O O . ALA B 1 95 ? -6.219 3.535 18.672 1 97.81 95 ALA B O 1
ATOM 2930 N N . ASP B 1 96 ? -8.289 3.189 17.984 1 97.75 96 ASP B N 1
ATOM 2931 C CA . ASP B 1 96 ? -8.305 1.789 18.391 1 97.75 96 ASP B CA 1
ATOM 2932 C C . ASP B 1 96 ? -7.656 0.9 17.328 1 97.75 96 ASP B C 1
ATOM 2934 O O . ASP B 1 96 ? -7.23 -0.218 17.625 1 97.75 96 ASP B O 1
ATOM 2938 N N . LEU B 1 97 ? -7.621 1.345 16.141 1 96.62 97 LEU B N 1
ATOM 2939 C CA . LEU B 1 97 ? -7.082 0.6 15 1 96.62 97 LEU B CA 1
ATOM 2940 C C . LEU B 1 97 ? -5.59 0.333 15.188 1 96.62 97 LEU B C 1
ATOM 2942 O O . LEU B 1 97 ? -5.078 -0.695 14.734 1 96.62 97 LEU B O 1
ATOM 2946 N N . GLY B 1 98 ? -4.93 1.256 15.898 1 96.12 98 GLY B N 1
ATOM 2947 C CA . GLY B 1 98 ? -3.48 1.192 16.016 1 96.12 98 GLY B CA 1
ATOM 2948 C C . GLY B 1 98 ? -2.764 1.757 14.797 1 96.12 98 GLY B C 1
ATOM 2949 O O . GLY B 1 98 ? -3.318 1.773 13.695 1 96.12 98 GLY B O 1
ATOM 2950 N N . GLY B 1 99 ? -1.608 2.203 15.031 1 97.38 99 GLY B N 1
ATOM 2951 C CA . GLY B 1 99 ? -0.787 2.68 13.93 1 97.38 99 GLY B CA 1
ATOM 2952 C C . GLY B 1 99 ? -0.583 4.184 13.945 1 97.38 99 GLY B C 1
ATOM 2953 O O . GLY B 1 99 ? 0.416 4.684 13.422 1 97.38 99 GLY B O 1
ATOM 2954 N N . PHE B 1 100 ? -1.447 4.914 14.531 1 98.31 100 PHE B N 1
ATOM 2955 C CA . PHE B 1 100 ? -1.326 6.367 14.57 1 98.31 100 PHE B CA 1
ATOM 2956 C C . PHE B 1 100 ? -0.587 6.816 15.828 1 98.31 100 PHE B C 1
ATOM 2958 O O . PHE B 1 100 ? -0.875 6.336 16.922 1 98.31 100 PHE B O 1
ATOM 2965 N N . ASP B 1 101 ? 0.295 7.738 15.609 1 98.56 101 ASP B N 1
ATOM 2966 C CA . ASP B 1 101 ? 0.967 8.398 16.719 1 98.56 101 ASP B CA 1
ATOM 2967 C C . ASP B 1 101 ? 0.214 9.656 17.156 1 98.56 101 ASP B C 1
ATOM 2969 O O . ASP B 1 101 ? 0.377 10.125 18.281 1 98.56 101 ASP B O 1
ATOM 2973 N N . SER B 1 102 ? -0.543 10.172 16.281 1 98.75 102 SER B N 1
ATOM 2974 C CA . SER B 1 102 ? -1.3 11.398 16.531 1 98.75 102 SER B CA 1
ATOM 2975 C C . SER B 1 102 ? -2.539 11.469 15.648 1 98.75 102 SER B C 1
ATOM 2977 O O . SER B 1 102 ? -2.59 10.836 14.586 1 98.75 102 SER B O 1
ATOM 2979 N N . ILE B 1 103 ? -3.555 12.188 16.125 1 98.75 103 ILE B N 1
ATOM 2980 C CA . ILE B 1 103 ? -4.82 12.336 15.422 1 98.75 103 ILE B CA 1
ATOM 2981 C C . ILE B 1 103 ? -5.305 13.781 15.523 1 98.75 103 ILE B C 1
ATOM 2983 O O . ILE B 1 103 ? -5.273 14.375 16.609 1 98.75 103 ILE B O 1
ATOM 2987 N N . MET B 1 104 ? -5.691 14.359 14.422 1 98.25 104 MET B N 1
ATOM 2988 C CA . MET B 1 104 ? -6.375 15.648 14.469 1 98.25 104 MET B CA 1
ATOM 2989 C C . MET B 1 104 ? -7.855 15.469 14.781 1 98.25 104 MET B C 1
ATOM 2991 O O . MET B 1 104 ? -8.578 14.82 14.023 1 98.25 104 MET B O 1
ATOM 2995 N N . VAL B 1 105 ? -8.234 16.031 15.859 1 97.81 105 VAL B N 1
ATOM 2996 C CA . VAL B 1 105 ? -9.641 16.125 16.25 1 97.81 105 VAL B CA 1
ATOM 2997 C C . VAL B 1 105 ? -10.266 17.359 15.617 1 97.81 105 VAL B C 1
ATOM 2999 O O . VAL B 1 105 ? -10.195 18.453 16.188 1 97.81 105 VAL B O 1
ATOM 3002 N N . ASP B 1 106 ? -10.875 17.172 14.461 1 95.25 106 ASP B N 1
ATOM 3003 C CA . ASP B 1 106 ? -11.438 18.297 13.727 1 95.25 106 ASP B CA 1
ATOM 3004 C C . ASP B 1 106 ? -12.953 18.359 13.914 1 95.25 106 ASP B C 1
ATOM 3006 O O . ASP B 1 106 ? -13.711 17.766 13.141 1 95.25 106 ASP B O 1
ATOM 3010 N N . MET B 1 107 ? -13.383 19.156 14.867 1 92.5 107 MET B N 1
ATOM 3011 C CA . MET B 1 107 ? -14.805 19.375 15.117 1 92.5 107 MET B CA 1
ATOM 3012 C C . MET B 1 107 ? -15.219 20.781 14.719 1 92.5 107 MET B C 1
ATOM 3014 O O . MET B 1 107 ? -16.188 21.312 15.25 1 92.5 107 MET B O 1
ATOM 3018 N N . SER B 1 108 ? -14.461 21.359 13.797 1 88 108 SER B N 1
ATOM 3019 C CA . SER B 1 108 ? -14.609 22.766 13.461 1 88 108 SER B CA 1
ATOM 3020 C C . SER B 1 108 ? -15.906 23.016 12.695 1 88 108 SER B C 1
ATOM 3022 O O . SER B 1 108 ? -16.344 24.172 12.555 1 88 108 SER B O 1
ATOM 3024 N N . HIS B 1 109 ? -16.531 21.953 12.195 1 85.81 109 HIS B N 1
ATOM 3025 C CA . HIS B 1 109 ? -17.781 22.141 11.484 1 85.81 109 HIS B CA 1
ATOM 3026 C C . HIS B 1 109 ? -18.953 22.297 12.453 1 85.81 109 HIS B C 1
ATOM 3028 O O . HIS B 1 109 ? -20.062 22.641 12.039 1 85.81 109 HIS B O 1
ATOM 3034 N N . TYR B 1 110 ? -18.703 22.141 13.766 1 87.19 110 TYR B N 1
ATOM 3035 C CA . TYR B 1 110 ? -19.703 22.406 14.797 1 87.19 110 TYR B CA 1
ATOM 3036 C C . TYR B 1 110 ? -19.594 23.828 15.32 1 87.19 110 TYR B C 1
ATOM 3038 O O . TYR B 1 110 ? -18.578 24.5 15.094 1 87.19 110 TYR B O 1
ATOM 3046 N N . GLU B 1 111 ? -20.656 24.25 15.992 1 87.94 111 GLU B N 1
ATOM 3047 C CA . GLU B 1 111 ? -20.578 25.516 16.734 1 87.94 111 GLU B CA 1
ATOM 3048 C C . GLU B 1 111 ? -19.516 25.422 17.828 1 87.94 111 GLU B C 1
ATOM 3050 O O . GLU B 1 111 ? -19.203 24.344 18.312 1 87.94 111 GLU B O 1
ATOM 3055 N N . LYS B 1 112 ? -19.047 26.531 18.219 1 87.75 112 LYS B N 1
ATOM 3056 C CA . LYS B 1 112 ? -17.875 26.641 19.062 1 87.75 112 LYS B CA 1
ATOM 3057 C C . LYS B 1 112 ? -18.031 25.797 20.328 1 87.75 112 LYS B C 1
ATOM 3059 O O . LYS B 1 112 ? -17.141 25.016 20.688 1 87.75 112 LYS B O 1
ATOM 3064 N N . GLU B 1 113 ? -19.125 25.969 21.031 1 92.69 113 GLU B N 1
ATOM 3065 C CA . GLU B 1 113 ? -19.344 25.266 22.297 1 92.69 113 GLU B CA 1
ATOM 3066 C C . GLU B 1 113 ? -19.281 23.75 22.094 1 92.69 113 GLU B C 1
ATOM 3068 O O . GLU B 1 113 ? -18.625 23.047 22.859 1 92.69 113 GLU B O 1
ATOM 3073 N N . LYS B 1 114 ? -19.938 23.328 21.094 1 94.06 114 LYS B N 1
ATOM 3074 C CA . LYS B 1 114 ? -19.938 21.891 20.781 1 94.06 114 LYS B CA 1
ATOM 3075 C C . LYS B 1 114 ? -18.562 21.438 20.312 1 94.06 114 LYS B C 1
ATOM 3077 O O . LYS B 1 114 ? -18.109 20.344 20.656 1 94.06 114 LYS B O 1
ATOM 3082 N N . ASN B 1 115 ? -17.922 22.219 19.469 1 93.62 115 ASN B N 1
ATOM 3083 C CA . ASN B 1 115 ? -16.562 21.938 19.016 1 93.62 115 ASN B CA 1
ATOM 3084 C C . ASN B 1 115 ? -15.617 21.719 20.203 1 93.62 115 ASN B C 1
ATOM 3086 O O . ASN B 1 115 ? -14.938 20.703 20.281 1 93.62 115 ASN B O 1
ATOM 3090 N N . LEU B 1 116 ? -15.711 22.594 21.188 1 96.12 116 LEU B N 1
ATOM 3091 C CA . LEU B 1 116 ? -14.828 22.531 22.344 1 96.12 116 LEU B CA 1
ATOM 3092 C C . LEU B 1 116 ? -15.148 21.312 23.203 1 96.12 116 LEU B C 1
ATOM 3094 O O . LEU B 1 116 ? -14.242 20.609 23.672 1 96.12 116 LEU B O 1
ATOM 3098 N N . ALA B 1 117 ? -16.438 21.062 23.406 1 97.44 117 ALA B N 1
ATOM 3099 C CA . ALA B 1 117 ? -16.844 19.938 24.25 1 97.44 117 ALA B CA 1
ATOM 3100 C C . ALA B 1 117 ? -16.391 18.609 23.656 1 97.44 117 ALA B C 1
ATOM 3102 O O . ALA B 1 117 ? -15.82 17.766 24.359 1 97.44 117 ALA B O 1
ATOM 3103 N N . LEU B 1 118 ? -16.625 18.438 22.391 1 97.62 118 LEU B N 1
ATOM 3104 C CA . LEU B 1 118 ? -16.234 17.203 21.719 1 97.62 118 LEU B CA 1
ATOM 3105 C C . LEU B 1 118 ? -14.711 17.078 21.656 1 97.62 118 LEU B C 1
ATOM 3107 O O . LEU B 1 118 ? -14.172 15.977 21.828 1 97.62 118 LEU B O 1
ATOM 3111 N N . THR B 1 119 ? -14.078 18.156 21.391 1 98.19 119 THR B N 1
ATOM 3112 C CA . THR B 1 119 ? -12.617 18.141 21.344 1 98.19 119 THR B CA 1
ATOM 3113 C C . THR B 1 119 ? -12.055 17.672 22.688 1 98.19 119 THR B C 1
ATOM 3115 O O . THR B 1 119 ? -11.18 16.797 22.734 1 98.19 119 THR B O 1
ATOM 3118 N N . ARG B 1 120 ? -12.562 18.234 23.766 1 98.31 120 ARG B N 1
ATOM 3119 C CA . ARG B 1 120 ? -12.094 17.828 25.094 1 98.31 120 ARG B CA 1
ATOM 3120 C C . ARG B 1 120 ? -12.281 16.344 25.312 1 98.31 120 ARG B C 1
ATOM 3122 O O . ARG B 1 120 ? -11.367 15.656 25.781 1 98.31 120 ARG B O 1
ATOM 3129 N N . GLU B 1 121 ? -13.398 15.883 24.953 1 98.44 121 GLU B N 1
ATOM 3130 C CA . GLU B 1 121 ? -13.727 14.469 25.141 1 98.44 121 GLU B CA 1
ATOM 3131 C C . GLU B 1 121 ? -12.797 13.578 24.312 1 98.44 121 GLU B C 1
ATOM 3133 O O . GLU B 1 121 ? -12.234 12.609 24.828 1 98.44 121 GLU B O 1
ATOM 3138 N N . LEU B 1 122 ? -12.656 13.867 23.094 1 98.69 122 LEU B N 1
ATOM 3139 C CA . LEU B 1 122 ? -11.93 13.016 22.141 1 98.69 122 LEU B CA 1
ATOM 3140 C C . LEU B 1 122 ? -10.43 13.117 22.375 1 98.69 122 LEU B C 1
ATOM 3142 O O . LEU B 1 122 ? -9.695 12.148 22.172 1 98.69 122 LEU B O 1
ATOM 3146 N N . VAL B 1 123 ? -9.984 14.281 22.844 1 98.44 123 VAL B N 1
ATOM 3147 C CA . VAL B 1 123 ? -8.586 14.445 23.219 1 98.44 123 VAL B CA 1
ATOM 3148 C C . VAL B 1 123 ? -8.25 13.508 24.375 1 98.44 123 VAL B C 1
ATOM 3150 O O . VAL B 1 123 ? -7.23 12.82 24.359 1 98.44 123 VAL B O 1
ATOM 3153 N N . ALA B 1 124 ? -9.086 13.492 25.359 1 98.12 124 ALA B N 1
ATOM 3154 C CA . ALA B 1 124 ? -8.875 12.586 26.484 1 98.12 124 ALA B CA 1
ATOM 3155 C C . ALA B 1 124 ? -8.836 11.133 26.031 1 98.12 124 ALA B C 1
ATOM 3157 O O . ALA B 1 124 ? -7.996 10.359 26.484 1 98.12 124 ALA B O 1
ATOM 3158 N N . TYR B 1 125 ? -9.75 10.789 25.141 1 98.25 125 TYR B N 1
ATOM 3159 C CA . TYR B 1 125 ? -9.812 9.438 24.609 1 98.25 125 TYR B CA 1
ATOM 3160 C C . TYR B 1 125 ? -8.508 9.047 23.922 1 98.25 125 TYR B C 1
ATOM 3162 O O . TYR B 1 125 ? -7.98 7.961 24.156 1 98.25 125 TYR B O 1
ATOM 3170 N N . CYS B 1 126 ? -7.988 9.906 23.125 1 98.31 126 CYS B N 1
ATOM 3171 C CA . CYS B 1 126 ? -6.754 9.672 22.391 1 98.31 126 CYS B CA 1
ATOM 3172 C C . CYS B 1 126 ? -5.555 9.648 23.328 1 98.31 126 CYS B C 1
ATOM 3174 O O . CYS B 1 126 ? -4.723 8.742 23.266 1 98.31 126 CYS B O 1
ATOM 3176 N N . ASN B 1 127 ? -5.512 10.602 24.25 1 97.31 127 ASN B N 1
ATOM 3177 C CA . ASN B 1 127 ? -4.383 10.711 25.156 1 97.31 127 ASN B CA 1
ATOM 3178 C C . ASN B 1 127 ? -4.273 9.484 26.062 1 97.31 127 ASN B C 1
ATOM 3180 O O . ASN B 1 127 ? -3.168 9.055 26.391 1 97.31 127 ASN B O 1
ATOM 3184 N N . GLU B 1 128 ? -5.367 8.945 26.438 1 96.56 128 GLU B N 1
ATOM 3185 C CA . GLU B 1 128 ? -5.379 7.734 27.25 1 96.56 128 GLU B CA 1
ATOM 3186 C C . GLU B 1 128 ? -4.734 6.562 26.516 1 96.56 128 GLU B C 1
ATOM 3188 O O . GLU B 1 128 ? -4.293 5.598 27.141 1 96.56 128 GLU B O 1
ATOM 3193 N N . ARG B 1 129 ? -4.656 6.668 25.297 1 96.31 129 ARG B N 1
ATOM 3194 C CA . ARG B 1 129 ? -4.113 5.605 24.453 1 96.31 129 ARG B CA 1
ATOM 3195 C C . ARG B 1 129 ? -2.723 5.965 23.938 1 96.31 129 ARG B C 1
ATOM 3197 O O . ARG B 1 129 ? -2.197 5.309 23.047 1 96.31 129 ARG B O 1
ATOM 3204 N N . GLY B 1 130 ? -2.215 7.062 24.422 1 97 130 GLY B N 1
ATOM 3205 C CA . GLY B 1 130 ? -0.872 7.488 24.062 1 97 130 GLY B CA 1
ATOM 3206 C C . GLY B 1 130 ? -0.803 8.164 22.703 1 97 130 GLY B C 1
ATOM 3207 O O . GLY B 1 130 ? 0.261 8.219 22.078 1 97 130 GLY B O 1
ATOM 3208 N N . ILE B 1 131 ? -1.887 8.633 22.234 1 98.44 131 ILE B N 1
ATOM 3209 C CA . ILE B 1 131 ? -1.968 9.289 20.938 1 98.44 131 ILE B CA 1
ATOM 3210 C C . ILE B 1 131 ? -2.043 10.805 21.125 1 98.44 131 ILE B C 1
ATOM 3212 O O . ILE B 1 131 ? -2.906 11.305 21.844 1 98.44 131 ILE B O 1
ATOM 3216 N N . ALA B 1 132 ? -1.11 11.547 20.5 1 98.62 132 ALA B N 1
ATOM 3217 C CA . ALA B 1 132 ? -1.138 13.008 20.531 1 98.62 132 ALA B CA 1
ATOM 3218 C C . ALA B 1 132 ? -2.283 13.562 19.688 1 98.62 132 ALA B C 1
ATOM 3220 O O . ALA B 1 132 ? -2.803 12.867 18.812 1 98.62 132 ALA B O 1
ATOM 3221 N N . THR B 1 133 ? -2.684 14.812 20.031 1 98.75 133 THR B N 1
ATOM 3222 C CA . THR B 1 133 ? -3.863 15.312 19.328 1 98.75 133 THR B CA 1
ATOM 3223 C C . THR B 1 133 ? -3.621 16.719 18.797 1 98.75 133 THR B C 1
ATOM 3225 O O . THR B 1 133 ? -2.863 17.5 19.391 1 98.75 133 THR B O 1
ATOM 3228 N N . GLU B 1 134 ? -4.223 17 17.703 1 98.69 134 GLU B N 1
ATOM 3229 C CA . GLU B 1 134 ? -4.258 18.281 17 1 98.69 134 GLU B CA 1
ATOM 3230 C C . GLU B 1 134 ? -5.688 18.781 16.844 1 98.69 134 GLU B C 1
ATOM 3232 O O . GLU B 1 134 ? -6.625 18 16.719 1 98.69 134 GLU B O 1
ATOM 3237 N N . ALA B 1 135 ? -5.891 20.078 16.891 1 97.38 135 ALA B N 1
ATOM 3238 C CA . ALA B 1 135 ? -7.203 20.656 16.625 1 97.38 135 ALA B CA 1
ATOM 3239 C C . ALA B 1 135 ? -7.086 21.922 15.781 1 97.38 135 ALA B C 1
ATOM 3241 O O . ALA B 1 135 ? -6 22.484 15.648 1 97.38 135 ALA B O 1
ATOM 3242 N N . GLU B 1 136 ? -8.141 22.25 15.141 1 92.31 136 GLU B N 1
ATOM 3243 C CA . GLU B 1 136 ? -8.25 23.438 14.297 1 92.31 136 GLU B CA 1
ATOM 3244 C C . GLU B 1 136 ? -9.266 24.422 14.859 1 92.31 136 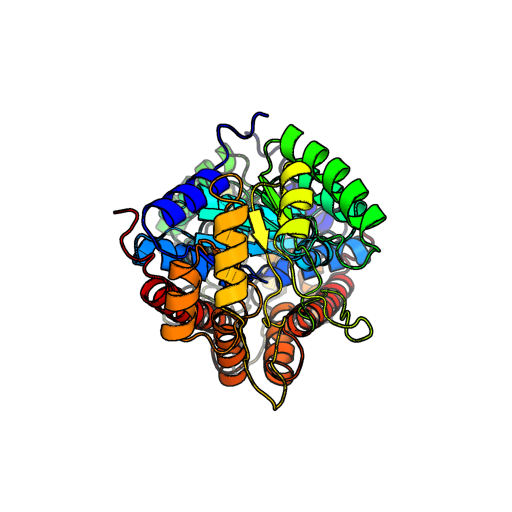GLU B C 1
ATOM 3246 O O . GLU B 1 136 ? -10.469 24.281 14.625 1 92.31 136 GLU B O 1
ATOM 3251 N N . PRO B 1 137 ? -8.711 25.391 15.617 1 90.94 137 PRO B N 1
ATOM 3252 C CA . PRO B 1 137 ? -9.617 26.484 16 1 90.94 137 PRO B CA 1
ATOM 3253 C C . PRO B 1 137 ? -10.047 27.344 14.82 1 90.94 137 PRO B C 1
ATOM 3255 O O . PRO B 1 137 ? -9.32 27.438 13.82 1 90.94 137 PRO B O 1
ATOM 3258 N N . GLY B 1 138 ? -11.078 27.938 14.898 1 87.38 138 GLY B N 1
ATOM 3259 C CA . GLY B 1 138 ? -11.609 28.625 13.727 1 87.38 138 GLY B CA 1
ATOM 3260 C C . GLY B 1 138 ? -12.117 27.688 12.656 1 87.38 138 GLY B C 1
ATOM 3261 O O . GLY B 1 138 ? -12.695 26.641 12.969 1 87.38 138 GLY B O 1
ATOM 3262 N N . ARG B 1 139 ? -12.062 28.219 11.453 1 84.88 139 ARG B N 1
ATOM 3263 C CA . ARG B 1 139 ? -12.484 27.406 10.312 1 84.88 139 ARG B CA 1
ATOM 3264 C C . ARG B 1 139 ? -11.719 27.797 9.055 1 84.88 139 ARG B C 1
ATOM 3266 O O . ARG B 1 139 ? -11.844 28.922 8.57 1 84.88 139 ARG B O 1
ATOM 3273 N N . ILE B 1 140 ? -10.844 26.891 8.68 1 84.19 140 ILE B N 1
ATOM 3274 C CA . ILE B 1 140 ? -10.125 27.109 7.426 1 84.19 140 ILE B CA 1
ATOM 3275 C C . ILE B 1 140 ? -11.016 26.703 6.25 1 84.19 140 ILE B C 1
ATOM 3277 O O . ILE B 1 140 ? -11.516 25.578 6.195 1 84.19 140 ILE B O 1
ATOM 3281 N N . GLU B 1 141 ? -11.148 27.516 5.305 1 82.44 141 GLU B N 1
ATOM 3282 C CA . GLU B 1 141 ? -12.055 27.312 4.18 1 82.44 141 GLU B CA 1
ATOM 3283 C C . GLU B 1 141 ? -11.461 26.328 3.17 1 82.44 141 GLU B C 1
ATOM 3285 O O . GLU B 1 141 ? -10.273 25.984 3.25 1 82.44 141 GLU B O 1
ATOM 3290 N N . GLY B 1 142 ? -12.383 25.891 2.309 1 79.62 142 GLY B N 1
ATOM 3291 C CA . GLY B 1 142 ? -11.953 25.031 1.215 1 79.62 142 GLY B CA 1
ATOM 3292 C C . GLY B 1 142 ? -12.109 23.562 1.525 1 79.62 142 GLY B C 1
ATOM 3293 O O . GLY B 1 142 ? -12.742 23.188 2.512 1 79.62 142 GLY B O 1
ATOM 3294 N N . GLY B 1 143 ? -11.727 22.75 0.607 1 73.19 143 GLY B N 1
ATOM 3295 C CA . GLY B 1 143 ? -11.844 21.297 0.764 1 73.19 143 GLY B CA 1
ATOM 3296 C C . GLY B 1 143 ? -10.734 20.531 0.08 1 73.19 143 GLY B C 1
ATOM 3297 O O . GLY B 1 143 ? -10.047 21.062 -0.796 1 73.19 143 GLY B O 1
ATOM 3298 N N . GLU B 1 144 ? -10.508 19.344 0.705 1 72.88 144 GLU B N 1
ATOM 3299 C CA . GLU B 1 144 ? -9.539 18.422 0.106 1 72.88 144 GLU B CA 1
ATOM 3300 C C . GLU B 1 144 ? -9.797 16.984 0.543 1 72.88 144 GLU B C 1
ATOM 3302 O O . GLU B 1 144 ? -10 16.719 1.729 1 72.88 144 GLU B O 1
ATOM 3307 N N . ASP B 1 145 ? -9.906 16.125 -0.454 1 72.31 145 ASP B N 1
ATOM 3308 C CA . ASP B 1 145 ? -9.836 14.672 -0.281 1 72.31 145 ASP B CA 1
ATOM 3309 C C . ASP B 1 145 ? -10.789 14.203 0.816 1 72.31 145 ASP B C 1
ATOM 3311 O O . ASP B 1 145 ? -10.383 13.484 1.731 1 72.31 145 ASP B O 1
ATOM 3315 N N . GLY B 1 146 ? -11.953 14.75 0.874 1 68.38 146 GLY B N 1
ATOM 3316 C CA . GLY B 1 146 ? -13.016 14.305 1.76 1 68.38 146 GLY B CA 1
ATOM 3317 C C . GLY B 1 146 ? -13.227 15.227 2.945 1 68.38 146 GLY B C 1
ATOM 3318 O O . GLY B 1 146 ? -14.125 15.008 3.76 1 68.38 146 GLY B O 1
ATOM 3319 N N . VAL B 1 147 ? -12.32 16.125 3.096 1 68.81 147 VAL B N 1
ATOM 3320 C CA . VAL B 1 147 ? -12.547 17.156 4.113 1 68.81 147 VAL B CA 1
ATOM 3321 C C . VAL B 1 147 ? -13.719 18.047 3.699 1 68.81 147 VAL B C 1
ATOM 3323 O O . VAL B 1 147 ? -13.75 18.547 2.576 1 68.81 147 VAL B O 1
ATOM 3326 N N . ALA B 1 148 ? -14.766 17.953 4.523 1 64.12 148 ALA B N 1
ATOM 3327 C CA . ALA B 1 148 ? -16.016 18.641 4.227 1 64.12 148 ALA B CA 1
ATOM 3328 C C . ALA B 1 148 ? -15.781 20.094 3.826 1 64.12 148 ALA B C 1
ATOM 3330 O O . ALA B 1 148 ? -14.977 20.781 4.457 1 64.12 148 ALA B O 1
ATOM 3331 N N . ASP B 1 149 ? -16.281 20.344 2.607 1 59.84 149 ASP B N 1
ATOM 3332 C CA . ASP B 1 149 ? -16.266 21.719 2.113 1 59.84 149 ASP B CA 1
ATOM 3333 C C . ASP B 1 149 ? -17.141 22.625 2.975 1 59.84 149 ASP B C 1
ATOM 3335 O O . ASP B 1 149 ? -18.344 22.375 3.125 1 59.84 149 ASP B O 1
ATOM 3339 N N . THR B 1 150 ? -16.469 23.281 3.895 1 56.22 150 THR B N 1
ATOM 3340 C CA . THR B 1 150 ? -17.234 24.25 4.676 1 56.22 150 THR B CA 1
ATOM 3341 C C . THR B 1 150 ? -17.5 25.5 3.855 1 56.22 150 THR B C 1
ATOM 3343 O O . THR B 1 150 ? -17.656 26.594 4.414 1 56.22 150 THR B O 1
ATOM 3346 N N . ALA B 1 151 ? -17.547 25.344 2.475 1 54.47 151 ALA B N 1
ATOM 3347 C CA . ALA B 1 151 ? -17.781 26.453 1.559 1 54.47 151 ALA B CA 1
ATOM 3348 C C . ALA B 1 151 ? -19 27.266 1.971 1 54.47 151 ALA B C 1
ATOM 3350 O O . ALA B 1 151 ? -19.016 28.5 1.836 1 54.47 151 ALA B O 1
ATOM 3351 N N . ASP B 1 152 ? -19.859 26.469 2.516 1 56.62 152 ASP B N 1
ATOM 3352 C CA . ASP B 1 152 ? -21.047 27.25 2.846 1 56.62 152 ASP B CA 1
ATOM 3353 C C . ASP B 1 152 ? -20.891 27.938 4.199 1 56.62 152 ASP B C 1
ATOM 3355 O O . ASP B 1 152 ? -21.734 28.734 4.59 1 56.62 152 ASP B O 1
ATOM 3359 N N . LEU B 1 153 ? -19.719 27.531 4.848 1 64.12 153 LEU B N 1
ATOM 3360 C CA . LEU B 1 153 ? -19.516 28.188 6.129 1 64.12 153 LEU B CA 1
ATOM 3361 C C . LEU B 1 153 ? -18.453 29.281 6.016 1 64.12 153 LEU B C 1
ATOM 3363 O O . LEU B 1 153 ? -17.406 29.062 5.398 1 64.12 153 LEU B O 1
ATOM 3367 N N . GLU B 1 154 ? -18.75 30.359 6.285 1 68.81 154 GLU B N 1
ATOM 3368 C CA . GLU B 1 154 ? -17.766 31.438 6.262 1 68.81 154 GLU B CA 1
ATOM 3369 C C . GLU B 1 154 ? -16.562 31.094 7.125 1 68.81 154 GLU B C 1
ATOM 3371 O O . GLU B 1 154 ? -16.703 30.531 8.211 1 68.81 154 GLU B O 1
ATOM 3376 N N . GLY B 1 155 ? -15.391 31.219 6.508 1 73.25 155 GLY B N 1
ATOM 3377 C CA . GLY B 1 155 ? -14.164 31.078 7.281 1 73.25 155 GLY B CA 1
ATOM 3378 C C . GLY B 1 155 ? -14.156 31.922 8.539 1 73.25 155 GLY B C 1
ATOM 3379 O O . GLY B 1 155 ? -14.773 33 8.586 1 73.25 155 GLY B O 1
ATOM 3380 N N . LEU B 1 156 ? -13.656 31.266 9.562 1 83.06 156 LEU B N 1
ATOM 3381 C CA . LEU B 1 156 ? -13.469 31.953 10.836 1 83.06 156 LEU B CA 1
ATOM 3382 C C . LEU B 1 156 ? -12 31.969 11.234 1 83.06 156 LEU B C 1
ATOM 3384 O O . LEU B 1 156 ? -11.422 30.922 11.5 1 83.06 156 LEU B O 1
ATOM 3388 N N . LEU B 1 157 ? -11.43 33.156 11.258 1 93.5 157 LEU B N 1
ATOM 3389 C CA . LEU B 1 157 ? -10.023 33.281 11.641 1 93.5 157 LEU B CA 1
ATOM 3390 C C . LEU B 1 157 ? -9.844 33 13.125 1 93.5 157 LEU B C 1
ATOM 3392 O O . LEU B 1 157 ? -10.672 33.406 13.945 1 93.5 157 LEU B O 1
ATOM 3396 N N . THR B 1 158 ? -8.789 32.344 13.414 1 95.75 158 THR B N 1
ATOM 3397 C CA . THR B 1 158 ? -8.492 31.984 14.805 1 95.75 158 THR B CA 1
ATOM 3398 C C . THR B 1 158 ? -8.07 33.219 15.586 1 95.75 158 THR B C 1
ATOM 3400 O O . THR B 1 158 ? -7.305 34.062 15.086 1 95.75 158 THR B O 1
ATOM 3403 N N . THR B 1 159 ? -8.609 33.375 16.844 1 96.56 159 THR B N 1
ATOM 3404 C CA . THR B 1 159 ? -8.18 34.438 17.734 1 96.56 159 THR B CA 1
ATOM 3405 C C . THR B 1 159 ? -7.301 33.906 18.859 1 96.56 159 THR B C 1
ATOM 3407 O O . THR B 1 159 ? -7.367 32.719 19.188 1 96.56 159 THR B O 1
ATOM 3410 N N . PRO B 1 160 ? -6.477 34.75 19.438 1 97.38 160 PRO B N 1
ATOM 3411 C CA . PRO B 1 160 ? -5.688 34.344 20.594 1 97.38 160 PRO B CA 1
ATOM 3412 C C . PRO B 1 160 ? -6.555 33.781 21.719 1 97.38 160 PRO B C 1
ATOM 3414 O O . PRO B 1 160 ? -6.199 32.781 22.344 1 97.38 160 PRO B O 1
ATOM 3417 N N . GLU B 1 161 ? -7.719 34.406 21.969 1 96.06 161 GLU B N 1
ATOM 3418 C CA . GLU B 1 161 ? -8.617 33.969 23.031 1 96.06 161 GLU B CA 1
ATOM 3419 C C . GLU B 1 161 ? -9.133 32.562 22.75 1 96.06 161 GLU B C 1
ATOM 3421 O O . GLU B 1 161 ? -9.133 31.719 23.656 1 96.06 161 GLU B O 1
ATOM 3426 N N . GLU B 1 162 ? -9.523 32.375 21.578 1 95.44 162 GLU B N 1
ATOM 3427 C CA . GLU B 1 162 ? -10.008 31.047 21.188 1 95.44 162 GLU B CA 1
ATOM 3428 C C . GLU B 1 162 ? -8.906 30 21.312 1 95.44 162 GLU B C 1
ATOM 3430 O O . GLU B 1 162 ? -9.172 28.844 21.656 1 95.44 162 GLU B O 1
ATOM 3435 N N . SER B 1 163 ? -7.746 30.375 20.984 1 97.44 163 SER B N 1
ATOM 3436 C CA . SER B 1 163 ? -6.613 29.469 21.062 1 97.44 163 SER B CA 1
ATOM 3437 C C . SER B 1 163 ? -6.402 28.969 22.484 1 97.44 163 SER B C 1
ATOM 3439 O O . SER B 1 163 ? -6.074 27.797 22.703 1 97.44 163 SER B O 1
ATOM 3441 N N . ILE B 1 164 ? -6.578 29.828 23.469 1 98 164 ILE B N 1
ATOM 3442 C CA . ILE B 1 164 ? -6.438 29.438 24.859 1 98 164 ILE B CA 1
ATOM 3443 C C . ILE B 1 164 ? -7.496 28.406 25.219 1 98 164 ILE B C 1
ATOM 3445 O O . ILE B 1 164 ? -7.211 27.438 25.938 1 98 164 ILE B O 1
ATOM 3449 N N . GLU B 1 165 ? -8.672 28.625 24.734 1 97.81 165 GLU B N 1
ATOM 3450 C CA . GLU B 1 165 ? -9.75 27.672 25 1 97.81 165 GLU B CA 1
ATOM 3451 C C . GLU B 1 165 ? -9.406 26.281 24.469 1 97.81 165 GLU B C 1
ATOM 3453 O O . GLU B 1 165 ? -9.68 25.281 25.109 1 97.81 165 GLU B O 1
ATOM 3458 N N . PHE B 1 166 ? -8.867 26.234 23.328 1 97.81 166 PHE B N 1
ATOM 3459 C CA . PHE B 1 166 ? -8.523 24.953 22.734 1 97.81 166 PHE B CA 1
ATOM 3460 C C . PHE B 1 166 ? -7.328 24.328 23.438 1 97.81 166 PHE B C 1
ATOM 3462 O O . PHE B 1 166 ? -7.273 23.109 23.625 1 97.81 166 PHE B O 1
ATOM 3469 N N . VAL B 1 167 ? -6.34 25.125 23.812 1 98.25 167 VAL B N 1
ATOM 3470 C CA . VAL B 1 167 ? -5.223 24.625 24.609 1 98.25 167 VAL B CA 1
ATOM 3471 C C . VAL B 1 167 ? -5.75 23.953 25.875 1 98.25 167 VAL B C 1
ATOM 3473 O O . VAL B 1 167 ? -5.266 22.891 26.266 1 98.25 167 VAL B O 1
ATOM 3476 N N . ASN B 1 168 ? -6.75 24.547 26.469 1 98 168 ASN B N 1
ATOM 3477 C CA . ASN B 1 168 ? -7.309 24.047 27.719 1 98 168 ASN B CA 1
ATOM 3478 C C . ASN B 1 168 ? -8.023 22.719 27.531 1 98 168 ASN B C 1
ATOM 3480 O O . ASN B 1 168 ? -8.344 22.047 28.516 1 98 168 ASN B O 1
ATOM 3484 N N . THR B 1 169 ? -8.32 22.312 26.281 1 98.06 169 THR B N 1
ATOM 3485 C CA . THR B 1 169 ? -8.922 21 26.031 1 98.06 169 THR B CA 1
ATOM 3486 C C . THR B 1 169 ? -7.887 19.891 26.188 1 98.06 169 THR B C 1
ATOM 3488 O O . THR B 1 169 ? -8.242 18.719 26.266 1 98.06 169 THR B O 1
ATOM 3491 N N . GLY B 1 170 ? -6.602 20.219 26.141 1 97.75 170 GLY B N 1
ATOM 3492 C CA . GLY B 1 170 ? -5.543 19.234 26.328 1 97.75 170 GLY B CA 1
ATOM 3493 C C . GLY B 1 170 ? -4.863 18.844 25.031 1 97.75 170 GLY B C 1
ATOM 3494 O O . GLY B 1 170 ? -4.07 17.906 25 1 97.75 170 GLY B O 1
ATOM 3495 N N . ILE B 1 171 ? -5.125 19.562 23.969 1 98.25 171 ILE B N 1
ATOM 3496 C CA . ILE B 1 171 ? -4.504 19.25 22.688 1 98.25 171 ILE B CA 1
ATOM 3497 C C . ILE B 1 171 ? -3.002 19.5 22.766 1 98.25 171 ILE B C 1
ATOM 3499 O O . ILE B 1 171 ? -2.533 20.234 23.641 1 98.25 171 ILE B O 1
ATOM 3503 N N . ASN B 1 172 ? -2.273 18.906 21.797 1 98.38 172 ASN B N 1
ATOM 3504 C CA . ASN B 1 172 ? -0.827 19.078 21.719 1 98.38 172 ASN B CA 1
ATOM 3505 C C . ASN B 1 172 ? -0.433 20.047 20.609 1 98.38 172 ASN B C 1
ATOM 3507 O O . ASN B 1 172 ? 0.597 20.719 20.719 1 98.38 172 ASN B O 1
ATOM 3511 N N . TRP B 1 173 ? -1.269 20.094 19.578 1 98.62 173 TRP B N 1
ATOM 3512 C CA . TRP B 1 173 ? -0.956 20.938 18.438 1 98.62 173 TRP B CA 1
ATOM 3513 C C . TRP B 1 173 ? -2.18 21.75 18 1 98.62 173 TRP B C 1
ATOM 3515 O O . TRP B 1 173 ? -3.312 21.281 18.125 1 98.62 173 TRP B O 1
ATOM 3525 N N . LEU B 1 174 ? -1.929 22.938 17.516 1 98.19 174 LEU B N 1
ATOM 3526 C CA . LEU B 1 174 ? -2.965 23.859 17.078 1 98.19 174 LEU B CA 1
ATOM 3527 C C . LEU B 1 174 ? -2.752 24.25 15.617 1 98.19 174 LEU B C 1
ATOM 3529 O O . LEU B 1 174 ? -1.648 24.656 15.227 1 98.19 174 LEU B O 1
ATOM 3533 N N . ALA B 1 175 ? -3.799 24.078 14.781 1 97 175 ALA B N 1
ATOM 3534 C CA . ALA B 1 175 ? -3.777 24.531 13.391 1 97 175 ALA B CA 1
ATOM 3535 C C . ALA B 1 175 ? -4.629 25.781 13.203 1 97 175 ALA B C 1
ATOM 3537 O O . ALA B 1 175 ? -5.812 25.688 12.867 1 97 175 ALA B O 1
ATOM 3538 N N . PRO B 1 176 ? -4.066 26.938 13.273 1 96.5 176 PRO B N 1
ATOM 3539 C CA . PRO B 1 176 ? -4.863 28.172 13.266 1 96.5 176 PRO B CA 1
ATOM 3540 C C . PRO B 1 176 ? -5.297 28.578 11.859 1 96.5 176 PRO B C 1
ATOM 3542 O O . PRO B 1 176 ? -4.566 28.344 10.891 1 96.5 176 PRO B O 1
ATOM 3545 N N . ALA B 1 177 ? -6.445 29.156 11.805 1 94 177 ALA B N 1
ATOM 3546 C CA . ALA B 1 177 ? -6.895 29.859 10.602 1 94 177 ALA B CA 1
ATOM 3547 C C . ALA B 1 177 ? -6.398 31.312 10.594 1 94 177 ALA B C 1
ATOM 3549 O O . ALA B 1 177 ? -6.77 32.094 11.469 1 94 177 ALA B O 1
ATOM 3550 N N . PHE B 1 178 ? -5.602 31.672 9.633 1 95.19 178 PHE B N 1
ATOM 3551 C CA . PHE B 1 178 ? -5.055 33.031 9.578 1 95.19 178 PHE B CA 1
ATOM 3552 C C . PHE B 1 178 ? -4.926 33.5 8.141 1 95.19 178 PHE B C 1
ATOM 3554 O O . PHE B 1 178 ? -3.951 34.156 7.785 1 95.19 178 PHE B O 1
ATOM 3561 N N . GLY B 1 179 ? -5.883 33.031 7.312 1 92.5 179 GLY B N 1
ATOM 3562 C CA . GLY B 1 179 ? -5.941 33.406 5.906 1 92.5 179 GLY B CA 1
ATOM 3563 C C . GLY B 1 179 ? -5.605 32.25 4.98 1 92.5 179 GLY B C 1
ATOM 3564 O O . GLY B 1 179 ? -5.754 32.375 3.76 1 92.5 179 GLY B O 1
ATOM 3565 N N . ASN B 1 180 ? -5.086 31.109 5.516 1 92.06 180 ASN B N 1
ATOM 3566 C CA . ASN B 1 180 ? -4.789 29.875 4.777 1 92.06 180 ASN B CA 1
ATOM 3567 C C . ASN B 1 180 ? -6.062 29.172 4.332 1 92.06 180 ASN B C 1
ATOM 3569 O O . ASN B 1 180 ? -7.133 29.391 4.902 1 92.06 180 ASN B O 1
ATOM 3573 N N . VAL B 1 181 ? -5.949 28.422 3.258 1 87.81 181 VAL B N 1
ATOM 3574 C CA . VAL B 1 181 ? -7.109 27.734 2.701 1 87.81 181 VAL B CA 1
ATOM 3575 C C . VAL B 1 181 ? -6.734 26.297 2.363 1 87.81 181 VAL B C 1
ATOM 3577 O O . VAL B 1 181 ? -5.629 26.031 1.884 1 87.81 181 VAL B O 1
ATOM 3580 N N . HIS B 1 182 ? -7.664 25.328 2.635 1 84.69 182 HIS B N 1
ATOM 3581 C CA . HIS B 1 182 ? -7.477 23.984 2.131 1 84.69 182 HIS B CA 1
ATOM 3582 C C . HIS B 1 182 ? -7.641 23.922 0.616 1 84.69 182 HIS B C 1
ATOM 3584 O O . HIS B 1 182 ? -8.688 24.297 0.087 1 84.69 182 HIS B O 1
ATOM 3590 N N . GLY B 1 183 ? -6.605 23.484 -0.063 1 81.31 183 GLY B N 1
ATOM 3591 C CA . GLY B 1 183 ? -6.73 23.391 -1.508 1 81.31 183 GLY B CA 1
ATOM 3592 C C . GLY B 1 183 ? -6.281 24.641 -2.238 1 81.31 183 GLY B C 1
ATOM 3593 O O . GLY B 1 183 ? -5.258 25.234 -1.891 1 81.31 183 GLY B O 1
ATOM 3594 N N . GLU B 1 184 ? -7.086 24.984 -3.232 1 79.56 184 GLU B N 1
ATOM 3595 C CA . GLU B 1 184 ? -6.672 26.062 -4.125 1 79.56 184 GLU B CA 1
ATOM 3596 C C . GLU B 1 184 ? -7.203 27.406 -3.648 1 79.56 184 GLU B C 1
ATOM 3598 O O . GLU B 1 184 ? -8.367 27.516 -3.246 1 79.56 184 GLU B O 1
ATOM 3603 N N . TYR B 1 185 ? -6.258 28.297 -3.666 1 82.81 185 TYR B N 1
ATOM 3604 C CA . TYR B 1 185 ? -6.66 29.672 -3.383 1 82.81 185 TYR B CA 1
ATOM 3605 C C . TYR B 1 185 ? -7.418 30.266 -4.562 1 82.81 185 TYR B C 1
ATOM 3607 O O . TYR B 1 185 ? -7.133 29.938 -5.719 1 82.81 185 TYR B O 1
ATOM 3615 N N . GLY B 1 186 ? -8.344 31.031 -4.277 1 78.81 186 GLY B N 1
ATOM 3616 C CA . GLY B 1 186 ? -9.062 31.75 -5.312 1 78.81 186 GLY B CA 1
ATOM 3617 C C . GLY B 1 186 ? -8.219 32.812 -6 1 78.81 186 GLY B C 1
ATOM 3618 O O . GLY B 1 186 ? -7 32.844 -5.852 1 78.81 186 GLY B O 1
ATOM 3619 N N . PRO B 1 187 ? -8.883 33.562 -6.785 1 83.5 187 PRO B N 1
ATOM 3620 C CA . PRO B 1 187 ? -8.195 34.562 -7.629 1 83.5 187 PRO B CA 1
ATOM 3621 C C . PRO B 1 187 ? -7.418 35.594 -6.816 1 83.5 187 PRO B C 1
ATOM 3623 O O . PRO B 1 187 ? -6.434 36.156 -7.305 1 83.5 187 PRO B O 1
ATOM 3626 N N . ARG B 1 188 ? -7.875 35.875 -5.625 1 83.69 188 ARG B N 1
ATOM 3627 C CA . ARG B 1 188 ? -7.203 36.875 -4.785 1 83.69 188 ARG B CA 1
ATOM 3628 C C . ARG B 1 188 ? -5.844 36.375 -4.324 1 83.69 188 ARG B C 1
ATOM 3630 O O . ARG B 1 188 ? -5.016 37.156 -3.842 1 83.69 188 ARG B O 1
ATOM 3637 N N . GLY B 1 189 ? -5.672 35.125 -4.449 1 83.56 189 GLY B N 1
ATOM 3638 C CA . GLY B 1 189 ? -4.398 34.531 -4.074 1 83.56 189 GLY B CA 1
ATOM 3639 C C . GLY B 1 189 ? -4.223 34.375 -2.572 1 83.56 189 GLY B C 1
ATOM 3640 O O . GLY B 1 189 ? -5.191 34.5 -1.816 1 83.56 189 GLY B O 1
ATOM 3641 N N . ILE B 1 190 ? -3.018 34.156 -2.137 1 85.31 190 ILE B N 1
ATOM 3642 C CA . ILE B 1 190 ? -2.691 33.875 -0.748 1 85.31 190 ILE B CA 1
ATOM 3643 C C . ILE B 1 190 ? -2.598 35.156 0.051 1 85.31 190 ILE B C 1
ATOM 3645 O O . ILE B 1 190 ? -1.879 36.094 -0.337 1 85.31 190 ILE B O 1
ATOM 3649 N N . GLN B 1 191 ? -3.416 35.312 1.008 1 89 191 GLN B N 1
ATOM 3650 C CA . GLN B 1 191 ? -3.379 36.406 1.957 1 89 191 GLN B CA 1
ATOM 3651 C C . GLN B 1 191 ? -3.299 35.906 3.393 1 89 191 GLN B C 1
ATOM 3653 O O . GLN B 1 191 ? -4.324 35.719 4.051 1 89 191 GLN B O 1
ATOM 3658 N N . LEU B 1 192 ? -2.064 35.812 3.943 1 94.25 192 LEU B N 1
ATOM 3659 C CA . LEU B 1 192 ? -1.84 35.281 5.281 1 94.25 192 LEU B CA 1
ATOM 3660 C C . LEU B 1 192 ? -1.612 36.406 6.285 1 94.25 192 LEU B C 1
ATOM 3662 O O . LEU B 1 192 ? -0.91 37.375 5.992 1 94.25 192 LEU B O 1
ATOM 3666 N N . GLU B 1 193 ? -2.27 36.312 7.379 1 96 193 GLU B N 1
ATOM 3667 C CA . GLU B 1 193 ? -2.1 37.281 8.453 1 96 193 GLU B CA 1
ATOM 3668 C C . GLU B 1 193 ? -1.026 36.844 9.438 1 96 193 GLU B C 1
ATOM 3670 O O . GLU B 1 193 ? -1.341 36.344 10.523 1 96 193 GLU B O 1
ATOM 3675 N N . TYR B 1 194 ? 0.217 37.125 9.148 1 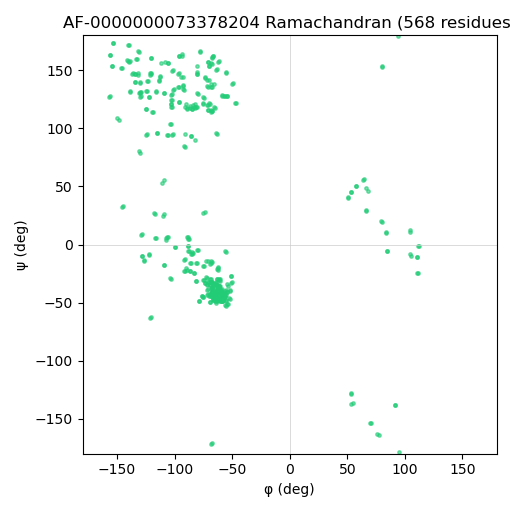97 194 TYR B N 1
ATOM 3676 C CA . TYR B 1 194 ? 1.357 36.688 9.938 1 97 194 TYR B CA 1
ATOM 3677 C C . TYR B 1 194 ? 1.332 37.312 11.328 1 97 194 TYR B C 1
ATOM 3679 O O . TYR B 1 194 ? 1.738 36.656 12.305 1 97 194 TYR B O 1
ATOM 3687 N N . ASP B 1 195 ? 0.831 38.531 11.375 1 98 195 ASP B N 1
ATOM 3688 C CA . ASP B 1 195 ? 0.723 39.188 12.688 1 98 195 ASP B CA 1
ATOM 3689 C C . ASP B 1 195 ? -0.23 38.406 13.594 1 98 195 ASP B C 1
ATOM 3691 O O . ASP B 1 195 ? 0.017 38.281 14.797 1 98 195 ASP B O 1
ATOM 3695 N N . ARG B 1 196 ? -1.312 38 13.023 1 97.62 196 ARG B N 1
ATOM 3696 C CA . ARG B 1 196 ? -2.26 37.188 13.766 1 97.62 196 ARG B CA 1
ATOM 3697 C C . ARG B 1 196 ? -1.606 35.875 14.242 1 97.62 196 ARG B C 1
ATOM 3699 O O . ARG B 1 196 ? -1.765 35.5 15.398 1 97.62 196 ARG B O 1
ATOM 3706 N N . LEU B 1 197 ? -0.907 35.219 13.383 1 97.88 197 LEU B N 1
ATOM 3707 C CA . LEU B 1 197 ? -0.214 33.969 13.711 1 97.88 197 LEU B CA 1
ATOM 3708 C C . LEU B 1 197 ? 0.776 34.188 14.852 1 97.88 197 LEU B C 1
ATOM 3710 O O . LEU B 1 197 ? 0.846 33.375 15.781 1 97.88 197 LEU B O 1
ATOM 3714 N N . GLN B 1 198 ? 1.518 35.25 14.781 1 98.31 198 GLN B N 1
ATOM 3715 C CA . GLN B 1 198 ? 2.482 35.594 15.828 1 98.31 198 GLN B CA 1
ATOM 3716 C C . GLN B 1 198 ? 1.786 35.812 17.172 1 98.31 198 GLN B C 1
ATOM 3718 O O . GLN B 1 198 ? 2.264 35.344 18.203 1 98.31 198 GLN B O 1
ATOM 3723 N N . ARG B 1 199 ? 0.683 36.531 17.125 1 98.44 199 ARG B N 1
ATOM 3724 C CA . ARG B 1 199 ? -0.059 36.812 18.359 1 98.44 199 ARG B CA 1
ATOM 3725 C C . ARG B 1 199 ? -0.57 35.5 18.984 1 98.44 199 ARG B C 1
ATOM 3727 O O . ARG B 1 199 ? -0.567 35.344 20.203 1 98.44 199 ARG B O 1
ATOM 3734 N N . ILE B 1 200 ? -1.045 34.656 18.125 1 98.38 200 ILE B N 1
ATOM 3735 C CA . ILE B 1 200 ? -1.504 33.344 18.594 1 98.38 200 ILE B CA 1
ATOM 3736 C C . ILE B 1 200 ? -0.345 32.594 19.25 1 98.38 200 ILE B C 1
ATOM 3738 O O . ILE B 1 200 ? -0.484 32.062 20.359 1 98.38 200 ILE B O 1
ATOM 3742 N N . HIS B 1 201 ? 0.778 32.562 18.609 1 98.44 201 HIS B N 1
ATOM 3743 C CA . HIS B 1 201 ? 1.958 31.891 19.141 1 98.44 201 HIS B CA 1
ATOM 3744 C C . HIS B 1 201 ? 2.365 32.469 20.5 1 98.44 201 HIS B C 1
ATOM 3746 O O . HIS B 1 201 ? 2.662 31.734 21.438 1 98.44 201 HIS B O 1
ATOM 3752 N N . ASP B 1 202 ? 2.383 33.781 20.578 1 98.25 202 ASP B N 1
ATOM 3753 C CA . ASP B 1 202 ? 2.748 34.469 21.812 1 98.25 202 ASP B CA 1
ATOM 3754 C C . ASP B 1 202 ? 1.79 34.094 22.953 1 98.25 202 ASP B C 1
ATOM 3756 O O . ASP B 1 202 ? 2.189 34.031 24.109 1 98.25 202 ASP B O 1
ATOM 3760 N N . THR B 1 203 ? 0.622 33.938 22.562 1 98.5 203 THR B N 1
ATOM 3761 C CA . THR B 1 203 ? -0.432 33.688 23.547 1 98.5 203 THR B CA 1
ATOM 3762 C C . THR B 1 203 ? -0.339 32.25 24.062 1 98.5 203 THR B C 1
ATOM 3764 O O . THR B 1 203 ? -0.432 32 25.281 1 98.5 203 THR B O 1
ATOM 3767 N N . VAL B 1 204 ? -0.16 31.266 23.188 1 98.06 204 VAL B N 1
ATOM 3768 C CA . VAL B 1 204 ? -0.256 29.875 23.594 1 98.06 204 VAL B CA 1
ATOM 3769 C C . VAL B 1 204 ? 1.109 29.375 24.047 1 98.06 204 VAL B C 1
ATOM 3771 O O . VAL B 1 204 ? 1.2 28.375 24.781 1 98.06 204 VAL B O 1
ATOM 3774 N N . GLY B 1 205 ? 2.195 30 23.625 1 96 205 GLY B N 1
ATOM 3775 C CA . GLY B 1 205 ? 3.541 29.625 24.016 1 96 205 GLY B CA 1
ATOM 3776 C C . GLY B 1 205 ? 3.859 28.172 23.734 1 96 205 GLY B C 1
ATOM 3777 O O . GLY B 1 205 ? 3.537 27.656 22.672 1 96 205 GLY B O 1
ATOM 3778 N N . ASP B 1 206 ? 4.512 27.547 24.75 1 95.69 206 ASP B N 1
ATOM 3779 C CA . ASP B 1 206 ? 4.992 26.172 24.562 1 95.69 206 ASP B CA 1
ATOM 3780 C C . ASP B 1 206 ? 3.926 25.156 24.969 1 95.69 206 ASP B C 1
ATOM 3782 O O . ASP B 1 206 ? 4.176 23.953 24.969 1 95.69 206 ASP B O 1
ATOM 3786 N N . ASN B 1 207 ? 2.789 25.656 25.266 1 97.44 207 ASN B N 1
ATOM 3787 C CA . ASN B 1 207 ? 1.725 24.75 25.672 1 97.44 207 ASN B CA 1
ATOM 3788 C C . ASN B 1 207 ? 1.271 23.859 24.516 1 97.44 207 ASN B C 1
ATOM 3790 O O . ASN B 1 207 ? 0.79 22.75 24.734 1 97.44 207 ASN B O 1
ATOM 3794 N N . VAL B 1 208 ? 1.329 24.375 23.328 1 98.25 208 VAL B N 1
ATOM 3795 C CA . VAL B 1 208 ? 1.051 23.609 22.109 1 98.25 208 VAL B CA 1
ATOM 3796 C C . VAL B 1 208 ? 2.021 24.031 21.016 1 98.25 208 VAL B C 1
ATOM 3798 O O . VAL B 1 208 ? 2.621 25.109 21.078 1 98.25 208 VAL B O 1
ATOM 3801 N N . ARG B 1 209 ? 2.195 23.203 20.062 1 98.31 209 ARG B N 1
ATOM 3802 C CA . ARG B 1 209 ? 2.92 23.547 18.844 1 98.31 209 ARG B CA 1
ATOM 3803 C C . ARG B 1 209 ? 1.961 23.953 17.734 1 98.31 209 ARG B C 1
ATOM 3805 O O . ARG B 1 209 ? 0.835 23.469 17.656 1 98.31 209 ARG B O 1
ATOM 3812 N N . LEU B 1 210 ? 2.389 24.875 16.891 1 98.5 210 LEU B N 1
ATOM 3813 C CA . LEU B 1 210 ? 1.546 25.359 15.797 1 98.5 210 LEU B CA 1
ATOM 3814 C C . LEU B 1 210 ? 1.799 24.578 14.516 1 98.5 210 LEU B C 1
ATOM 3816 O O . LEU B 1 210 ? 2.941 24.219 14.211 1 98.5 210 LEU B O 1
ATOM 3820 N N . VAL B 1 211 ? 0.713 24.375 13.766 1 98.31 211 VAL B N 1
ATOM 3821 C CA . VAL B 1 211 ? 0.723 23.594 12.531 1 98.31 211 VAL B CA 1
ATOM 3822 C C . VAL B 1 211 ? 0.198 24.438 11.383 1 98.31 211 VAL B C 1
ATOM 3824 O O . VAL B 1 211 ? -0.752 25.219 11.547 1 98.31 211 VAL B O 1
ATOM 3827 N N . LEU B 1 212 ? 0.799 24.312 10.242 1 97 212 LEU B N 1
ATOM 3828 C CA . LEU B 1 212 ? 0.356 25.031 9.055 1 97 212 LEU B CA 1
ATOM 3829 C C . LEU B 1 212 ? -0.422 24.109 8.125 1 97 212 LEU B C 1
ATOM 3831 O O . LEU B 1 212 ? 0.115 23.109 7.648 1 97 212 LEU B O 1
ATOM 3835 N N . HIS B 1 213 ? -1.688 24.391 7.867 1 93.88 213 HIS B N 1
ATOM 3836 C CA . HIS B 1 213 ? -2.502 23.812 6.809 1 93.88 213 HIS B CA 1
ATOM 3837 C C . HIS B 1 213 ? -2.637 24.766 5.625 1 93.88 213 HIS B C 1
ATOM 3839 O O . HIS B 1 213 ? -2.689 25.984 5.805 1 93.88 213 HIS B O 1
ATOM 3845 N N . GLY B 1 214 ? -2.783 24.25 4.441 1 87.25 214 GLY B N 1
ATOM 3846 C CA . GLY B 1 214 ? -3.34 24.969 3.303 1 87.25 214 GLY B CA 1
ATOM 3847 C C . GLY B 1 214 ? -2.469 26.109 2.838 1 87.25 214 GLY B C 1
ATOM 3848 O O . GLY B 1 214 ? -2.955 27.234 2.645 1 87.25 214 GLY B O 1
ATOM 3849 N N . ALA B 1 215 ? -1.158 25.953 2.625 1 76.62 215 ALA B N 1
ATOM 3850 C CA . ALA B 1 215 ? -0.309 27.016 2.119 1 76.62 215 ALA B CA 1
ATOM 3851 C C . ALA B 1 215 ? 0.172 26.719 0.702 1 76.62 215 ALA B C 1
ATOM 3853 O O . ALA B 1 215 ? 1.373 26.766 0.426 1 76.62 215 ALA B O 1
ATOM 3854 N N . ASP B 1 216 ? -0.727 26.438 -0.188 1 77.44 216 ASP B N 1
ATOM 3855 C CA . ASP B 1 216 ? -0.406 26.266 -1.601 1 77.44 216 ASP B CA 1
ATOM 3856 C C . ASP B 1 216 ? -0.52 27.578 -2.361 1 77.44 216 ASP B C 1
ATOM 3858 O O . ASP B 1 216 ? -1.603 28.156 -2.445 1 77.44 216 ASP B O 1
ATOM 3862 N N . PRO B 1 217 ? 0.59 28.234 -3.055 1 77.44 217 PRO B N 1
ATOM 3863 C CA . PRO B 1 217 ? 1.848 27.578 -3.398 1 77.44 217 PRO B CA 1
ATOM 3864 C C . PRO B 1 217 ? 2.818 27.5 -2.221 1 77.44 217 PRO B C 1
ATOM 3866 O O . PRO B 1 217 ? 2.789 28.359 -1.339 1 77.44 217 PRO B O 1
ATOM 3869 N N . PHE B 1 218 ? 3.602 26.562 -2.311 1 78.12 218 PHE B N 1
ATOM 3870 C CA . PHE B 1 218 ? 4.645 26.266 -1.33 1 78.12 218 PHE B CA 1
ATOM 3871 C C . PHE B 1 218 ? 5.945 26.969 -1.708 1 78.12 218 PHE B C 1
ATOM 3873 O O . PHE B 1 218 ? 6.684 26.484 -2.574 1 78.12 218 PHE B O 1
ATOM 3880 N N . THR B 1 219 ? 6.129 28.188 -1.089 1 88.38 219 THR B N 1
ATOM 3881 C CA . THR B 1 219 ? 7.398 28.859 -1.339 1 88.38 219 THR B CA 1
ATOM 3882 C C . THR B 1 219 ? 8.25 28.906 -0.071 1 88.38 219 THR B C 1
ATOM 3884 O O . THR B 1 219 ? 7.719 28.828 1.04 1 88.38 219 THR B O 1
ATOM 3887 N N . GLU B 1 220 ? 9.477 29.016 -0.287 1 93 220 GLU B N 1
ATOM 3888 C CA . GLU B 1 220 ? 10.398 29.109 0.841 1 93 220 GLU B CA 1
ATOM 3889 C C . GLU B 1 220 ? 10.07 30.297 1.73 1 93 220 GLU B C 1
ATOM 3891 O O . GLU B 1 220 ? 10.203 30.219 2.953 1 93 220 GLU B O 1
ATOM 3896 N N . GLU B 1 221 ? 9.688 31.359 1.12 1 93.94 221 GLU B N 1
ATOM 3897 C CA . GLU B 1 221 ? 9.367 32.562 1.867 1 93.94 221 GLU B CA 1
ATOM 3898 C C . GLU B 1 221 ? 8.188 32.344 2.805 1 93.94 221 GLU B C 1
ATOM 3900 O O . GLU B 1 221 ? 8.234 32.75 3.975 1 93.94 221 GLU B O 1
ATOM 3905 N N . ILE B 1 222 ? 7.141 31.75 2.324 1 93.56 222 ILE B N 1
ATOM 3906 C CA . ILE B 1 222 ? 5.957 31.484 3.133 1 93.56 222 ILE B CA 1
ATOM 3907 C C . ILE B 1 222 ? 6.328 30.562 4.293 1 93.56 222 ILE B C 1
ATOM 3909 O O . ILE B 1 222 ? 5.965 30.828 5.441 1 93.56 222 ILE B O 1
ATOM 3913 N N . PHE B 1 223 ? 7.098 29.516 4.02 1 95 223 PHE B N 1
ATOM 3914 C CA . PHE B 1 223 ? 7.5 28.562 5.043 1 95 223 PHE B CA 1
ATOM 3915 C C . PHE B 1 223 ? 8.352 29.234 6.109 1 95 223 PHE B C 1
ATOM 3917 O O . PHE B 1 223 ? 8.117 29.062 7.305 1 95 223 PHE B O 1
ATOM 3924 N N . SER B 1 224 ? 9.25 30.031 5.621 1 96.06 224 SER B N 1
ATOM 3925 C CA . SER B 1 224 ? 10.156 30.703 6.547 1 96.06 224 SER B CA 1
ATOM 3926 C C . SER B 1 224 ? 9.406 31.641 7.484 1 96.06 224 SER B C 1
ATOM 3928 O O . SER B 1 224 ? 9.664 31.656 8.688 1 96.06 224 SER B O 1
ATOM 3930 N N . LYS B 1 225 ? 8.477 32.406 6.934 1 96.5 225 LYS B N 1
ATOM 3931 C CA . LYS B 1 225 ? 7.707 33.344 7.75 1 96.5 225 LYS B CA 1
ATOM 3932 C C . LYS B 1 225 ? 6.848 32.594 8.773 1 96.5 225 LYS B C 1
ATOM 3934 O O . LYS B 1 225 ? 6.754 33 9.93 1 96.5 225 LYS B O 1
ATOM 3939 N N . CYS B 1 226 ? 6.25 31.516 8.359 1 97.31 226 CYS B N 1
ATOM 3940 C CA . CYS B 1 226 ? 5.398 30.734 9.258 1 97.31 226 CYS B CA 1
ATOM 3941 C C . CYS B 1 226 ? 6.223 30.094 10.367 1 97.31 226 CYS B C 1
ATOM 3943 O O . CYS B 1 226 ? 5.805 30.062 11.523 1 97.31 226 CYS B O 1
ATOM 3945 N N . ILE B 1 227 ? 7.387 29.562 10.016 1 97.94 227 ILE B N 1
ATOM 3946 C CA . ILE B 1 227 ? 8.273 28.938 10.984 1 97.94 227 ILE B CA 1
ATOM 3947 C C . ILE B 1 227 ? 8.758 29.969 11.992 1 97.94 227 ILE B C 1
ATOM 3949 O O . ILE B 1 227 ? 8.82 29.703 13.195 1 97.94 227 ILE B O 1
ATOM 3953 N N . GLU B 1 228 ? 9.047 31.156 11.484 1 97.38 228 GLU B N 1
ATOM 3954 C CA . GLU B 1 228 ? 9.453 32.25 12.359 1 97.38 228 GLU B CA 1
ATOM 3955 C C . GLU B 1 228 ? 8.352 32.594 13.359 1 97.38 228 GLU B C 1
ATOM 3957 O O . GLU B 1 228 ? 8.641 33.031 14.484 1 97.38 228 GLU B O 1
ATOM 3962 N N . CYS B 1 229 ? 7.105 32.375 12.93 1 97.56 229 CYS B N 1
ATOM 3963 C CA . CYS B 1 229 ? 5.961 32.656 13.789 1 97.56 229 CYS B CA 1
ATOM 3964 C C . CYS B 1 229 ? 5.621 31.469 14.672 1 97.56 229 CYS B C 1
ATOM 3966 O O . CYS B 1 229 ? 4.582 31.453 15.328 1 97.56 229 CYS B O 1
ATOM 3968 N N . GLY B 1 230 ? 6.422 30.438 14.625 1 97.5 230 GLY B N 1
ATOM 3969 C CA . GLY B 1 230 ? 6.273 29.375 15.609 1 97.5 230 GLY B CA 1
ATOM 3970 C C . GLY B 1 230 ? 5.766 28.078 15.016 1 97.5 230 GLY B C 1
ATOM 3971 O O . GLY B 1 230 ? 5.645 27.078 15.719 1 97.5 230 GLY B O 1
ATOM 3972 N N . VAL B 1 231 ? 5.496 28.047 13.711 1 98.31 231 VAL B N 1
ATOM 3973 C CA . VAL B 1 231 ? 5.012 26.828 13.062 1 98.31 231 VAL B CA 1
ATOM 3974 C C . VAL B 1 231 ? 6.109 25.766 13.062 1 98.31 231 VAL B C 1
ATOM 3976 O O . VAL B 1 231 ? 7.266 26.062 12.75 1 98.31 231 VAL B O 1
ATOM 3979 N N . SER B 1 232 ? 5.707 24.547 13.398 1 98.31 232 SER B N 1
ATOM 3980 C CA . SER B 1 232 ? 6.711 23.5 13.469 1 98.31 232 SER B CA 1
ATOM 3981 C C . SER B 1 232 ? 6.285 22.281 12.656 1 98.31 232 SER B C 1
ATOM 3983 O O . SER B 1 232 ? 7.066 21.344 12.484 1 98.31 232 SER B O 1
ATOM 3985 N N . LYS B 1 233 ? 5.117 22.203 12.203 1 98.38 233 LYS B N 1
ATOM 3986 C CA . LYS B 1 233 ? 4.59 21.156 11.336 1 98.38 233 LYS B CA 1
ATOM 3987 C C . LYS B 1 233 ? 3.871 21.75 10.125 1 98.38 233 LYS B C 1
ATOM 3989 O O . LYS B 1 233 ? 3.043 22.641 10.273 1 98.38 233 LYS B O 1
ATOM 3994 N N . ILE B 1 234 ? 4.207 21.281 8.969 1 97.69 234 ILE B N 1
ATOM 3995 C CA . ILE B 1 234 ? 3.613 21.797 7.742 1 97.69 234 ILE B CA 1
ATOM 3996 C C . ILE B 1 234 ? 2.992 20.656 6.941 1 97.69 234 ILE B C 1
ATOM 3998 O O . ILE B 1 234 ? 3.691 19.719 6.527 1 97.69 234 ILE B O 1
ATOM 4002 N N . ASN B 1 235 ? 1.647 20.688 6.75 1 96.62 235 ASN B N 1
ATOM 4003 C CA . ASN B 1 235 ? 0.953 19.719 5.914 1 96.62 235 ASN B CA 1
ATOM 4004 C C . ASN B 1 235 ? 1.182 20 4.43 1 96.62 235 ASN B C 1
ATOM 4006 O O . ASN B 1 235 ? 0.934 21.109 3.953 1 96.62 235 ASN B O 1
ATOM 4010 N N . ILE B 1 236 ? 1.609 19.031 3.742 1 95.62 236 ILE B N 1
ATOM 4011 C CA . ILE B 1 236 ? 1.906 19.188 2.322 1 95.62 236 ILE B CA 1
ATOM 4012 C C . ILE B 1 236 ? 1.231 18.062 1.534 1 95.62 236 ILE B C 1
ATOM 4014 O O . ILE B 1 236 ? 1.425 16.875 1.833 1 95.62 236 ILE B O 1
ATOM 4018 N N . ASN B 1 237 ? 0.453 18.391 0.511 1 95.19 237 ASN B N 1
ATOM 4019 C CA . ASN B 1 237 ? -0.308 17.422 -0.271 1 95.19 237 ASN B CA 1
ATOM 4020 C C . ASN B 1 237 ? 0.089 17.453 -1.744 1 95.19 237 ASN B C 1
ATOM 4022 O O . ASN B 1 237 ? 0.776 16.547 -2.227 1 95.19 237 ASN B O 1
ATOM 4026 N N . LYS B 1 238 ? -0.11 18.516 -2.396 1 92.62 238 LYS B N 1
ATOM 4027 C CA . LYS B 1 238 ? -0.025 18.609 -3.852 1 92.62 238 LYS B CA 1
ATOM 4028 C C . LYS B 1 238 ? 1.417 18.453 -4.328 1 92.62 238 LYS B C 1
ATOM 4030 O O . LYS B 1 238 ? 1.665 17.891 -5.398 1 92.62 238 LYS B O 1
ATOM 4035 N N . VAL B 1 239 ? 2.322 18.938 -3.578 1 93.56 239 VAL B N 1
ATOM 4036 C CA . VAL B 1 239 ? 3.727 18.875 -3.967 1 93.56 239 VAL B CA 1
ATOM 4037 C C . VAL B 1 239 ? 4.125 17.406 -4.199 1 93.56 239 VAL B C 1
ATOM 4039 O O . VAL B 1 239 ? 4.812 17.094 -5.172 1 93.56 239 VAL B O 1
ATOM 4042 N N . LEU B 1 240 ? 3.688 16.531 -3.344 1 96.88 240 LEU B N 1
ATOM 4043 C CA . LEU B 1 240 ? 3.982 15.109 -3.424 1 96.88 240 LEU B CA 1
ATOM 4044 C C . LEU B 1 240 ? 3.098 14.43 -4.461 1 96.88 240 LEU B C 1
ATOM 4046 O O . LEU B 1 240 ? 3.598 13.75 -5.363 1 96.88 240 LEU B O 1
ATOM 4050 N N . ASN B 1 241 ? 1.864 14.648 -4.426 1 97.25 241 ASN B N 1
ATOM 4051 C CA . ASN B 1 241 ? 0.901 13.828 -5.16 1 97.25 241 ASN B CA 1
ATOM 4052 C C . ASN B 1 241 ? 0.779 14.281 -6.613 1 97.25 241 ASN B C 1
ATOM 4054 O O . ASN B 1 241 ? 0.428 13.484 -7.484 1 97.25 241 ASN B O 1
ATOM 4058 N N . ASN B 1 242 ? 1.109 15.57 -6.898 1 96.31 242 ASN B N 1
ATOM 4059 C CA . ASN B 1 242 ? 1.12 16 -8.289 1 96.31 242 ASN B CA 1
ATOM 4060 C C . ASN B 1 242 ? 2.174 15.258 -9.102 1 96.31 242 ASN B C 1
ATOM 4062 O O . ASN B 1 242 ? 1.991 15.023 -10.297 1 96.31 242 ASN B O 1
ATOM 4066 N N . GLU B 1 243 ? 3.258 14.93 -8.422 1 98.62 243 GLU B N 1
ATOM 4067 C CA . GLU B 1 243 ? 4.285 14.164 -9.125 1 98.62 243 GLU B CA 1
ATOM 4068 C C . GLU B 1 243 ? 3.783 12.766 -9.484 1 98.62 243 GLU B C 1
ATOM 4070 O O . GLU B 1 243 ? 4.043 12.273 -10.586 1 98.62 243 GLU B O 1
ATOM 4075 N N . TYR B 1 244 ? 3.109 12.117 -8.586 1 98.81 244 TYR B N 1
ATOM 4076 C CA . TYR B 1 244 ? 2.488 10.836 -8.883 1 98.81 244 TYR B CA 1
ATOM 4077 C C . TYR B 1 244 ? 1.562 10.945 -10.094 1 98.81 244 TYR B C 1
ATOM 4079 O O . TYR B 1 244 ? 1.682 10.172 -11.047 1 98.81 244 TYR B O 1
ATOM 4087 N N . VAL B 1 245 ? 0.699 11.875 -10.016 1 98.56 245 VAL B N 1
ATOM 4088 C CA . VAL B 1 245 ? -0.313 12.07 -11.047 1 98.56 245 VAL B CA 1
ATOM 4089 C C . VAL B 1 245 ? 0.363 12.359 -12.391 1 98.56 245 VAL B C 1
ATOM 4091 O O . VAL B 1 245 ? -0.029 11.812 -13.422 1 98.56 245 VAL B O 1
ATOM 4094 N N . ARG B 1 246 ? 1.338 13.203 -12.367 1 98.62 246 ARG B N 1
ATOM 4095 C CA . ARG B 1 246 ? 2.051 13.562 -13.594 1 98.62 246 ARG B CA 1
ATOM 4096 C C . ARG B 1 246 ? 2.662 12.328 -14.25 1 98.62 246 ARG B C 1
ATOM 4098 O O . ARG B 1 246 ? 2.486 12.109 -15.453 1 98.62 246 ARG B O 1
ATOM 4105 N N . VAL B 1 247 ? 3.369 11.508 -13.477 1 98.88 247 VAL B N 1
ATOM 4106 C CA . VAL B 1 247 ? 4.039 10.336 -14.023 1 98.88 247 VAL B CA 1
ATOM 4107 C C . VAL B 1 247 ? 3.002 9.359 -14.57 1 98.88 247 VAL B C 1
ATOM 4109 O O . VAL B 1 247 ? 3.178 8.797 -15.656 1 98.88 247 VAL B O 1
ATOM 4112 N N . GLN B 1 248 ? 1.933 9.148 -13.805 1 98.75 248 GLN B N 1
ATOM 4113 C CA . GLN B 1 248 ? 0.865 8.281 -14.289 1 98.75 248 GLN B CA 1
ATOM 4114 C C . GLN B 1 248 ? 0.3 8.789 -15.617 1 98.75 248 GLN B C 1
ATOM 4116 O O . GLN B 1 248 ? 0.113 8.016 -16.562 1 98.75 248 GLN B O 1
ATOM 4121 N N . ARG B 1 249 ? 0.033 10.039 -15.68 1 98.12 249 ARG B N 1
ATOM 4122 C CA . ARG B 1 249 ? -0.534 10.656 -16.875 1 98.12 249 ARG B CA 1
ATOM 4123 C C . ARG B 1 249 ? 0.401 10.492 -18.062 1 98.12 249 ARG B C 1
ATOM 4125 O O . ARG B 1 249 ? -0.045 10.188 -19.172 1 98.12 249 ARG B O 1
ATOM 4132 N N . GLU B 1 250 ? 1.646 10.648 -17.875 1 98.44 250 GLU B N 1
ATOM 4133 C CA . GLU B 1 250 ? 2.633 10.68 -18.938 1 98.44 250 GLU B CA 1
ATOM 4134 C C . GLU B 1 250 ? 3.023 9.273 -19.375 1 98.44 250 GLU B C 1
ATOM 4136 O O . GLU B 1 250 ? 3.328 9.039 -20.547 1 98.44 250 GLU B O 1
ATOM 4141 N N . LYS B 1 251 ? 2.988 8.305 -18.438 1 98.5 251 LYS B N 1
ATOM 4142 C CA . LYS B 1 251 ? 3.75 7.098 -18.734 1 98.5 251 LYS B CA 1
ATOM 4143 C C . LYS B 1 251 ? 2.879 5.852 -18.609 1 98.5 251 LYS B C 1
ATOM 4145 O O . LYS B 1 251 ? 3.273 4.766 -19.031 1 98.5 251 LYS B O 1
ATOM 4150 N N . ALA B 1 252 ? 1.721 5.945 -18.016 1 98.38 252 ALA B N 1
ATOM 4151 C CA . ALA B 1 252 ? 0.872 4.766 -17.891 1 98.38 252 ALA B CA 1
ATOM 4152 C C . ALA B 1 252 ? 0.581 4.152 -19.25 1 98.38 252 ALA B C 1
ATOM 4154 O O . ALA B 1 252 ? 0.147 4.852 -20.172 1 98.38 252 ALA B O 1
ATOM 4155 N N . GLY B 1 253 ? 0.825 2.838 -19.391 1 96.44 253 GLY B N 1
ATOM 4156 C CA . GLY B 1 253 ? 0.601 2.129 -20.641 1 96.44 253 GLY B CA 1
ATOM 4157 C C . GLY B 1 253 ? 1.765 2.242 -21.609 1 96.44 253 GLY B C 1
ATOM 4158 O O . GLY B 1 253 ? 1.775 1.589 -22.656 1 96.44 253 GLY B O 1
ATOM 4159 N N . ARG B 1 254 ? 2.748 3.051 -21.219 1 97.19 254 ARG B N 1
ATOM 4160 C CA . ARG B 1 254 ? 3.877 3.271 -22.109 1 97.19 254 ARG B CA 1
ATOM 4161 C C . ARG B 1 254 ? 5.141 2.598 -21.594 1 97.19 254 ARG B C 1
ATOM 4163 O O . ARG B 1 254 ? 6.117 2.441 -22.312 1 97.19 254 ARG B O 1
ATOM 4170 N N . VAL B 1 255 ? 5.145 2.264 -20.359 1 96.38 255 VAL B N 1
ATOM 4171 C CA . VAL B 1 255 ? 6.227 1.525 -19.719 1 96.38 255 VAL B CA 1
ATOM 4172 C C . VAL B 1 255 ? 5.645 0.384 -18.875 1 96.38 255 VAL B C 1
ATOM 4174 O O . VAL B 1 255 ? 4.461 0.395 -18.547 1 96.38 255 VAL B O 1
ATOM 4177 N N . PRO B 1 256 ? 6.488 -0.689 -18.547 1 94.19 256 PRO B N 1
ATOM 4178 C CA . PRO B 1 256 ? 6 -1.735 -17.641 1 94.19 256 PRO B CA 1
ATOM 4179 C C . PRO B 1 256 ? 5.508 -1.182 -16.312 1 94.19 256 PRO B C 1
ATOM 4181 O O . PRO B 1 256 ?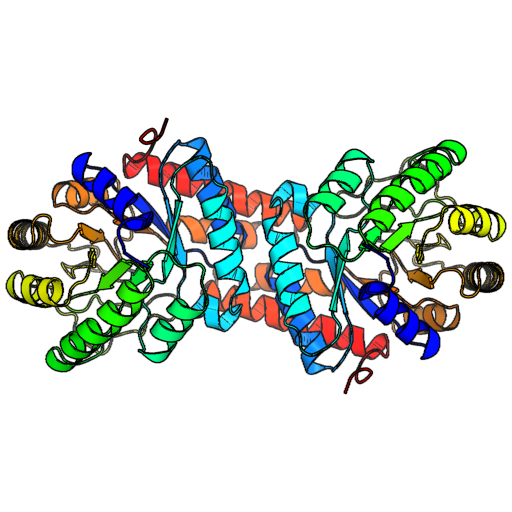 6.043 -0.186 -15.812 1 94.19 256 PRO B O 1
ATOM 4184 N N . LEU B 1 257 ? 4.559 -1.807 -15.75 1 96.19 257 LEU B N 1
ATOM 4185 C CA . LEU B 1 257 ? 3.891 -1.316 -14.547 1 96.19 257 LEU B CA 1
ATOM 4186 C C . LEU B 1 257 ? 4.895 -1.101 -13.422 1 96.19 257 LEU B C 1
ATOM 4188 O O . LEU B 1 257 ? 4.828 -0.095 -12.711 1 96.19 257 LEU B O 1
ATOM 4192 N N . THR B 1 258 ? 5.836 -2.055 -13.211 1 96.81 258 THR B N 1
ATOM 4193 C CA . THR B 1 258 ? 6.824 -1.923 -12.148 1 96.81 258 THR B CA 1
ATOM 4194 C C . THR B 1 258 ? 7.668 -0.667 -12.344 1 96.81 258 THR B C 1
ATOM 4196 O O . THR B 1 258 ? 7.922 0.071 -11.391 1 96.81 258 THR B O 1
ATOM 4199 N N . THR B 1 259 ? 8.047 -0.383 -13.57 1 97.25 259 THR B N 1
ATOM 4200 C CA . THR B 1 259 ? 8.797 0.824 -13.898 1 97.25 259 THR B CA 1
ATOM 4201 C C . THR B 1 259 ? 7.965 2.07 -13.617 1 97.25 259 THR B C 1
ATOM 4203 O O . THR B 1 259 ? 8.477 3.059 -13.086 1 97.25 259 THR B O 1
ATOM 4206 N N . LEU B 1 260 ? 6.715 2.02 -14.016 1 98.25 260 LEU B N 1
ATOM 4207 C CA . LEU B 1 260 ? 5.789 3.123 -13.789 1 98.25 260 LEU B CA 1
ATOM 4208 C C . LEU B 1 260 ? 5.723 3.48 -12.305 1 98.25 260 LEU B C 1
ATOM 4210 O O . LEU B 1 260 ? 5.84 4.652 -11.938 1 98.25 260 LEU B O 1
ATOM 4214 N N . LEU B 1 261 ? 5.566 2.49 -11.453 1 98.5 261 LEU B N 1
ATOM 4215 C CA . LEU B 1 261 ? 5.445 2.693 -10.016 1 98.5 261 LEU B CA 1
ATOM 4216 C C . LEU B 1 261 ? 6.754 3.203 -9.422 1 98.5 261 LEU B C 1
ATOM 4218 O O . LEU B 1 261 ? 6.754 4.109 -8.586 1 98.5 261 LEU B O 1
ATOM 4222 N N . GLU B 1 262 ? 7.848 2.652 -9.883 1 98.5 262 GLU B N 1
ATOM 4223 C CA . GLU B 1 262 ? 9.156 3.092 -9.398 1 98.5 262 GLU B CA 1
ATOM 4224 C C . GLU B 1 262 ? 9.422 4.547 -9.781 1 98.5 262 GLU B C 1
ATOM 4226 O O . GLU B 1 262 ? 9.883 5.332 -8.953 1 98.5 262 GLU B O 1
ATOM 4231 N N . GLU B 1 263 ? 9.125 4.863 -11.023 1 98.81 263 GLU B N 1
ATOM 4232 C CA . GLU B 1 263 ? 9.375 6.227 -11.484 1 98.81 263 GLU B CA 1
ATOM 4233 C C . GLU B 1 263 ? 8.484 7.227 -10.75 1 98.81 263 GLU B C 1
ATOM 4235 O O . GLU B 1 263 ? 8.93 8.32 -10.398 1 98.81 263 GLU B O 1
ATOM 4240 N N . ALA B 1 264 ? 7.242 6.898 -10.586 1 98.88 264 ALA B N 1
ATOM 4241 C CA . ALA B 1 264 ? 6.355 7.766 -9.812 1 98.88 264 ALA B CA 1
ATOM 4242 C C . ALA B 1 264 ? 6.895 7.992 -8.406 1 98.88 264 ALA B C 1
ATOM 4244 O O . ALA B 1 264 ? 6.961 9.133 -7.934 1 98.88 264 ALA B O 1
ATOM 4245 N N . THR B 1 265 ? 7.332 6.93 -7.742 1 98.88 265 THR B N 1
ATOM 4246 C CA . THR B 1 265 ? 7.859 7.008 -6.383 1 98.88 265 THR B CA 1
ATOM 4247 C C . THR B 1 265 ? 9.117 7.871 -6.344 1 98.88 265 THR B C 1
ATOM 4249 O O . THR B 1 265 ? 9.297 8.68 -5.43 1 98.88 265 THR B O 1
ATOM 4252 N N . ASN B 1 266 ? 9.961 7.672 -7.32 1 98.94 266 ASN B N 1
ATOM 4253 C CA . ASN B 1 266 ? 11.195 8.445 -7.391 1 98.94 266 ASN B CA 1
ATOM 4254 C C . ASN B 1 266 ? 10.914 9.938 -7.535 1 98.94 266 ASN B C 1
ATOM 4256 O O . ASN B 1 266 ? 11.562 10.758 -6.887 1 98.94 266 ASN B O 1
ATOM 4260 N N . GLU B 1 267 ? 9.977 10.266 -8.391 1 98.94 267 GLU B N 1
ATOM 4261 C CA . GLU B 1 267 ? 9.641 11.672 -8.57 1 98.94 267 GLU B CA 1
ATOM 4262 C C . GLU B 1 267 ? 8.992 12.258 -7.32 1 98.94 267 GLU B C 1
ATOM 4264 O O . GLU B 1 267 ? 9.234 13.406 -6.961 1 98.94 267 GLU B O 1
ATOM 4269 N N . MET B 1 268 ? 8.172 11.492 -6.691 1 98.94 268 MET B N 1
ATOM 4270 C CA . MET B 1 268 ? 7.602 11.898 -5.41 1 98.94 268 MET B CA 1
ATOM 4271 C C . MET B 1 268 ? 8.703 12.148 -4.383 1 98.94 268 MET B C 1
ATOM 4273 O O . MET B 1 268 ? 8.672 13.156 -3.672 1 98.94 268 MET B O 1
ATOM 4277 N N . GLN B 1 269 ? 9.633 11.219 -4.312 1 98.94 269 GLN B N 1
ATOM 4278 C CA . GLN B 1 269 ? 10.734 11.352 -3.359 1 98.94 269 GLN B CA 1
ATOM 4279 C C . GLN B 1 269 ? 11.5 12.648 -3.58 1 98.94 269 GLN B C 1
ATOM 4281 O O . GLN B 1 269 ? 11.82 13.359 -2.623 1 98.94 269 GLN B O 1
ATOM 4286 N N . LYS B 1 270 ? 11.797 12.945 -4.832 1 98.88 270 LYS B N 1
ATOM 4287 C CA . LYS B 1 270 ? 12.516 14.18 -5.148 1 98.88 270 LYS B CA 1
ATOM 4288 C C . LYS B 1 270 ? 11.75 15.398 -4.656 1 98.88 270 LYS B C 1
ATOM 4290 O O . LYS B 1 270 ? 12.352 16.344 -4.137 1 98.88 270 LYS B O 1
ATOM 4295 N N . ALA B 1 271 ? 10.484 15.375 -4.855 1 98.31 271 ALA B N 1
ATOM 4296 C CA . ALA B 1 271 ? 9.648 16.484 -4.422 1 98.31 271 ALA B CA 1
ATOM 4297 C C . ALA B 1 271 ? 9.688 16.641 -2.902 1 98.31 271 ALA B C 1
ATOM 4299 O O . ALA B 1 271 ? 9.781 17.766 -2.391 1 98.31 271 ALA B O 1
ATOM 4300 N N . VAL B 1 272 ? 9.594 15.539 -2.188 1 98.75 272 VAL B N 1
ATOM 4301 C CA . VAL B 1 272 ? 9.625 15.578 -0.729 1 98.75 272 VAL B CA 1
ATOM 4302 C C . VAL B 1 272 ? 10.977 16.109 -0.254 1 98.75 272 VAL B C 1
ATOM 4304 O O . VAL B 1 272 ? 11.047 16.891 0.687 1 98.75 272 VAL B O 1
ATOM 4307 N N . GLU B 1 273 ? 12.031 15.656 -0.881 1 98.88 273 GLU B N 1
ATOM 4308 C CA . GLU B 1 273 ? 13.367 16.125 -0.528 1 98.88 273 GLU B CA 1
ATOM 4309 C C . GLU B 1 273 ? 13.477 17.641 -0.682 1 98.88 273 GLU B C 1
ATOM 4311 O O . GLU B 1 273 ? 14.07 18.312 0.161 1 98.88 273 GLU B O 1
ATOM 4316 N N . ARG B 1 274 ? 12.914 18.172 -1.749 1 98.06 274 ARG B N 1
ATOM 4317 C CA . ARG B 1 274 ? 12.914 19.625 -1.945 1 98.06 274 ARG B CA 1
ATOM 4318 C C . ARG B 1 274 ? 12.164 20.328 -0.824 1 98.06 274 ARG B C 1
ATOM 4320 O O . ARG B 1 274 ? 12.586 21.391 -0.353 1 98.06 274 ARG B O 1
ATOM 4327 N N . CYS B 1 275 ? 11.078 19.766 -0.452 1 97.19 275 CYS B N 1
ATOM 4328 C CA . CYS B 1 275 ? 10.312 20.328 0.657 1 97.19 275 CYS B CA 1
ATOM 4329 C C . CYS B 1 275 ? 11.148 20.359 1.932 1 97.19 275 CYS B C 1
ATOM 4331 O O . CYS B 1 275 ? 11.141 21.344 2.664 1 97.19 275 CYS B O 1
ATOM 4333 N N . MET B 1 276 ? 11.852 19.266 2.18 1 98.62 276 MET B N 1
ATOM 4334 C CA . MET B 1 276 ? 12.672 19.156 3.383 1 98.62 276 MET B CA 1
ATOM 4335 C C . MET B 1 276 ? 13.75 20.234 3.398 1 98.62 276 MET B C 1
ATOM 4337 O O . MET B 1 276 ? 14.031 20.828 4.445 1 98.62 276 MET B O 1
ATOM 4341 N N . ASP B 1 277 ? 14.305 20.547 2.252 1 98.44 277 ASP B N 1
ATOM 4342 C CA . ASP B 1 277 ? 15.273 21.625 2.141 1 98.44 277 ASP B CA 1
ATOM 4343 C C . ASP B 1 277 ? 14.641 22.969 2.453 1 98.44 277 ASP B C 1
ATOM 4345 O O . ASP B 1 277 ? 15.195 23.766 3.223 1 98.44 277 ASP B O 1
ATOM 4349 N N . MET B 1 278 ? 13.492 23.219 1.931 1 97.25 278 MET B N 1
ATOM 4350 C CA . MET B 1 278 ? 12.82 24.5 2.104 1 97.25 278 MET B CA 1
ATOM 4351 C C . MET B 1 278 ? 12.391 24.703 3.555 1 97.25 278 MET B C 1
ATOM 4353 O O . MET B 1 278 ? 12.391 25.828 4.055 1 97.25 278 MET B O 1
ATOM 4357 N N . LEU B 1 279 ? 12.07 23.609 4.207 1 98.06 279 LEU B N 1
ATOM 4358 C CA . LEU B 1 279 ? 11.555 23.656 5.574 1 98.06 279 LEU B CA 1
ATOM 4359 C C . LEU B 1 279 ? 12.703 23.625 6.582 1 98.06 279 LEU B C 1
ATOM 4361 O O . LEU B 1 279 ? 12.469 23.688 7.793 1 98.06 279 LEU B O 1
ATOM 4365 N N . LYS B 1 280 ? 13.891 23.453 6.098 1 98.25 280 LYS B N 1
ATOM 4366 C CA . LYS B 1 280 ? 15.117 23.422 6.891 1 98.25 280 LYS B CA 1
ATOM 4367 C C . LYS B 1 280 ? 15.148 22.219 7.82 1 98.25 280 LYS B C 1
ATOM 4369 O O . LYS B 1 280 ? 15.719 22.281 8.914 1 98.25 280 LYS B O 1
ATOM 4374 N N . SER B 1 281 ? 14.477 21.141 7.406 1 98.75 281 SER B N 1
ATOM 4375 C CA . SER B 1 281 ? 14.492 19.922 8.211 1 98.75 281 SER B CA 1
ATOM 4376 C C . SER B 1 281 ? 15.633 19 7.789 1 98.75 281 SER B C 1
ATOM 4378 O O . SER B 1 281 ? 15.977 18.062 8.516 1 98.75 281 SER B O 1
ATOM 4380 N N . THR B 1 282 ? 16.281 19.25 6.66 1 98.75 282 THR B N 1
ATOM 4381 C CA . THR B 1 282 ? 17.406 18.469 6.164 1 98.75 282 THR B CA 1
ATOM 4382 C C . THR B 1 282 ? 18.547 18.469 7.164 1 98.75 282 THR B C 1
ATOM 4384 O O . THR B 1 282 ? 18.938 19.531 7.668 1 98.75 282 THR B O 1
ATOM 4387 N N . GLY B 1 283 ? 19.031 17.344 7.5 1 98.69 283 GLY B N 1
ATOM 4388 C CA . GLY B 1 283 ? 20.234 17.234 8.297 1 98.69 283 GLY B CA 1
ATOM 4389 C C . GLY B 1 283 ? 19.984 17.359 9.789 1 98.69 283 GLY B C 1
ATOM 4390 O O . GLY B 1 283 ? 20.922 17.375 10.586 1 98.69 283 GLY B O 1
ATOM 4391 N N . ARG B 1 284 ? 18.766 17.328 10.211 1 98.56 284 ARG B N 1
ATOM 4392 C CA . ARG B 1 284 ? 18.453 17.562 11.617 1 98.56 284 ARG B CA 1
ATOM 4393 C C . ARG B 1 284 ? 18.656 16.297 12.438 1 98.56 284 ARG B C 1
ATOM 4395 O O . ARG B 1 284 ? 18.734 16.344 13.664 1 98.56 284 ARG B O 1
ATOM 4402 N N . TYR B 1 285 ? 18.75 15.156 11.797 1 97.56 285 TYR B N 1
ATOM 4403 C CA . TYR B 1 285 ? 19.016 13.875 12.438 1 97.56 285 TYR B CA 1
ATOM 4404 C C . TYR B 1 285 ? 20.141 13.125 11.742 1 97.56 285 TYR B C 1
ATOM 4406 O O . TYR B 1 285 ? 19.906 12.164 11.016 1 97.56 285 TYR B O 1
ATOM 4414 N N . PRO B 1 286 ? 21.281 13.516 12.031 1 91.62 286 PRO B N 1
ATOM 4415 C CA . PRO B 1 286 ? 22.453 12.961 11.328 1 91.62 286 PRO B CA 1
ATOM 4416 C C . PRO B 1 286 ? 22.703 11.5 11.68 1 91.62 286 PRO B C 1
ATOM 4418 O O . PRO B 1 286 ? 22.359 11.047 12.773 1 91.62 286 PRO B O 1
#

Organism: Aspergillus oryzae (strain ATCC 42149 / RIB 40) (NCBI:txid510516)

Radius of gyration: 26.32 Å; Cα contacts (8 Å, |Δi|>4): 1252; chains: 2; bounding box: 44×78×62 Å

Foldseek 3Di:
DALPPQLVLVQLVLLLVVLFAAEAEEDQDLLLLLLLLVLCLVLVFEHEDEYELVNCVVPNCPVLVSSLVSQVPRPHHYFYEYPCPADLVSLLSVLVSDRHSAYEHEPQLDPLVVSLVVLLVSCVVNNVSNHAYEYEPWDAADDDDPNDHCVVPDTGFDALVSLVSNLVSVHAEYETHFQAHADDDPPVDGDGDLVRLLSNCVSCPNSHAYEYHHDPPDDLVVLSSNSVSGHHYYYDYCLQVVLLVVLCVVCPVPDPPVVSSVNSSVSSSVSSNVSCVSRVRGPSRD/DALPPQLVLVQLVLLLVVLFAAEEEEDQDLLLLLLQLVLCQVLVFEHEDEYELVNCVVPNCPVLVSSLVSQVPRPHHYFYEYPQPADLVSLLSVLVSDRHSAYEHEPQLDPLVVSLVVLLVSCVVNNVSNHAYEYEPWDAADDDDPNDHCVVPDTGFDALVSLVSNLVSVHAEYETHFQAHADDDDPVDGDGDLVRLLSNCVSCPNSHAYEYHHPPPDDLVVLSSNSVSGHHYYYDYCLQVVLLVVLCVVCPVPDDPVVSSVNSSVSSSVSSNVVCVSRVRGPSRD

pLDDT: mean 94.24, std 8.36, range [54.47, 98.94]

Sequence (572 aa):
MSLSNNRALDILNHAASNHYGVPAMCCYNLEGILATVRAAEAKRSPAMILLFPWAVHYADGLLVHAAAEAARKASVPITVHMDHAQTPEIIRYAADLGGFDSIMVDMSHYEKEKNLALTRELVAYCNERGIATEAEPGRIEGGEDGVADTADLEGLLTTPEESIEFVNTGINWLAPAFGNVHGEYGPRGIQLEYDRLQRIHDTVGDNVRLVLHGADPFTEEIFSKCIECGVSKININKVLNNEYVRVQREKAGRVPLTTLLEEATNEMQKAVERCMDMLKSTGRYPMSLSNNRALDILNHAASNHYGVPAMCCYNLEGILATVRAAEAKRSPAMILLFPWAVHYADGLLVHAAAEAARKASVPITVHMDHAQTPEIIRYAADLGGFDSIMVDMSHYEKEKNLALTRELVAYCNERGIATEAEPGRIEGGEDGVADTADLEGLLTTPEESIEFVNTGINWLAPAFGNVHGEYGPRGIQLEYDRLQRIHDTVGDNVRLVLHGADPFTEEIFSKCIECGVSKININKVLNNEYVRVQREKAGRVPLTTLLEEATNEMQKAVERCMDMLKSTGRYP

Nearest PDB structures (foldseek):
  3pm6-assembly1_A  TM=9.915E-01  e=2.554E-42  Coccidioides immitis
  3pm6-assembly1_B  TM=9.720E-01  e=1.235E-36  Coccidioides immitis
  8q59-assembly1_B-2  TM=9.051E-01  e=1.400E-22  Yersinia aldovae
  1gvf-assembly1_B-2  TM=9.042E-01  e=1.002E-22  Escherichia coli
  8q5a-assembly1_A  TM=9.045E-01  e=5.633E-22  Hafnia paralvei

Solvent-accessible surface area (backbone atoms only — not comparable to full-atom values): 28169 Å² total; per-residue (Å²): 78,68,58,86,76,29,64,49,59,54,52,39,51,50,20,50,77,68,67,15,27,34,47,24,37,51,36,90,50,67,51,45,46,50,14,49,52,53,22,20,54,75,39,19,11,52,35,32,45,25,30,41,57,54,46,40,74,75,48,42,64,40,59,45,43,32,44,30,52,51,26,70,68,43,93,33,64,39,35,27,34,38,44,65,28,67,43,75,66,58,44,54,49,50,62,70,67,53,47,55,38,24,40,25,49,32,39,45,92,44,58,67,72,56,22,50,54,52,41,30,54,51,33,51,59,32,35,55,64,22,22,45,31,28,33,41,50,40,31,59,30,40,41,54,87,79,44,71,61,39,70,86,42,76,62,30,67,45,47,48,70,56,49,50,56,50,50,72,38,64,37,46,28,38,32,65,16,40,56,42,30,34,49,77,59,58,91,84,46,86,56,70,41,60,69,58,45,34,48,32,37,67,66,49,46,87,68,37,45,32,32,45,60,28,61,62,80,83,43,53,68,61,48,47,54,42,28,74,36,47,26,12,34,36,55,45,44,61,71,39,49,48,35,35,34,49,40,33,44,75,35,42,81,74,50,60,65,69,56,49,53,49,50,20,22,51,48,19,16,53,40,43,40,52,49,29,55,52,30,56,24,48,57,72,46,120,82,68,57,87,77,30,65,48,58,54,53,40,52,50,21,50,75,67,65,17,28,35,46,25,37,51,37,89,50,68,51,46,45,49,14,48,52,52,22,21,53,75,39,18,11,50,35,32,46,26,31,42,58,53,48,41,74,74,47,42,63,41,59,44,44,34,44,30,52,53,26,70,70,43,92,33,62,37,34,27,34,37,43,66,28,68,42,74,65,58,44,52,48,49,62,70,67,54,46,54,36,24,38,26,48,31,40,46,91,45,58,66,71,59,22,50,54,51,40,29,52,51,34,50,59,32,36,55,64,22,22,46,31,28,32,42,52,39,31,58,30,39,42,53,86,80,43,69,61,37,71,86,44,76,63,30,68,45,47,48,70,57,49,49,57,50,50,71,37,64,37,44,30,39,33,65,14,39,55,41,30,32,50,78,58,60,93,86,47,88,56,68,40,62,67,58,45,34,48,34,37,67,65,50,46,88,67,36,47,33,34,44,60,26,60,61,79,84,44,52,65,60,46,49,55,43,29,75,36,47,27,11,34,36,55,43,44,62,71,37,50,49,36,36,34,49,40,33,42,75,35,42,81,72,49,60,66,69,56,48,53,50,51,19,23,50,47,20,16,53,40,44,38,52,48,28,55,53,30,57,23,49,57,73,46,120

InterPro domains:
  IPR000771 Fructose-bisphosphate aldolase, class-II [PF01116] (8-284)
  IPR000771 Fructose-bisphosphate aldolase, class-II [PIRSF001359] (10-284)
  IPR000771 Fructose-bisphosphate aldolase, class-II [cd00947] (10-283)
  IPR013785 Aldolase-type TIM barrel [G3DSA:3.20.20.70] (1-285)